Protein AF-A0A060YLZ2-F1 (afdb_monomer_lite)

Sequence (438 aa):
MSKIILFLYFRLLGALCRCICDPQLNSSSQDIRPAESLGQLLLFHLNSKSALQRIVVALVLCEWAAVQKVVSAMVQPRLLAILSEQLYYDEIAIPFTRMQNECKQLIALLADAQIDVRDRLNCSVFTIDQANELVTTIFAESTVGLDTKSKQFHPLDSKRQQAQSTVGETSVEWQQLHLRVHMFTACAVVNLQALPDKLNPVVRPLMEAAKREENTLVQGYAASFIAKLLQQCATRQPCPNSKIVKNLCSSICMDPLLTPSSACPVPPTQTAKAGMSEKECMHHMVNKTKGIITLYRHQRAAFVITSKRGPTPKTSKTPTTELPPGSTITTDTDENKKPFLVQRRGAEFSLTTVARHFGQELTGSLPYLWEFVVGPLRAVVENNQGIDAKLQLERGDAAAQELVNSLQVLEVTAGAMAPELKPLVRQHAGVKFDLILI

Organism: Oncorhynchus mykiss (NCBI:txid8022)

InterPro domains:
  IPR016024 Armadillo-type fold [SSF48371] (12-377)
  IPR022707 Mot1, central domain [PF12054] (11-371)
  IPR044972 TATA-binding protein-associated factor Mot1 [PTHR36498] (34-428)

Secondary structure (DSSP, 8-state):
-HHHHHHHHHHHHHHHHHHHT-TTTT-TT-SS-HHHHHHHHHHHHHTSS-HHHHHHHHHHHHHHHHH-S---TTTHHHHHHHTT-----GGGHHHHHHHHHHHHHHHHHHHHTT---GGG---SS--HHHHHHIIIIIHHHHHTTS-TTSTTHHHHHHHHHHHHHHHHHHHHHHHHHHHHHHHHHHHHHHHTT---SS-HHHHHHHHHHHHH---HHHHHHHHHHHHHHHHHHTT-SS--HHHHHHHHHHHHTT-TTTS--SS-SSPPPTT--TTS-TTSS------SSSS-HHHHHHHHHHHHHHHT--S-PPP---------S-----TTSSTTTHHHHHHHHHHHHHHHHHHHHHGGGHHHH-HHHHHHHHHHHHHH--TTS---HHHHHHTHHHHHHHHHHHHHHHHHHHTTS-TTHHHHHHHHH-GGGHHHH-

Radius of gyration: 27.97 Å; chains: 1; bounding box: 80×62×71 Å

Foldseek 3Di:
DVVVVLLVVLLVLLVVLVVLVPCVQQDPPDPDRSLVVVVVVLQVQLPALALVSLLSSLSNLLSNLLVPLDHPPSCLVSLVVLLPDDGDHPVLPVLQVVLQVLLVVLCVLCVVVVQHCVVVPPDPGDDLVRSQCSLPVSLCVSCVPPDCPDPSNVVNNVSSVVSNVSSVVSVVVSVLSSLSSQQSSLSSCLSSLNQDPDNCSNLVSLLVLLQAPPDLVSLLSSLLSLLSVLQSQLPDVVRCQLVSLVSLLVLLCPDCVQQPALQANDDDDPPPDPDDDPPPQDPADDDNPDGDSVVRVVSVVVCVVVVVDDPDDDDDDDDDDDDDPDDDDDPPVPPVCVSSVSSNSSSLSNLLSNQQSCAPVCCVSPVSLVCLQQVLLQVQCPPLPGGDPVVCVVVPRVSVSSNSSSLSSLLSHLVRHHPVCLVVSCVRNHPVCVVSND

Structure (mmCIF, N/CA/C/O backbone):
data_AF-A0A060YLZ2-F1
#
_entry.id   AF-A0A060YLZ2-F1
#
loop_
_atom_site.group_PDB
_atom_site.id
_atom_site.type_symbol
_atom_site.label_atom_id
_atom_site.label_alt_id
_atom_site.label_comp_id
_atom_site.label_asym_id
_atom_site.label_entity_id
_atom_site.label_seq_id
_atom_site.pdbx_PDB_ins_code
_atom_site.Cartn_x
_atom_site.Cartn_y
_atom_site.Cartn_z
_atom_site.occupancy
_atom_site.B_iso_or_equiv
_atom_site.auth_seq_id
_atom_site.auth_comp_id
_atom_site.auth_asym_id
_atom_site.auth_atom_id
_atom_site.pdbx_PDB_model_num
ATOM 1 N N . MET A 1 1 ? -6.564 21.541 -5.065 1.00 37.25 1 MET A N 1
ATOM 2 C CA . MET A 1 1 ? -7.870 21.775 -5.724 1.00 37.25 1 MET A CA 1
ATOM 3 C C . MET A 1 1 ? -8.180 20.740 -6.807 1.00 37.25 1 MET A C 1
ATOM 5 O O . MET A 1 1 ? -9.138 20.004 -6.630 1.00 37.25 1 MET A O 1
ATOM 9 N N . SER A 1 2 ? -7.344 20.580 -7.845 1.00 48.59 2 SER A N 1
ATOM 10 C CA . SER A 1 2 ? -7.609 19.663 -8.981 1.00 48.59 2 SER A CA 1
ATOM 11 C C . SER A 1 2 ? -7.896 18.191 -8.594 1.00 48.59 2 SER A C 1
ATOM 13 O O . SER A 1 2 ? -8.837 17.583 -9.091 1.00 48.59 2 SER A O 1
ATOM 15 N N . LYS A 1 3 ? -7.182 17.632 -7.604 1.00 46.75 3 LYS A N 1
ATOM 16 C CA . LYS A 1 3 ? -7.358 16.224 -7.183 1.00 46.75 3 LYS A CA 1
ATOM 17 C C . LYS A 1 3 ? -8.667 15.931 -6.424 1.00 46.75 3 LYS A C 1
ATOM 19 O O . LYS A 1 3 ? -9.177 14.827 -6.533 1.00 46.75 3 LYS A O 1
ATOM 24 N N . ILE A 1 4 ? -9.217 16.893 -5.674 1.00 50.88 4 ILE A N 1
ATOM 25 C CA . ILE A 1 4 ? -10.491 16.731 -4.935 1.00 50.88 4 ILE A CA 1
ATOM 26 C C . ILE A 1 4 ? -11.680 16.842 -5.896 1.00 50.88 4 ILE A C 1
ATOM 28 O O . ILE A 1 4 ? -12.638 16.080 -5.787 1.00 50.88 4 ILE A O 1
ATOM 32 N N . ILE A 1 5 ? -11.580 17.746 -6.875 1.00 54.03 5 ILE A N 1
ATOM 33 C CA . ILE A 1 5 ? -12.587 17.931 -7.928 1.00 54.03 5 ILE A CA 1
ATOM 34 C C . ILE A 1 5 ? -12.772 16.635 -8.724 1.00 54.03 5 ILE A C 1
ATOM 36 O O . ILE A 1 5 ? -13.901 16.262 -9.022 1.00 54.03 5 ILE A O 1
ATOM 40 N N . LEU A 1 6 ? -11.688 15.898 -8.982 1.00 59.59 6 LEU A N 1
ATOM 41 C CA . LEU A 1 6 ? -11.749 14.615 -9.679 1.00 59.59 6 LEU A CA 1
ATOM 42 C C . LEU A 1 6 ? -12.570 13.554 -8.913 1.00 59.59 6 LEU A C 1
ATOM 44 O O . LEU A 1 6 ? -13.422 12.895 -9.501 1.00 59.59 6 LEU A O 1
ATOM 48 N N . PHE A 1 7 ? -12.381 13.416 -7.595 1.00 61.56 7 PHE A N 1
ATOM 49 C CA . PHE A 1 7 ? -13.183 12.482 -6.784 1.00 61.56 7 PHE A CA 1
ATOM 50 C C . PHE A 1 7 ? -14.653 12.912 -6.669 1.00 61.56 7 PHE A C 1
ATOM 52 O O . PHE A 1 7 ? -15.546 12.067 -6.691 1.00 61.56 7 PHE A O 1
ATOM 59 N N . LEU A 1 8 ? -14.919 14.218 -6.574 1.00 59.25 8 LEU A N 1
ATOM 60 C CA . LEU A 1 8 ? -16.285 14.753 -6.578 1.00 59.25 8 LEU A CA 1
ATOM 61 C C . LEU A 1 8 ? -16.987 14.514 -7.922 1.00 59.25 8 LEU A C 1
ATOM 63 O O . LEU A 1 8 ? -18.166 14.166 -7.938 1.00 59.25 8 LEU A O 1
ATOM 67 N N . TYR A 1 9 ? -16.258 14.632 -9.033 1.00 70.44 9 TYR A N 1
ATOM 68 C CA . TYR A 1 9 ? -16.772 14.342 -10.368 1.00 70.44 9 TYR A CA 1
ATOM 69 C C . TYR A 1 9 ? -17.202 12.877 -10.508 1.00 70.44 9 TYR A C 1
ATOM 71 O O . TYR A 1 9 ? -18.295 12.612 -10.999 1.00 70.44 9 TYR A O 1
ATOM 79 N N . PHE A 1 10 ? -16.410 11.919 -10.012 1.00 72.75 10 PHE A N 1
ATOM 80 C CA . PHE A 1 10 ? -16.798 10.503 -10.069 1.00 72.75 10 PHE A CA 1
ATOM 81 C C . PHE A 1 10 ? -17.967 10.154 -9.154 1.00 72.75 10 PHE A C 1
ATOM 83 O O . PHE A 1 10 ? -18.807 9.345 -9.543 1.00 72.75 10 PHE A O 1
ATOM 90 N N . ARG A 1 11 ? -18.079 10.799 -7.988 1.00 69.12 11 ARG A N 1
ATOM 91 C CA . ARG A 1 11 ? -19.275 10.679 -7.139 1.00 69.12 11 ARG A CA 1
ATOM 92 C C . ARG A 1 11 ? -20.528 11.157 -7.861 1.00 69.12 11 ARG A C 1
ATOM 94 O O . ARG A 1 11 ? -21.551 10.479 -7.819 1.00 69.12 11 ARG A O 1
ATOM 101 N N . LEU A 1 12 ? -20.438 12.298 -8.543 1.00 69.12 12 LEU A N 1
ATOM 102 C CA . LEU A 1 12 ? -21.539 12.821 -9.346 1.00 69.12 12 LEU A CA 1
ATOM 103 C C . LEU A 1 12 ? -21.873 11.875 -10.504 1.00 69.12 12 LEU A C 1
ATOM 105 O O . LEU A 1 12 ? -23.037 11.541 -10.694 1.00 69.12 12 LEU A O 1
ATOM 109 N N . LEU A 1 13 ? -20.867 11.400 -11.242 1.00 75.25 13 LEU A N 1
ATOM 110 C CA . LEU A 1 13 ? -21.073 10.502 -12.376 1.00 75.25 13 LEU A CA 1
ATOM 111 C C . LEU A 1 13 ? -21.690 9.165 -11.939 1.00 75.25 13 LEU A C 1
ATOM 113 O O . LEU A 1 13 ? -22.654 8.721 -12.552 1.00 75.25 13 LEU A O 1
ATOM 117 N N . GLY A 1 14 ? -21.221 8.573 -10.836 1.00 69.88 14 GLY A N 1
ATOM 118 C CA . GLY A 1 14 ? -21.820 7.368 -10.255 1.00 69.88 14 GLY A CA 1
ATOM 119 C C . GLY A 1 14 ? -23.270 7.581 -9.806 1.00 69.88 14 GLY A C 1
ATOM 120 O O . GLY A 1 14 ? -24.119 6.719 -10.034 1.00 69.88 14 GLY A O 1
ATOM 121 N N . ALA A 1 15 ? -23.591 8.750 -9.240 1.00 72.62 15 ALA A N 1
ATOM 122 C CA . ALA A 1 15 ? -24.969 9.111 -8.907 1.00 72.62 15 ALA A CA 1
ATOM 123 C C . ALA A 1 15 ? -25.848 9.278 -10.161 1.00 72.62 15 ALA A C 1
ATOM 125 O O . ALA A 1 15 ? -26.999 8.847 -10.154 1.00 72.62 15 ALA A O 1
ATOM 126 N N . LEU A 1 16 ? -25.308 9.838 -11.249 1.00 75.44 16 LEU A N 1
ATOM 127 C CA . LEU A 1 16 ? -26.007 9.958 -12.533 1.00 75.44 16 LEU A CA 1
ATOM 128 C C . LEU A 1 16 ? -26.246 8.592 -13.195 1.00 75.44 16 LEU A C 1
ATOM 130 O O . LEU A 1 16 ? -27.304 8.387 -13.790 1.00 75.44 16 LEU A O 1
ATOM 134 N N . CYS A 1 17 ? -25.329 7.630 -13.042 1.00 75.12 17 CYS A N 1
ATOM 135 C CA . CYS A 1 17 ? -25.521 6.263 -13.542 1.00 75.12 17 CYS A CA 1
ATOM 136 C C . CYS A 1 17 ? -26.761 5.579 -12.941 1.00 75.12 17 CYS A C 1
ATOM 138 O O . CYS A 1 17 ? -27.394 4.769 -13.615 1.00 75.12 17 CYS A O 1
ATOM 140 N N . ARG A 1 18 ? -27.175 5.949 -11.719 1.00 75.62 18 ARG A N 1
ATOM 141 C CA . ARG A 1 18 ? -28.441 5.480 -11.129 1.00 75.62 18 ARG A CA 1
ATOM 142 C C . ARG A 1 18 ? -29.650 5.865 -11.984 1.00 75.62 18 ARG A C 1
ATOM 144 O O . ARG A 1 18 ? -30.541 5.044 -12.161 1.00 75.62 18 ARG A O 1
ATOM 151 N N . CYS A 1 19 ? -29.683 7.087 -12.517 1.00 74.94 19 CYS A N 1
ATOM 152 C CA . CYS A 1 19 ? -30.799 7.565 -13.340 1.00 74.94 19 CYS A CA 1
ATOM 153 C C . CYS A 1 19 ? -30.915 6.773 -14.651 1.00 74.94 19 CYS A C 1
ATOM 155 O O . CYS A 1 19 ? -32.010 6.529 -15.139 1.00 74.94 19 CYS A O 1
ATOM 157 N N . ILE A 1 20 ? -29.780 6.321 -15.191 1.00 75.25 20 ILE A N 1
ATOM 158 C CA . ILE A 1 20 ? -29.708 5.506 -16.414 1.00 75.25 20 ILE A CA 1
ATOM 159 C C . ILE A 1 20 ? -30.229 4.078 -16.165 1.00 75.25 20 ILE A C 1
ATOM 161 O O . ILE A 1 20 ? -30.660 3.404 -17.096 1.00 75.25 20 ILE A O 1
ATOM 165 N N . CYS A 1 21 ? -30.235 3.632 -14.906 1.00 73.38 21 CYS A N 1
ATOM 166 C CA . CYS A 1 21 ? -30.722 2.328 -14.458 1.00 73.38 21 CYS A CA 1
ATOM 167 C C . CYS A 1 21 ? -32.224 2.281 -14.135 1.00 73.38 21 CYS A C 1
ATOM 169 O O . CYS A 1 21 ? -32.682 1.285 -13.572 1.00 73.38 21 CYS A O 1
ATOM 171 N N . ASP A 1 22 ? -32.991 3.329 -14.446 1.00 78.81 22 ASP A N 1
ATOM 172 C CA . ASP A 1 22 ? -34.437 3.328 -14.216 1.00 78.81 22 ASP A CA 1
ATOM 173 C C . ASP A 1 22 ? -35.092 2.130 -14.943 1.00 78.81 22 ASP A C 1
ATOM 175 O O . ASP A 1 22 ? -34.890 1.974 -16.157 1.00 78.81 22 ASP A O 1
ATOM 179 N N . PRO A 1 23 ? -35.861 1.268 -14.243 1.00 76.56 23 PRO A N 1
ATOM 180 C CA . PRO A 1 23 ? -36.560 0.142 -14.858 1.00 76.56 23 PRO A CA 1
ATOM 181 C C . PRO A 1 23 ? -37.468 0.539 -16.027 1.00 76.56 23 PRO A C 1
ATOM 183 O O . PRO A 1 23 ? -37.637 -0.252 -16.953 1.00 76.56 23 PRO A O 1
ATOM 186 N N . GLN A 1 24 ? -38.021 1.757 -16.021 1.00 78.69 24 GLN A N 1
ATOM 187 C CA . GLN A 1 24 ? -38.852 2.267 -17.114 1.00 78.69 24 GLN A CA 1
ATOM 188 C C . GLN A 1 24 ? -38.039 2.512 -18.392 1.00 78.69 24 GLN A C 1
ATOM 190 O O . GLN A 1 24 ? -38.529 2.264 -19.491 1.00 78.69 24 GLN A O 1
ATOM 195 N N . LEU A 1 25 ? -36.786 2.953 -18.249 1.00 74.69 25 LEU A N 1
ATOM 196 C CA . LEU A 1 25 ? -35.865 3.194 -19.366 1.00 74.69 25 LEU A CA 1
ATOM 197 C C . LEU A 1 25 ? -35.197 1.908 -19.874 1.00 74.69 25 LEU A C 1
ATOM 199 O O . LEU A 1 25 ? -34.645 1.898 -20.969 1.00 74.69 25 LEU A O 1
ATOM 203 N N . ASN A 1 26 ? -35.231 0.829 -19.086 1.00 79.38 26 ASN A N 1
ATOM 204 C CA . ASN A 1 26 ? -34.580 -0.448 -19.392 1.00 79.38 26 ASN A CA 1
ATOM 205 C C . ASN A 1 26 ? -35.586 -1.605 -19.518 1.00 79.38 26 ASN A C 1
ATOM 207 O O . ASN A 1 26 ? -35.244 -2.758 -19.243 1.00 79.38 26 ASN A O 1
ATOM 211 N N . SER A 1 27 ? -36.829 -1.315 -19.916 1.00 77.38 27 SER A N 1
ATOM 212 C CA . SER A 1 27 ? -37.836 -2.353 -20.139 1.00 77.38 27 SER A CA 1
ATOM 213 C C . SER A 1 27 ? -37.430 -3.282 -21.291 1.00 77.38 27 SER A C 1
ATOM 215 O O . SER A 1 27 ? -36.747 -2.884 -22.234 1.00 77.38 27 SER A O 1
ATOM 217 N N . SER A 1 28 ? -37.885 -4.536 -21.245 1.00 73.12 28 SER A N 1
ATOM 218 C CA . SER A 1 28 ? -37.606 -5.547 -22.280 1.00 73.12 28 SER A CA 1
ATOM 219 C C . SER A 1 28 ? -38.179 -5.207 -23.661 1.00 73.12 28 SER A C 1
ATOM 221 O O . SER A 1 28 ? -37.834 -5.861 -24.638 1.00 73.12 28 SER A O 1
ATOM 223 N N . SER A 1 29 ? -39.048 -4.197 -23.738 1.00 76.56 29 SER A N 1
ATOM 224 C CA . SER A 1 29 ? -39.643 -3.678 -24.969 1.00 76.56 29 SER A CA 1
ATOM 225 C C . SER A 1 29 ? -38.781 -2.628 -25.680 1.00 76.56 29 SER A C 1
ATOM 227 O O . SER A 1 29 ? -39.151 -2.203 -26.768 1.00 76.56 29 SER A O 1
ATOM 229 N N . GLN A 1 30 ? -37.697 -2.150 -25.058 1.00 75.00 30 GLN A N 1
ATOM 230 C CA . GLN A 1 30 ? -36.782 -1.178 -25.661 1.00 75.00 30 GLN A CA 1
ATOM 231 C C . GLN A 1 30 ? -35.720 -1.893 -26.503 1.00 75.00 30 GLN A C 1
ATOM 233 O O . GLN A 1 30 ? -35.069 -2.823 -26.020 1.00 75.00 30 GLN A O 1
ATOM 238 N N . ASP A 1 31 ? -35.489 -1.405 -27.726 1.00 74.25 31 ASP A N 1
ATOM 239 C CA . ASP A 1 31 ? -34.427 -1.909 -28.612 1.00 74.25 31 ASP A CA 1
ATOM 240 C C . ASP A 1 31 ? -33.025 -1.651 -28.040 1.00 74.25 31 ASP A C 1
ATOM 242 O O . ASP A 1 31 ? -32.111 -2.457 -28.213 1.00 74.25 31 ASP A O 1
ATOM 246 N N . ILE A 1 32 ? -32.850 -0.534 -27.325 1.00 78.00 32 ILE A N 1
ATOM 247 C CA . ILE A 1 32 ? -31.597 -0.161 -26.665 1.00 78.00 32 ILE A CA 1
ATOM 248 C C . ILE A 1 32 ? -31.878 0.062 -25.187 1.00 78.00 32 ILE A C 1
ATOM 250 O O . ILE A 1 32 ? -32.657 0.939 -24.820 1.00 78.00 32 ILE A O 1
ATOM 254 N N . ARG A 1 33 ? -31.197 -0.704 -24.335 1.00 83.06 33 ARG A N 1
ATOM 255 C CA . ARG A 1 33 ? -31.252 -0.551 -22.879 1.00 83.06 33 ARG A CA 1
ATOM 256 C C . ARG A 1 33 ? -30.058 0.293 -22.421 1.00 83.06 33 ARG A C 1
ATOM 258 O O . ARG A 1 33 ? -28.925 -0.194 -22.481 1.00 83.06 33 ARG A O 1
ATOM 265 N N . PRO A 1 34 ? -30.264 1.544 -21.965 1.00 82.75 34 PRO A N 1
ATOM 266 C CA . PRO A 1 34 ? -29.171 2.460 -21.634 1.00 82.75 34 PRO A CA 1
ATOM 267 C C . PRO A 1 34 ? -28.168 1.906 -20.614 1.00 82.75 34 PRO A C 1
ATOM 269 O O . PRO A 1 34 ? -26.967 2.156 -20.736 1.00 82.75 34 PRO A O 1
ATOM 272 N N . ALA A 1 35 ? -28.625 1.113 -19.639 1.00 80.31 35 ALA A N 1
ATOM 273 C CA . ALA A 1 35 ? -27.748 0.482 -18.653 1.00 80.31 35 ALA A CA 1
ATOM 274 C C . ALA A 1 35 ? -26.837 -0.597 -19.272 1.00 80.31 35 ALA A C 1
ATOM 276 O O . ALA A 1 35 ? -25.689 -0.758 -18.847 1.00 80.31 35 ALA A O 1
ATOM 277 N N . GLU A 1 36 ? -27.314 -1.312 -20.296 1.00 81.50 36 GLU A N 1
ATOM 278 C CA . GLU A 1 36 ? -26.517 -2.298 -21.033 1.00 81.50 36 GLU A CA 1
ATOM 279 C C . GLU A 1 36 ? -25.481 -1.607 -21.920 1.00 81.50 36 GLU A C 1
ATOM 281 O O . GLU A 1 36 ? -24.306 -1.973 -21.870 1.00 81.50 36 GLU A O 1
ATOM 286 N N . SER A 1 37 ? -25.873 -0.561 -22.655 1.00 86.38 37 SER A N 1
ATOM 287 C CA . SER A 1 37 ? -24.943 0.241 -23.465 1.00 86.38 37 SER A CA 1
ATOM 288 C C . SER A 1 37 ? -23.860 0.901 -22.610 1.00 86.38 37 SER A C 1
ATOM 290 O O . SER A 1 37 ? -22.682 0.877 -22.970 1.00 86.38 37 SER A O 1
ATOM 292 N N . LEU A 1 38 ? -24.229 1.436 -21.441 1.00 85.81 38 LEU A N 1
ATOM 293 C CA . LEU A 1 38 ? -23.262 1.964 -20.481 1.00 85.81 38 LEU A CA 1
ATOM 294 C C . LEU A 1 38 ? -22.330 0.856 -19.974 1.00 85.81 38 LEU A C 1
ATOM 296 O O . LEU A 1 38 ? -21.117 1.049 -19.936 1.00 85.81 38 LEU A O 1
ATOM 300 N N . GLY A 1 39 ? -22.865 -0.320 -19.636 1.00 87.38 39 GLY A N 1
ATOM 301 C CA . GLY A 1 39 ? -22.057 -1.477 -19.250 1.00 87.38 39 GLY A CA 1
ATOM 302 C C . GLY A 1 39 ? -21.037 -1.879 -20.323 1.00 87.38 39 GLY A C 1
ATOM 303 O O . GLY A 1 39 ? -19.873 -2.112 -19.994 1.00 87.38 39 GLY A O 1
ATOM 304 N N . GLN A 1 40 ? -21.437 -1.890 -21.598 1.00 89.62 40 GLN A N 1
ATOM 305 C CA . GLN A 1 40 ? -20.554 -2.188 -22.732 1.00 89.62 40 GLN A CA 1
ATOM 306 C C . GLN A 1 40 ? -19.453 -1.135 -22.898 1.00 89.62 40 GLN A C 1
ATOM 308 O O . GLN A 1 40 ? -18.291 -1.493 -23.097 1.00 89.62 40 GLN A O 1
ATOM 313 N N . LEU A 1 41 ? -19.788 0.152 -22.758 1.00 91.19 41 LEU A N 1
ATOM 314 C CA . LEU A 1 41 ? -18.811 1.243 -22.808 1.00 91.19 41 LEU A CA 1
ATOM 315 C C . LEU A 1 41 ? -17.777 1.128 -21.677 1.00 91.19 41 LEU A C 1
ATOM 317 O O . LEU A 1 41 ? -16.572 1.243 -21.909 1.00 91.19 41 LEU A O 1
ATOM 321 N N . LEU A 1 42 ? -18.230 0.865 -20.450 1.00 92.06 42 LEU A N 1
ATOM 322 C CA . LEU A 1 42 ? -17.332 0.668 -19.311 1.00 92.06 42 LEU A CA 1
ATOM 323 C C . LEU A 1 42 ? -16.453 -0.574 -19.514 1.00 92.06 42 LEU A C 1
ATOM 325 O O . LEU A 1 42 ? -15.249 -0.520 -19.270 1.00 92.06 42 LEU A O 1
ATOM 329 N N . LEU A 1 43 ? -17.020 -1.671 -20.023 1.00 94.31 43 LEU A N 1
ATOM 330 C CA . LEU A 1 43 ? -16.271 -2.885 -20.342 1.00 94.31 43 LEU A CA 1
ATOM 331 C C . LEU A 1 43 ? -15.205 -2.641 -21.420 1.00 94.31 43 LEU A C 1
ATOM 333 O O . LEU A 1 43 ? -14.084 -3.132 -21.286 1.00 94.31 43 LEU A O 1
ATOM 337 N N . PHE A 1 44 ? -15.518 -1.864 -22.459 1.00 94.94 44 PHE A N 1
ATOM 338 C CA . PHE A 1 44 ? -14.552 -1.472 -23.487 1.00 94.94 44 PHE A CA 1
ATOM 339 C C . PHE A 1 44 ? -13.329 -0.783 -22.865 1.00 94.94 44 PHE A C 1
ATOM 341 O O . PHE A 1 44 ? -12.191 -1.192 -23.100 1.00 94.94 44 PHE A O 1
ATOM 348 N N . HIS A 1 45 ? -13.554 0.194 -21.987 1.00 94.94 45 HIS A N 1
ATOM 349 C CA . HIS A 1 45 ? -12.474 0.916 -21.316 1.00 94.94 45 HIS A CA 1
ATOM 350 C C . HIS A 1 45 ? -11.736 0.084 -20.252 1.00 94.94 45 HIS A C 1
ATOM 352 O O . HIS A 1 45 ? -10.536 0.272 -20.068 1.00 94.94 45 HIS A O 1
ATOM 358 N N . LEU A 1 46 ? -12.386 -0.887 -19.598 1.00 95.31 46 LEU A N 1
ATOM 359 C CA . LEU A 1 46 ? -11.695 -1.859 -18.732 1.00 95.31 46 LEU A CA 1
ATOM 360 C C . LEU A 1 46 ? -10.736 -2.780 -19.510 1.00 95.31 46 LEU A C 1
ATOM 362 O O . LEU A 1 46 ? -9.792 -3.327 -18.936 1.00 95.31 46 LEU A O 1
ATOM 366 N N . ASN A 1 47 ? -10.969 -2.973 -20.809 1.00 96.06 47 ASN A N 1
ATOM 367 C CA . ASN A 1 47 ? -10.103 -3.765 -21.684 1.00 96.06 47 ASN A CA 1
ATOM 368 C C . ASN A 1 47 ? -8.977 -2.951 -22.336 1.00 96.06 47 ASN A C 1
ATOM 370 O O . ASN A 1 47 ? -8.069 -3.547 -22.914 1.00 96.06 47 ASN A O 1
ATOM 374 N N . SER A 1 48 ? -8.983 -1.620 -22.229 1.00 96.38 48 SER A N 1
ATOM 375 C CA . SER A 1 48 ? -7.946 -0.786 -22.844 1.00 96.38 48 SER A CA 1
ATOM 376 C C . SER A 1 48 ? -6.577 -0.970 -22.178 1.00 96.38 48 SER A C 1
ATOM 378 O O . SER A 1 48 ? -6.470 -1.545 -21.092 1.00 96.38 48 SER A O 1
ATOM 380 N N . LYS A 1 49 ? -5.510 -0.489 -22.827 1.00 96.69 49 LYS A N 1
ATOM 381 C CA . LYS A 1 49 ? -4.148 -0.474 -22.269 1.00 96.69 49 LYS A CA 1
ATOM 382 C C . LYS A 1 49 ? -3.820 0.797 -21.480 1.00 96.69 49 LYS A C 1
ATOM 384 O O . LYS A 1 49 ? -2.742 0.885 -20.900 1.00 96.69 49 LYS A O 1
ATOM 389 N N . SER A 1 50 ? -4.758 1.738 -21.377 1.00 97.00 50 SER A N 1
ATOM 390 C CA . SER A 1 50 ? -4.584 2.942 -20.566 1.00 97.00 50 SER A CA 1
ATOM 391 C C . SER A 1 50 ? -4.894 2.653 -19.098 1.00 97.00 50 SER A C 1
ATOM 393 O O . SER A 1 50 ? -6.027 2.312 -18.734 1.00 97.00 50 SER A O 1
ATOM 395 N N . ALA A 1 51 ? -3.895 2.843 -18.235 1.00 96.38 51 ALA A N 1
ATOM 396 C CA . ALA A 1 51 ? -4.077 2.792 -16.788 1.00 96.38 51 ALA A CA 1
ATOM 397 C C . ALA A 1 51 ? -5.115 3.821 -16.328 1.00 96.38 51 ALA A C 1
ATOM 399 O O . ALA A 1 51 ? -5.963 3.512 -15.487 1.00 96.38 51 ALA A O 1
ATOM 400 N N . LEU A 1 52 ? -5.084 5.029 -16.901 1.00 94.38 52 LEU A N 1
ATOM 401 C CA . LEU A 1 52 ? -6.014 6.101 -16.554 1.00 94.38 52 LEU A CA 1
ATOM 402 C C . LEU A 1 52 ? -7.459 5.712 -16.866 1.00 94.38 52 LEU A C 1
ATOM 404 O O . LEU A 1 52 ? -8.317 5.850 -15.996 1.00 94.38 52 LEU A O 1
ATOM 408 N N . GLN A 1 53 ? -7.731 5.169 -18.055 1.00 95.19 53 GLN A N 1
ATOM 409 C CA . GLN A 1 53 ? -9.080 4.723 -18.415 1.00 95.19 53 GLN A CA 1
ATOM 410 C C . GLN A 1 53 ? -9.587 3.626 -17.470 1.00 95.19 53 GLN A C 1
ATOM 412 O O . GLN A 1 53 ? -10.707 3.726 -16.966 1.00 95.19 53 GLN A O 1
ATOM 417 N N . ARG A 1 54 ? -8.751 2.626 -17.158 1.00 97.00 54 ARG A N 1
ATOM 418 C CA . ARG A 1 54 ? -9.114 1.562 -16.206 1.00 97.00 54 ARG A CA 1
ATOM 419 C C . ARG A 1 54 ? -9.413 2.113 -14.810 1.00 97.00 54 ARG A C 1
ATOM 421 O O . ARG A 1 54 ? -10.411 1.722 -14.209 1.00 97.00 54 ARG A O 1
ATOM 428 N N . ILE A 1 55 ? -8.591 3.038 -14.306 1.00 96.19 55 ILE A N 1
ATOM 429 C CA . ILE A 1 55 ? -8.790 3.688 -12.998 1.00 96.19 55 ILE A CA 1
ATOM 430 C C . ILE A 1 55 ? -10.103 4.475 -12.973 1.00 96.19 55 ILE A C 1
ATOM 432 O O . ILE A 1 55 ? -10.875 4.344 -12.024 1.00 96.19 55 ILE A O 1
ATOM 436 N N . VAL A 1 56 ? -10.362 5.274 -14.010 1.00 93.19 56 VAL A N 1
ATOM 437 C CA . VAL A 1 56 ? -11.585 6.077 -14.138 1.00 93.19 56 VAL A CA 1
ATOM 438 C C . VAL A 1 56 ? -12.819 5.183 -14.102 1.00 93.19 56 VAL A C 1
ATOM 440 O O . VAL A 1 56 ? -13.733 5.431 -13.318 1.00 93.19 56 VAL A O 1
ATOM 443 N N . VAL A 1 57 ? -12.833 4.113 -14.896 1.00 93.31 57 VAL A N 1
ATOM 444 C CA . VAL A 1 57 ? -13.971 3.188 -14.920 1.00 93.31 57 VAL A CA 1
ATOM 445 C C . VAL A 1 57 ? -14.137 2.468 -13.587 1.00 93.31 57 VAL A C 1
ATOM 447 O O . VAL A 1 57 ? -15.258 2.375 -13.092 1.00 93.31 57 VAL A O 1
ATOM 450 N N . ALA A 1 58 ? -13.048 2.003 -12.971 1.00 95.31 58 ALA A N 1
ATOM 451 C CA . ALA A 1 58 ? -13.111 1.374 -11.656 1.00 95.31 58 ALA A CA 1
ATOM 452 C C . ALA A 1 58 ? -13.699 2.327 -10.601 1.00 95.31 58 ALA A C 1
ATOM 454 O O . ALA A 1 58 ? -14.549 1.915 -9.816 1.00 95.31 58 ALA A O 1
ATOM 455 N N . LEU A 1 59 ? -13.319 3.608 -10.619 1.00 92.75 59 LEU A N 1
ATOM 456 C CA . LEU A 1 59 ? -13.891 4.634 -9.743 1.00 92.75 59 LEU A CA 1
ATOM 457 C C . LEU A 1 59 ? -15.383 4.864 -10.001 1.00 92.75 59 LEU A C 1
ATOM 459 O O . LEU A 1 59 ? -16.158 4.889 -9.049 1.00 92.75 59 LEU A O 1
ATOM 463 N N . VAL A 1 60 ? -15.802 4.981 -11.264 1.00 90.44 60 VAL A N 1
ATOM 464 C CA . VAL A 1 60 ? -17.225 5.130 -11.619 1.00 90.44 60 VAL A CA 1
ATOM 465 C C . VAL A 1 60 ? -18.034 3.934 -11.130 1.00 90.44 60 VAL A C 1
ATOM 467 O O . VAL A 1 60 ? -19.056 4.120 -10.476 1.00 90.44 60 VAL A O 1
ATOM 470 N N . LEU A 1 61 ? -17.559 2.712 -11.381 1.00 90.69 61 LEU A N 1
ATOM 471 C CA . LEU A 1 61 ? -18.207 1.483 -10.915 1.00 90.69 61 LEU A CA 1
ATOM 472 C C . LEU A 1 61 ? -18.268 1.417 -9.388 1.00 90.69 61 LEU A C 1
ATOM 474 O O . LEU A 1 61 ? -19.276 0.999 -8.825 1.00 90.69 61 LEU A O 1
ATOM 478 N N . CYS A 1 62 ? -17.208 1.862 -8.719 1.00 91.62 62 CYS A N 1
ATOM 479 C CA . CYS A 1 62 ? -17.127 1.912 -7.270 1.00 91.62 62 CYS A CA 1
ATOM 480 C C . CYS A 1 62 ? -18.168 2.868 -6.667 1.00 91.62 62 CYS A C 1
ATOM 482 O O . CYS A 1 62 ? -18.895 2.482 -5.749 1.00 91.62 62 CYS A O 1
ATOM 484 N N . GLU A 1 63 ? -18.270 4.095 -7.179 1.00 88.56 63 GLU A N 1
ATOM 485 C CA . GLU A 1 63 ? -19.241 5.086 -6.695 1.00 88.56 63 GLU A CA 1
ATOM 486 C C . GLU A 1 63 ? -20.676 4.725 -7.106 1.00 88.56 63 GLU A C 1
ATOM 488 O O . GLU A 1 63 ? -21.605 4.899 -6.320 1.00 88.56 63 GLU A O 1
ATOM 493 N N . TRP A 1 64 ? -20.871 4.135 -8.288 1.00 86.31 64 TRP A N 1
ATOM 494 C CA . TRP A 1 64 ? -22.172 3.615 -8.712 1.00 86.31 64 TRP A CA 1
ATOM 495 C C . TRP A 1 64 ? -22.659 2.502 -7.776 1.00 86.31 64 TRP A C 1
ATOM 497 O O . TRP A 1 64 ? -23.777 2.574 -7.261 1.00 86.31 64 TRP A O 1
ATOM 507 N N . ALA A 1 65 ? -21.793 1.536 -7.460 1.00 88.19 65 ALA A N 1
ATOM 508 C CA . ALA A 1 65 ? -22.090 0.453 -6.526 1.00 88.19 65 ALA A CA 1
ATOM 509 C C . ALA A 1 65 ? -22.431 0.948 -5.108 1.00 88.19 65 ALA A C 1
ATOM 511 O O . ALA A 1 65 ? -23.201 0.306 -4.393 1.00 88.19 65 ALA A O 1
ATOM 512 N N . ALA A 1 66 ? -21.891 2.103 -4.699 1.00 85.94 66 ALA A N 1
ATOM 513 C CA . ALA A 1 66 ? -22.211 2.716 -3.411 1.00 85.94 66 ALA A CA 1
ATOM 514 C C . ALA A 1 66 ? -23.661 3.226 -3.336 1.00 85.94 66 ALA A C 1
ATOM 516 O O . ALA A 1 66 ? -24.232 3.275 -2.247 1.00 85.94 66 ALA A O 1
ATOM 517 N N . VAL A 1 67 ? -24.252 3.600 -4.475 1.00 82.38 67 VAL A N 1
ATOM 518 C CA . VAL A 1 67 ? -25.628 4.114 -4.561 1.00 82.38 67 VAL A CA 1
ATOM 519 C C . VAL A 1 67 ? -26.620 3.007 -4.935 1.00 82.38 67 VAL A C 1
ATOM 521 O O . VAL A 1 67 ? -27.760 3.016 -4.468 1.00 82.38 67 VAL A O 1
ATOM 524 N N . GLN A 1 68 ? -26.203 2.042 -5.757 1.00 77.12 68 GLN A N 1
ATOM 525 C CA . GLN A 1 68 ? -27.032 0.931 -6.218 1.00 77.12 68 GLN A CA 1
ATOM 526 C C . GLN A 1 68 ? -26.201 -0.351 -6.308 1.00 77.12 68 GLN A C 1
ATOM 528 O O . GLN A 1 68 ? -25.269 -0.442 -7.097 1.00 77.12 68 GLN A O 1
ATOM 533 N N . LYS A 1 69 ? -26.580 -1.379 -5.538 1.00 66.19 69 LYS A N 1
ATOM 534 C CA . LYS A 1 69 ? -25.832 -2.649 -5.486 1.00 66.19 69 LYS A CA 1
ATOM 535 C C . LYS A 1 69 ? -25.854 -3.436 -6.799 1.00 66.19 69 LYS A C 1
ATOM 537 O O . LYS A 1 69 ? -24.919 -4.173 -7.087 1.00 66.19 69 LYS A O 1
ATOM 542 N N . VAL A 1 70 ? -26.925 -3.299 -7.579 1.00 67.06 70 VAL A N 1
ATOM 543 C CA . VAL A 1 70 ? -27.056 -3.956 -8.882 1.00 67.06 70 VAL A CA 1
ATOM 544 C C . VAL A 1 70 ? -26.403 -3.065 -9.932 1.00 67.06 70 VAL A C 1
ATOM 546 O O . VAL A 1 70 ? -27.034 -2.161 -10.475 1.00 67.06 70 VAL A O 1
ATOM 549 N N . VAL A 1 71 ? -25.121 -3.312 -10.177 1.00 69.88 71 VAL A N 1
ATOM 550 C CA . VAL A 1 71 ? -24.395 -2.778 -11.333 1.00 69.88 71 VAL A CA 1
ATOM 551 C C . VAL A 1 71 ? -24.408 -3.837 -12.436 1.00 69.88 71 VAL A C 1
ATOM 553 O O . VAL A 1 71 ? -24.612 -5.021 -12.172 1.00 69.88 71 VAL A O 1
ATOM 556 N N . SER A 1 72 ? -24.221 -3.414 -13.685 1.00 70.19 72 SER A N 1
ATOM 557 C CA . SER A 1 72 ? -24.239 -4.297 -14.851 1.00 70.19 72 SER A CA 1
ATOM 558 C C . SER A 1 72 ? -23.345 -5.535 -14.663 1.00 70.19 72 SER A C 1
ATOM 560 O O . SER A 1 72 ? -22.126 -5.417 -14.547 1.00 70.19 72 SER A O 1
ATOM 562 N N . ALA A 1 73 ? -23.936 -6.736 -14.660 1.00 76.62 73 ALA A N 1
ATOM 563 C CA . ALA A 1 73 ? -23.235 -7.994 -14.367 1.00 76.62 73 ALA A CA 1
ATOM 564 C C . ALA A 1 73 ? -22.071 -8.297 -15.334 1.00 76.62 73 ALA A C 1
ATOM 566 O O . ALA A 1 73 ? -21.158 -9.051 -15.001 1.00 76.62 73 ALA A O 1
ATOM 567 N N . MET A 1 74 ? -22.063 -7.674 -16.517 1.00 82.19 74 MET A N 1
ATOM 568 C CA . MET A 1 74 ? -21.043 -7.875 -17.551 1.00 82.19 74 MET A CA 1
ATOM 569 C C . MET A 1 74 ? -19.645 -7.362 -17.169 1.00 82.19 74 MET A C 1
ATOM 571 O O . MET A 1 74 ? -18.653 -7.853 -17.703 1.00 82.19 74 MET A O 1
ATOM 575 N N . VAL A 1 75 ? -19.529 -6.395 -16.249 1.00 89.12 75 VAL A N 1
ATOM 576 C CA . VAL A 1 75 ? -18.219 -5.809 -15.888 1.00 89.12 75 VAL A CA 1
ATOM 577 C C . VAL A 1 75 ? -17.515 -6.577 -14.768 1.00 89.12 75 VAL A C 1
ATOM 579 O O . VAL A 1 75 ? -16.288 -6.540 -14.672 1.00 89.12 75 VAL A O 1
ATOM 582 N N . GLN A 1 76 ? -18.266 -7.302 -13.934 1.00 90.75 76 GLN A N 1
ATOM 583 C CA . GLN A 1 76 ? -17.736 -7.969 -12.742 1.00 90.75 76 GLN A CA 1
ATOM 584 C C . GLN A 1 76 ? -16.662 -9.027 -13.061 1.00 90.75 76 GLN A C 1
ATOM 586 O O . GLN A 1 76 ? -15.599 -8.971 -12.435 1.00 90.75 76 GLN A O 1
ATOM 591 N N . PRO A 1 77 ? -16.841 -9.938 -14.044 1.00 93.31 77 PRO A N 1
ATOM 592 C CA . PRO A 1 77 ? -15.793 -10.894 -14.405 1.00 93.31 77 PRO A CA 1
ATOM 593 C C . PRO A 1 77 ? -14.503 -10.198 -14.840 1.00 93.31 77 PRO A C 1
ATOM 595 O O . PRO A 1 77 ? -13.403 -10.639 -14.502 1.00 93.31 77 PRO A O 1
ATOM 598 N N . ARG A 1 78 ? -14.627 -9.067 -15.548 1.00 95.31 78 ARG A N 1
ATOM 599 C CA . ARG A 1 78 ? -13.468 -8.319 -16.024 1.00 95.31 78 ARG A CA 1
ATOM 600 C C . ARG A 1 78 ? -12.722 -7.617 -14.891 1.00 95.31 78 ARG A C 1
ATOM 602 O O . ARG A 1 78 ? -11.495 -7.669 -14.880 1.00 95.31 78 ARG A O 1
ATOM 609 N N . LEU A 1 79 ? -13.429 -7.023 -13.925 1.00 95.12 79 LEU A N 1
ATOM 610 C CA . LEU A 1 79 ? -12.805 -6.441 -12.728 1.00 95.12 79 LEU A CA 1
ATOM 611 C C . LEU A 1 79 ? -11.972 -7.484 -11.971 1.00 95.12 79 LEU A C 1
ATOM 613 O O . LEU A 1 79 ? -10.827 -7.221 -11.615 1.00 95.12 79 LEU A O 1
ATOM 617 N N . LEU A 1 80 ? -12.517 -8.688 -11.773 1.00 95.12 80 LEU A N 1
ATOM 618 C CA . LEU A 1 80 ? -11.796 -9.772 -11.100 1.00 95.12 80 LEU A CA 1
ATOM 619 C C . LEU A 1 80 ? -10.556 -10.222 -11.887 1.00 95.12 80 LEU A C 1
ATOM 621 O O . LEU A 1 80 ? -9.515 -10.481 -11.283 1.00 95.12 80 LEU A O 1
ATOM 625 N N . ALA A 1 81 ? -10.641 -10.265 -13.220 1.00 96.25 81 ALA A N 1
ATOM 626 C CA . ALA A 1 81 ? -9.503 -10.595 -14.075 1.00 96.25 81 ALA A CA 1
ATOM 627 C C . ALA A 1 81 ? -8.375 -9.551 -13.976 1.00 96.25 81 ALA A C 1
ATOM 629 O O . ALA A 1 81 ? -7.211 -9.933 -13.864 1.00 96.25 81 ALA A O 1
ATOM 630 N N . ILE A 1 82 ? -8.709 -8.253 -13.942 1.00 97.44 82 ILE A N 1
ATOM 631 C CA . ILE A 1 82 ? -7.719 -7.167 -13.813 1.00 97.44 82 ILE A CA 1
ATOM 632 C C . ILE A 1 82 ? -6.871 -7.338 -12.549 1.00 97.44 82 ILE A C 1
ATOM 634 O O . ILE A 1 82 ? -5.666 -7.143 -12.611 1.00 97.44 82 ILE A O 1
ATOM 638 N N . LEU A 1 83 ? -7.454 -7.770 -11.424 1.00 96.31 83 LEU A N 1
ATOM 639 C CA . LEU A 1 83 ? -6.722 -7.932 -10.156 1.00 96.31 83 LEU A CA 1
ATOM 640 C C . LEU A 1 83 ? -5.550 -8.928 -10.217 1.00 96.31 83 LEU A C 1
ATOM 642 O O . LEU A 1 83 ? -4.694 -8.908 -9.330 1.00 96.31 83 LEU A O 1
ATOM 646 N N . SER A 1 84 ? -5.521 -9.804 -11.225 1.00 93.56 84 SER A N 1
ATOM 647 C CA . SER A 1 84 ? -4.466 -10.810 -11.421 1.00 93.56 84 SER A CA 1
ATOM 648 C C . SER A 1 84 ? -3.632 -10.579 -12.685 1.00 93.56 84 SER A C 1
ATOM 650 O O . SER A 1 84 ? -2.716 -11.351 -12.959 1.00 93.56 84 SER A O 1
ATOM 652 N N . GLU A 1 85 ? -3.946 -9.550 -13.468 1.00 94.31 85 GLU A N 1
ATOM 653 C CA . GLU A 1 85 ? -3.279 -9.257 -14.735 1.00 94.31 85 GLU A CA 1
ATOM 654 C C . GLU A 1 85 ? -1.914 -8.603 -14.500 1.00 94.31 85 GLU A C 1
ATOM 656 O O . GLU A 1 85 ? -1.710 -7.912 -13.507 1.00 94.31 85 GLU A O 1
ATOM 661 N N . GLN A 1 86 ? -0.980 -8.788 -15.431 1.00 92.81 86 GLN A N 1
ATOM 662 C CA . GLN A 1 86 ? 0.251 -8.004 -15.506 1.00 92.81 86 GLN A CA 1
ATOM 663 C C . GLN A 1 86 ? 0.321 -7.359 -16.884 1.00 92.81 86 GLN A C 1
ATOM 665 O O . GLN A 1 86 ? 0.469 -8.046 -17.893 1.00 92.81 86 GLN A O 1
ATOM 670 N N . LEU A 1 87 ? 0.168 -6.037 -16.924 1.00 93.19 87 LEU A N 1
ATOM 671 C CA . LEU A 1 87 ? 0.064 -5.276 -18.162 1.00 93.19 87 LEU A CA 1
ATOM 672 C C . LEU A 1 87 ? 1.043 -4.102 -18.165 1.00 93.19 87 LEU A C 1
ATOM 674 O O . LEU A 1 87 ? 1.173 -3.395 -17.166 1.00 93.19 87 LEU A O 1
ATOM 678 N N . TYR A 1 88 ? 1.684 -3.876 -19.311 1.00 95.06 88 TYR A N 1
ATOM 679 C CA . TYR A 1 88 ? 2.383 -2.631 -19.625 1.00 95.06 88 TYR A CA 1
ATOM 680 C C . TYR A 1 88 ? 1.380 -1.617 -20.173 1.00 95.06 88 TYR A C 1
ATOM 682 O O . TYR A 1 88 ? 0.669 -1.908 -21.136 1.00 95.06 88 TYR A O 1
ATOM 690 N N . TYR A 1 89 ? 1.314 -0.452 -19.537 1.00 97.38 89 TYR A N 1
ATOM 691 C CA . TYR A 1 89 ? 0.324 0.574 -19.841 1.00 97.38 89 TYR A CA 1
ATOM 692 C C . TYR A 1 89 ? 0.810 1.548 -20.916 1.00 97.38 89 TYR A C 1
ATOM 694 O O . TYR A 1 89 ? 2.011 1.785 -21.044 1.00 97.38 89 TYR A O 1
ATOM 702 N N . ASP A 1 90 ? -0.116 2.152 -21.658 1.00 97.56 90 ASP A N 1
ATOM 703 C CA . ASP A 1 90 ? 0.228 3.129 -22.702 1.00 97.56 90 ASP A CA 1
ATOM 704 C C . ASP A 1 90 ? 0.960 4.353 -22.119 1.00 97.56 90 ASP A C 1
ATOM 706 O O . ASP A 1 90 ? 1.841 4.923 -22.763 1.00 97.56 90 ASP A O 1
ATOM 710 N N . GLU A 1 91 ? 0.660 4.721 -20.868 1.00 96.88 91 GLU A N 1
ATOM 711 C CA . GLU A 1 91 ? 1.273 5.855 -20.170 1.00 96.88 91 GLU A CA 1
ATOM 712 C C . GLU A 1 91 ? 2.795 5.709 -19.983 1.00 96.88 91 GLU A C 1
ATOM 714 O O . GLU A 1 91 ? 3.494 6.717 -19.943 1.00 96.88 91 GLU A O 1
ATOM 719 N N . ILE A 1 92 ? 3.330 4.481 -19.949 1.00 96.75 92 ILE A N 1
ATOM 720 C CA . ILE A 1 92 ? 4.778 4.246 -19.817 1.00 96.75 92 ILE A CA 1
ATOM 721 C C . ILE A 1 92 ? 5.489 4.053 -21.161 1.00 96.75 92 ILE A C 1
ATOM 723 O O . ILE A 1 92 ? 6.677 3.740 -21.176 1.00 96.75 92 ILE A O 1
ATOM 727 N N . ALA A 1 93 ? 4.819 4.229 -22.303 1.00 97.06 93 ALA A N 1
ATOM 728 C CA . ALA A 1 93 ? 5.419 3.950 -23.610 1.00 97.06 93 ALA A CA 1
ATOM 729 C C . ALA A 1 93 ? 6.699 4.770 -23.875 1.00 97.06 93 ALA A C 1
ATOM 731 O O . ALA A 1 93 ? 7.687 4.237 -24.389 1.00 97.06 93 ALA A O 1
ATOM 732 N N . ILE A 1 94 ? 6.705 6.051 -23.491 1.00 97.38 94 ILE A N 1
ATOM 733 C CA . ILE A 1 94 ? 7.859 6.952 -23.646 1.00 97.38 94 ILE A CA 1
ATOM 734 C C . ILE A 1 94 ? 9.037 6.521 -22.753 1.00 97.38 94 ILE A C 1
ATOM 736 O O . ILE A 1 94 ? 10.105 6.236 -23.307 1.00 97.38 94 ILE A O 1
ATOM 740 N N . PRO A 1 95 ? 8.896 6.434 -21.412 1.00 97.19 95 PRO A N 1
ATOM 741 C CA . PRO A 1 95 ? 9.998 6.003 -20.548 1.00 97.19 95 PRO A CA 1
ATOM 742 C C . PRO A 1 95 ? 10.460 4.578 -20.878 1.00 97.19 95 PRO A C 1
ATOM 744 O O . PRO A 1 95 ? 11.662 4.327 -20.941 1.00 97.19 95 PRO A O 1
ATOM 747 N N . PHE A 1 96 ? 9.540 3.676 -21.232 1.00 97.44 96 PHE A N 1
ATOM 748 C CA . PHE A 1 96 ? 9.884 2.327 -21.671 1.00 97.44 96 PHE A CA 1
ATOM 749 C C . PHE A 1 96 ? 10.724 2.329 -22.954 1.00 97.44 96 PHE A C 1
ATOM 751 O O . PHE A 1 96 ? 11.742 1.646 -23.016 1.00 97.44 96 PHE A O 1
ATOM 758 N N . THR A 1 97 ? 10.371 3.134 -23.962 1.00 97.62 97 THR A N 1
ATOM 759 C CA . THR A 1 97 ? 11.175 3.266 -25.193 1.00 97.62 97 THR A CA 1
ATOM 760 C C . THR A 1 97 ? 12.558 3.847 -24.903 1.00 97.62 97 THR A C 1
ATOM 762 O O . THR A 1 97 ? 13.560 3.371 -25.441 1.00 97.62 97 THR A O 1
ATOM 765 N N . ARG A 1 98 ? 12.642 4.841 -24.011 1.00 97.88 98 ARG A N 1
ATOM 766 C CA . ARG A 1 98 ? 13.925 5.389 -23.552 1.00 97.88 98 ARG A CA 1
ATOM 767 C C . ARG A 1 98 ? 14.775 4.303 -22.890 1.00 97.88 98 ARG A C 1
ATOM 769 O O . ARG A 1 98 ? 15.933 4.146 -23.264 1.00 97.88 98 ARG A O 1
ATOM 776 N N . MET A 1 99 ? 14.190 3.509 -21.995 1.00 98.06 99 MET A N 1
ATOM 777 C CA . MET A 1 99 ? 14.849 2.367 -21.356 1.00 98.06 99 MET A CA 1
ATOM 778 C C . MET A 1 99 ? 15.392 1.374 -22.394 1.00 98.06 99 MET A C 1
ATOM 780 O O . MET A 1 99 ? 16.561 1.001 -22.318 1.00 98.06 99 MET A O 1
ATOM 784 N N . GLN A 1 100 ? 14.594 1.004 -23.407 1.00 97.38 100 GLN A N 1
ATOM 785 C CA . GLN A 1 100 ? 15.054 0.123 -24.492 1.00 97.38 100 GLN A CA 1
ATOM 786 C C . GLN A 1 100 ? 16.304 0.676 -25.187 1.00 97.38 100 GLN A C 1
ATOM 788 O O . GLN A 1 100 ? 17.247 -0.068 -25.456 1.00 97.38 100 GLN A O 1
ATOM 793 N N . ASN A 1 101 ? 16.310 1.975 -25.491 1.00 97.00 101 ASN A N 1
ATOM 794 C CA . ASN A 1 101 ? 17.415 2.619 -26.197 1.00 97.00 101 ASN A CA 1
ATOM 795 C C . ASN A 1 101 ? 18.681 2.676 -25.336 1.00 97.00 101 ASN A C 1
ATOM 797 O O . ASN A 1 101 ? 19.763 2.367 -25.832 1.00 97.00 101 ASN A O 1
ATOM 801 N N . GLU A 1 102 ? 18.549 3.011 -24.052 1.00 97.19 102 GLU A N 1
ATOM 802 C CA . GLU A 1 102 ? 19.665 3.028 -23.101 1.00 97.19 102 GLU A CA 1
ATOM 803 C C . GLU A 1 102 ? 20.308 1.638 -22.960 1.00 97.19 102 GLU A C 1
ATOM 805 O O . GLU A 1 102 ? 21.531 1.513 -23.058 1.00 97.19 102 GLU A O 1
ATOM 810 N N . CYS A 1 103 ? 19.497 0.580 -22.830 1.00 96.25 103 CYS A N 1
ATOM 811 C CA . CYS A 1 103 ? 19.981 -0.802 -22.772 1.00 96.25 103 CYS A CA 1
ATOM 812 C C . CYS A 1 103 ? 20.689 -1.226 -24.067 1.00 96.25 103 CYS A C 1
ATOM 814 O O . CYS A 1 103 ? 21.774 -1.803 -24.016 1.00 96.25 103 CYS A O 1
ATOM 816 N N . LYS A 1 104 ? 20.123 -0.905 -25.238 1.00 94.94 104 LYS A N 1
ATOM 817 C CA . LYS A 1 104 ? 20.745 -1.219 -26.539 1.00 94.94 104 LYS A CA 1
ATOM 818 C C . LYS A 1 104 ? 22.082 -0.503 -26.729 1.00 94.94 104 LYS A C 1
ATOM 820 O O . LYS A 1 104 ? 23.028 -1.110 -27.220 1.00 94.94 104 LYS A O 1
ATOM 825 N N . GLN A 1 105 ? 22.178 0.758 -26.309 1.00 95.69 105 GLN A N 1
ATOM 826 C CA . GLN A 1 105 ? 23.433 1.513 -26.351 1.00 95.69 105 GLN A CA 1
ATOM 827 C C . GLN A 1 105 ? 24.483 0.930 -25.395 1.00 95.69 105 GLN A C 1
ATOM 829 O O . GLN A 1 105 ? 25.652 0.860 -25.759 1.00 95.69 105 GLN A O 1
ATOM 834 N N . LEU A 1 106 ? 24.081 0.467 -24.206 1.00 95.69 106 LEU A N 1
ATOM 835 C CA . LEU A 1 106 ? 24.987 -0.231 -23.290 1.00 95.69 106 LEU A CA 1
ATOM 836 C C . LEU A 1 106 ? 25.529 -1.531 -23.907 1.00 95.69 106 LEU A C 1
ATOM 838 O O . LEU A 1 106 ? 26.730 -1.773 -23.850 1.00 95.69 106 LEU A O 1
ATOM 842 N N . ILE A 1 107 ? 24.666 -2.336 -24.534 1.00 94.12 107 ILE A N 1
ATOM 843 C CA . ILE A 1 107 ? 25.073 -3.577 -25.217 1.00 94.12 107 ILE A CA 1
ATOM 844 C C . ILE A 1 107 ? 26.042 -3.279 -26.366 1.00 94.12 107 ILE A C 1
ATOM 846 O O . ILE A 1 107 ? 27.026 -3.995 -26.529 1.00 94.12 107 ILE A O 1
ATOM 850 N N . ALA A 1 108 ? 25.794 -2.219 -27.141 1.00 93.56 108 ALA A N 1
ATOM 851 C CA . ALA A 1 108 ? 26.700 -1.801 -28.208 1.00 93.56 108 ALA A CA 1
ATOM 852 C C . ALA A 1 108 ? 28.090 -1.432 -27.661 1.00 93.56 108 ALA A C 1
ATOM 854 O O . ALA A 1 108 ? 29.089 -1.926 -28.169 1.00 93.56 108 ALA A O 1
ATOM 855 N N . LEU A 1 109 ? 28.156 -0.660 -26.571 1.00 94.19 109 LEU A N 1
ATOM 856 C CA . LEU A 1 109 ? 29.433 -0.307 -25.942 1.00 94.19 109 LEU A CA 1
ATOM 857 C C . LEU A 1 109 ? 30.168 -1.520 -25.353 1.00 94.19 109 LEU A C 1
ATOM 859 O O . LEU A 1 109 ? 31.393 -1.589 -25.433 1.00 94.19 109 LEU A O 1
ATOM 863 N N . LEU A 1 110 ? 29.443 -2.484 -24.775 1.00 93.19 110 LEU A N 1
ATOM 864 C CA . LEU A 1 110 ? 30.031 -3.746 -24.314 1.00 93.19 110 LEU A CA 1
ATOM 865 C C . LEU A 1 110 ? 30.625 -4.535 -25.489 1.00 93.19 110 LEU A C 1
ATOM 867 O O . LEU A 1 110 ? 31.760 -5.002 -25.401 1.00 93.19 110 LEU A O 1
ATOM 871 N N . ALA A 1 111 ? 29.907 -4.608 -26.612 1.00 91.88 111 ALA A N 1
ATOM 872 C CA . ALA A 1 111 ? 30.395 -5.261 -27.820 1.00 91.88 111 ALA A CA 1
ATOM 873 C C . ALA A 1 111 ? 31.648 -4.574 -28.394 1.00 91.88 111 ALA A C 1
ATOM 875 O O . ALA A 1 111 ? 32.599 -5.265 -28.761 1.00 91.88 111 ALA A O 1
ATOM 876 N N . ASP A 1 112 ? 31.694 -3.237 -28.415 1.00 91.62 112 ASP A N 1
ATOM 877 C CA . ASP A 1 112 ? 32.877 -2.472 -28.842 1.00 91.62 112 ASP A CA 1
ATOM 878 C C . ASP A 1 112 ? 34.093 -2.762 -27.944 1.00 91.62 112 ASP A C 1
ATOM 880 O O . ASP A 1 112 ? 35.230 -2.838 -28.415 1.00 91.62 112 ASP A O 1
ATOM 884 N N . ALA A 1 113 ? 33.849 -3.005 -26.653 1.00 90.12 113 ALA A N 1
ATOM 885 C CA . ALA A 1 113 ? 34.849 -3.434 -25.681 1.00 90.12 113 ALA A CA 1
ATOM 886 C C . ALA A 1 113 ? 35.223 -4.931 -25.771 1.00 90.12 113 ALA A C 1
ATOM 888 O O . ALA A 1 113 ? 35.981 -5.401 -24.923 1.00 90.12 113 ALA A O 1
ATOM 889 N N . GLN A 1 114 ? 34.737 -5.661 -26.784 1.00 88.69 114 GLN A N 1
ATOM 890 C CA . GLN A 1 114 ? 34.922 -7.110 -26.970 1.00 88.69 114 GLN A CA 1
ATOM 891 C C . GLN A 1 114 ? 34.308 -7.968 -25.847 1.00 88.69 114 GLN A C 1
ATOM 893 O O . GLN A 1 114 ? 34.745 -9.091 -25.601 1.00 88.69 114 GLN A O 1
ATOM 898 N N . ILE A 1 115 ? 33.278 -7.451 -25.171 1.00 89.06 115 ILE A N 1
ATOM 899 C CA . ILE A 1 115 ? 32.499 -8.174 -24.163 1.00 89.06 115 ILE A CA 1
ATOM 900 C C . ILE A 1 115 ? 31.184 -8.593 -24.805 1.00 89.06 115 ILE A C 1
ATOM 902 O O . ILE A 1 115 ? 30.275 -7.777 -24.977 1.00 89.06 115 ILE A O 1
ATOM 906 N N . ASP A 1 116 ? 31.075 -9.870 -25.167 1.00 84.44 116 ASP A N 1
ATOM 907 C CA . ASP A 1 116 ? 29.839 -10.378 -25.747 1.00 84.44 116 ASP A CA 1
ATOM 908 C C . ASP A 1 116 ? 28.849 -10.817 -24.666 1.00 84.44 116 ASP A C 1
ATOM 910 O O . ASP A 1 116 ? 29.106 -11.717 -23.866 1.00 84.44 116 ASP A O 1
ATOM 914 N N . VAL A 1 117 ? 27.694 -10.158 -24.657 1.00 86.62 117 VAL A N 1
ATOM 915 C CA . VAL A 1 117 ? 26.559 -10.469 -23.778 1.00 86.62 117 VAL A CA 1
ATOM 916 C C . VAL A 1 117 ? 25.353 -10.981 -24.564 1.00 86.62 117 VAL A C 1
ATOM 918 O O . VAL A 1 117 ? 24.321 -11.279 -23.963 1.00 86.62 117 VAL A O 1
ATOM 921 N N . ARG A 1 118 ? 25.448 -11.090 -25.898 1.00 78.69 118 ARG A N 1
ATOM 922 C CA . ARG A 1 118 ? 24.306 -11.424 -26.766 1.00 78.69 118 ARG A CA 1
ATOM 923 C C . ARG A 1 118 ? 23.762 -12.823 -26.518 1.00 78.69 118 ARG A C 1
ATOM 925 O O . ARG A 1 118 ? 22.548 -12.974 -26.462 1.00 78.69 118 ARG A O 1
ATOM 932 N N . ASP A 1 119 ? 24.628 -13.796 -26.249 1.00 76.62 119 ASP A N 1
ATOM 933 C CA . ASP A 1 119 ? 24.220 -15.173 -25.929 1.00 76.62 119 ASP A CA 1
ATOM 934 C C . ASP A 1 119 ? 23.376 -15.267 -24.645 1.00 76.62 119 ASP A C 1
ATOM 936 O O . ASP A 1 119 ? 22.628 -16.224 -24.443 1.00 76.62 119 ASP A O 1
ATOM 940 N N . ARG A 1 120 ? 23.467 -14.251 -23.775 1.00 78.88 120 ARG A N 1
ATOM 941 C CA . ARG A 1 120 ? 22.680 -14.134 -22.539 1.00 78.88 120 ARG A CA 1
ATOM 942 C C . ARG A 1 120 ? 21.380 -13.344 -22.736 1.00 78.88 120 ARG A C 1
ATOM 944 O O . ARG A 1 120 ? 20.543 -13.319 -21.839 1.00 78.88 120 ARG A O 1
ATOM 951 N N . LEU A 1 121 ? 21.198 -12.693 -23.889 1.00 80.62 121 LEU A N 1
ATOM 952 C CA . LEU A 1 121 ? 20.116 -11.747 -24.170 1.00 80.62 121 LEU A CA 1
ATOM 953 C C . LEU A 1 121 ? 19.343 -12.165 -25.431 1.00 80.62 121 LEU A C 1
ATOM 955 O O . LEU A 1 121 ? 19.498 -11.589 -26.505 1.00 80.62 121 LEU A O 1
ATOM 959 N N . ASN A 1 122 ? 18.437 -13.133 -25.295 1.00 68.56 122 ASN A N 1
ATOM 960 C CA . ASN A 1 122 ? 17.630 -13.649 -26.411 1.00 68.56 122 ASN A CA 1
ATOM 961 C C . ASN A 1 122 ? 16.336 -12.845 -26.662 1.00 68.56 122 ASN A C 1
ATOM 963 O O . ASN A 1 122 ? 15.267 -13.429 -26.852 1.00 68.56 122 ASN A O 1
ATOM 967 N N . CYS A 1 123 ? 16.377 -11.507 -26.618 1.00 74.00 123 CYS A N 1
ATOM 968 C CA . CYS A 1 123 ? 15.173 -10.670 -26.744 1.00 74.00 123 CYS A CA 1
ATOM 969 C C . CYS A 1 123 ? 15.409 -9.399 -27.576 1.00 74.00 123 CYS A C 1
ATOM 971 O O . CYS A 1 123 ? 16.366 -8.664 -27.352 1.00 74.00 123 CYS A O 1
ATOM 973 N N . SER A 1 124 ? 14.492 -9.096 -28.504 1.00 81.69 124 SER A N 1
ATOM 974 C CA . SER A 1 124 ? 14.505 -7.855 -29.305 1.00 81.69 124 SER A CA 1
ATOM 975 C C . SER A 1 124 ? 13.942 -6.636 -28.556 1.00 81.69 124 SER A C 1
ATOM 977 O O . SER A 1 124 ? 14.279 -5.487 -28.872 1.00 81.69 124 SER A O 1
ATOM 979 N N . VAL A 1 125 ? 13.092 -6.895 -27.558 1.00 90.69 125 VAL A N 1
ATOM 980 C CA . VAL A 1 125 ? 12.481 -5.921 -26.649 1.00 90.69 125 VAL A CA 1
ATOM 981 C C . VAL A 1 125 ? 12.623 -6.455 -25.227 1.00 90.69 125 VAL A C 1
ATOM 983 O O . VAL A 1 125 ? 12.203 -7.576 -24.947 1.00 90.69 125 VAL A O 1
ATOM 986 N N . PHE A 1 126 ? 13.209 -5.660 -24.337 1.00 91.94 126 PHE A N 1
ATOM 987 C CA . PHE A 1 126 ? 13.430 -6.028 -22.940 1.00 91.94 126 PHE A CA 1
ATOM 988 C C . PHE A 1 126 ? 12.184 -5.773 -22.094 1.00 91.94 126 PHE A C 1
ATOM 990 O O . PHE A 1 126 ? 11.579 -4.707 -22.180 1.00 91.94 126 PHE A O 1
ATOM 997 N N . THR A 1 127 ? 11.831 -6.699 -21.211 1.00 94.81 127 THR A N 1
ATOM 998 C CA . THR A 1 127 ? 10.984 -6.373 -20.052 1.00 94.81 127 THR A CA 1
ATOM 999 C C . THR A 1 127 ? 11.756 -5.493 -19.062 1.00 94.81 127 THR A C 1
ATOM 1001 O O . THR A 1 127 ? 12.985 -5.423 -19.119 1.00 94.81 127 THR A O 1
ATOM 1004 N N . ILE A 1 128 ? 11.057 -4.826 -18.137 1.00 96.38 128 ILE A N 1
ATOM 1005 C CA . ILE A 1 128 ? 11.717 -4.048 -17.070 1.00 96.38 128 ILE A CA 1
ATOM 1006 C C . ILE A 1 128 ? 12.639 -4.949 -16.232 1.00 96.38 128 ILE A C 1
ATOM 1008 O O . ILE A 1 128 ? 13.747 -4.537 -15.900 1.00 96.38 128 ILE A O 1
ATOM 1012 N N . ASP A 1 129 ? 12.224 -6.187 -15.948 1.00 95.19 129 ASP A N 1
ATOM 1013 C CA . ASP A 1 129 ? 13.021 -7.140 -15.165 1.00 95.19 129 ASP A CA 1
ATOM 1014 C C . ASP A 1 129 ? 14.310 -7.539 -15.893 1.00 95.19 129 ASP A C 1
ATOM 1016 O O . ASP A 1 129 ? 15.388 -7.482 -15.307 1.00 95.19 129 ASP A O 1
ATOM 1020 N N . GLN A 1 130 ? 14.225 -7.845 -17.191 1.00 95.12 130 GLN A N 1
ATOM 1021 C CA . GLN A 1 130 ? 15.403 -8.147 -18.015 1.00 95.12 130 GLN A CA 1
ATOM 1022 C C . GLN A 1 130 ? 16.335 -6.939 -18.153 1.00 95.12 130 GLN A C 1
ATOM 1024 O O . GLN A 1 130 ? 17.555 -7.081 -18.110 1.00 95.12 130 GLN A O 1
ATOM 1029 N N . ALA A 1 131 ? 15.780 -5.733 -18.306 1.00 96.31 131 ALA A N 1
ATOM 1030 C CA . ALA A 1 131 ? 16.575 -4.511 -18.349 1.00 96.31 131 ALA A CA 1
ATOM 1031 C C . ALA A 1 131 ? 17.293 -4.263 -17.009 1.00 96.31 131 ALA A C 1
ATOM 1033 O O . ALA A 1 131 ? 18.450 -3.843 -16.997 1.00 96.31 131 ALA A O 1
ATOM 1034 N N . ASN A 1 132 ? 16.638 -4.571 -15.886 1.00 96.88 132 ASN A N 1
ATOM 1035 C CA . ASN A 1 132 ? 17.238 -4.486 -14.558 1.00 96.88 132 ASN A CA 1
ATOM 1036 C C . ASN A 1 132 ? 18.341 -5.535 -14.359 1.00 96.88 132 ASN A C 1
ATOM 1038 O O . ASN A 1 132 ? 19.415 -5.209 -13.855 1.00 96.88 132 ASN A O 1
ATOM 1042 N N . GLU A 1 133 ? 18.120 -6.772 -14.799 1.00 95.75 133 GLU A N 1
ATOM 1043 C CA . GLU A 1 133 ? 19.126 -7.838 -14.779 1.00 95.75 133 GLU A CA 1
ATOM 1044 C C . GLU A 1 133 ? 20.360 -7.472 -15.623 1.00 95.75 133 GLU A C 1
ATOM 1046 O O . GLU A 1 133 ? 21.494 -7.660 -15.174 1.00 95.75 133 GLU A O 1
ATOM 1051 N N . LEU A 1 134 ? 20.151 -6.854 -16.794 1.00 95.62 134 LEU A N 1
ATOM 1052 C CA . LEU A 1 134 ? 21.223 -6.361 -17.661 1.00 95.62 134 LEU A CA 1
ATOM 1053 C C . LEU A 1 134 ? 22.141 -5.369 -16.936 1.00 95.62 134 LEU A C 1
ATOM 1055 O O . LEU A 1 134 ? 23.358 -5.538 -16.936 1.00 95.62 134 LEU A O 1
ATOM 1059 N N . VAL A 1 135 ? 21.568 -4.334 -16.316 1.00 96.56 135 VAL A N 1
ATOM 1060 C CA . VAL A 1 135 ? 22.330 -3.240 -15.674 1.00 96.56 135 VAL A CA 1
ATOM 1061 C C . VAL A 1 135 ? 22.868 -3.595 -14.281 1.00 96.56 135 VAL A C 1
ATOM 1063 O O . VAL A 1 135 ? 23.569 -2.777 -13.671 1.00 96.56 135 VAL A O 1
ATOM 1066 N N . THR A 1 136 ? 22.537 -4.788 -13.776 1.00 95.88 136 THR A N 1
ATOM 1067 C CA . THR A 1 136 ? 22.986 -5.312 -12.480 1.00 95.88 136 THR A CA 1
ATOM 1068 C C . THR A 1 136 ? 23.833 -6.571 -12.664 1.00 95.88 136 THR A C 1
ATOM 1070 O O . THR A 1 136 ? 25.046 -6.463 -12.840 1.00 95.88 136 THR A O 1
ATOM 1073 N N . THR A 1 137 ? 23.215 -7.750 -12.640 1.00 95.31 137 THR A N 1
ATOM 1074 C CA . THR A 1 137 ? 23.878 -9.057 -12.630 1.00 95.31 137 THR A CA 1
ATOM 1075 C C . THR A 1 137 ? 24.715 -9.287 -13.880 1.00 95.31 137 THR A C 1
ATOM 1077 O O . THR A 1 137 ? 25.907 -9.567 -13.771 1.00 95.31 137 THR A O 1
ATOM 1080 N N . ILE A 1 138 ? 24.135 -9.109 -15.072 1.00 94.25 138 ILE A N 1
ATOM 1081 C CA . ILE A 1 138 ? 24.837 -9.406 -16.330 1.00 94.25 138 ILE A CA 1
ATOM 1082 C C . ILE A 1 138 ? 26.018 -8.457 -16.508 1.00 94.25 138 ILE A C 1
ATOM 1084 O O . ILE A 1 138 ? 27.107 -8.910 -16.860 1.00 94.25 138 ILE A O 1
ATOM 1088 N N . PHE A 1 139 ? 25.842 -7.162 -16.231 1.00 94.50 139 PHE A N 1
ATOM 1089 C CA . PHE A 1 139 ? 26.950 -6.212 -16.288 1.00 94.50 139 PHE A CA 1
ATOM 1090 C C . PHE A 1 139 ? 28.060 -6.586 -15.300 1.00 94.50 139 PHE A C 1
ATOM 1092 O O . PHE A 1 139 ? 29.227 -6.615 -15.689 1.00 94.50 139 PHE A O 1
ATOM 1099 N N . ALA A 1 140 ? 27.713 -6.891 -14.044 1.00 93.38 140 ALA A N 1
ATOM 1100 C CA . ALA A 1 140 ? 28.694 -7.233 -13.018 1.00 93.38 140 ALA A CA 1
ATOM 1101 C C . ALA A 1 140 ? 29.511 -8.465 -13.419 1.00 93.38 140 ALA A C 1
ATOM 1103 O O . ALA A 1 140 ? 30.735 -8.407 -13.404 1.00 93.38 140 ALA A O 1
ATOM 1104 N N . GLU A 1 141 ? 28.847 -9.538 -13.854 1.00 93.25 141 GLU A N 1
ATOM 1105 C CA . GLU A 1 141 ? 29.497 -10.782 -14.280 1.00 93.25 141 GLU A CA 1
ATOM 1106 C C . GLU A 1 141 ? 30.359 -10.604 -15.532 1.00 93.25 141 GLU A C 1
ATOM 1108 O O . GLU A 1 141 ? 31.454 -11.158 -15.622 1.00 93.25 141 GLU A O 1
ATOM 1113 N N . SER A 1 142 ? 29.890 -9.807 -16.491 1.00 90.50 142 SER A N 1
ATOM 1114 C CA . SER A 1 142 ? 30.591 -9.601 -17.764 1.00 90.50 142 SER A CA 1
ATOM 1115 C C . SER A 1 142 ? 31.790 -8.658 -17.636 1.00 90.50 142 SER A C 1
ATOM 1117 O O . SER A 1 142 ? 32.621 -8.599 -18.538 1.00 90.50 142 SER A O 1
ATOM 1119 N N . THR A 1 143 ? 31.901 -7.926 -16.522 1.00 90.56 143 THR A N 1
ATOM 1120 C CA . THR A 1 143 ? 32.977 -6.949 -16.285 1.00 90.56 143 THR A CA 1
ATOM 1121 C C . THR A 1 143 ? 33.928 -7.329 -15.146 1.00 90.56 143 THR A C 1
ATOM 1123 O O . THR A 1 143 ? 34.868 -6.581 -14.889 1.00 90.56 143 THR A O 1
ATOM 1126 N N . VAL A 1 144 ? 33.772 -8.505 -14.516 1.00 88.19 144 VAL A N 1
ATOM 1127 C CA . VAL A 1 144 ? 34.618 -8.974 -13.389 1.00 88.19 144 VAL A CA 1
ATOM 1128 C C . VAL A 1 144 ? 36.121 -8.924 -13.697 1.00 88.19 144 VAL A C 1
ATOM 1130 O O . VAL A 1 144 ? 36.921 -8.642 -12.809 1.00 88.19 144 VAL A O 1
ATOM 1133 N N . GLY A 1 145 ? 36.519 -9.199 -14.943 1.00 81.00 145 GLY A N 1
ATOM 1134 C CA . GLY A 1 145 ? 37.925 -9.217 -15.365 1.00 81.00 145 GLY A CA 1
ATOM 1135 C C . GLY A 1 145 ? 38.516 -7.853 -15.736 1.00 81.00 145 GLY A C 1
ATOM 1136 O O . GLY A 1 145 ? 39.703 -7.785 -16.052 1.00 81.00 145 GLY A O 1
ATOM 1137 N N . LEU A 1 146 ? 37.722 -6.777 -15.732 1.00 85.75 146 LEU A N 1
ATOM 1138 C CA . LEU A 1 146 ? 38.196 -5.436 -16.068 1.00 85.75 146 LEU A CA 1
ATOM 1139 C C . LEU A 1 146 ? 38.717 -4.697 -14.832 1.00 85.75 146 LEU A C 1
ATOM 1141 O O . LEU A 1 146 ? 38.090 -4.691 -13.775 1.00 85.75 146 LEU A O 1
ATOM 1145 N N . ASP A 1 147 ? 39.838 -3.990 -14.989 1.00 83.50 147 ASP A N 1
ATOM 1146 C CA . ASP A 1 147 ? 40.295 -3.051 -13.966 1.00 83.50 147 ASP A CA 1
ATOM 1147 C C . ASP A 1 147 ? 39.318 -1.868 -13.883 1.00 83.50 147 ASP A C 1
ATOM 1149 O O . ASP A 1 147 ? 39.103 -1.139 -14.857 1.00 83.50 147 ASP A O 1
ATOM 1153 N N . THR A 1 148 ? 38.752 -1.660 -12.693 1.00 80.81 148 THR A N 1
ATOM 1154 C CA . THR A 1 148 ? 37.802 -0.578 -12.389 1.00 80.81 148 THR A CA 1
ATOM 1155 C C . THR A 1 148 ? 38.399 0.818 -12.568 1.00 80.81 148 THR A C 1
ATOM 1157 O O . THR A 1 148 ? 37.655 1.783 -12.736 1.00 80.81 148 THR A O 1
ATOM 1160 N N . LYS A 1 149 ? 39.734 0.940 -12.575 1.00 78.75 149 LYS A N 1
ATOM 1161 C CA . LYS A 1 149 ? 40.461 2.190 -12.853 1.00 78.75 149 LYS A CA 1
ATOM 1162 C C . LYS A 1 149 ? 40.844 2.349 -14.327 1.00 78.75 149 LYS A C 1
ATOM 1164 O O . LYS A 1 149 ? 41.460 3.350 -14.700 1.00 78.75 149 LYS A O 1
ATOM 1169 N N . SER A 1 150 ? 40.523 1.371 -15.174 1.00 84.69 150 SER A N 1
ATOM 1170 C CA . SER A 1 150 ? 40.889 1.411 -16.587 1.00 84.69 150 SER A CA 1
ATOM 1171 C C . SER A 1 150 ? 40.091 2.467 -17.354 1.00 84.69 150 SER A C 1
ATOM 1173 O O . SER A 1 150 ? 38.908 2.715 -17.111 1.00 84.69 150 SER A O 1
ATOM 1175 N N . LYS A 1 151 ? 40.735 3.055 -18.369 1.00 83.19 151 LYS A N 1
ATOM 1176 C CA . LYS A 1 151 ? 40.083 3.991 -19.300 1.00 83.19 151 LYS A CA 1
ATOM 1177 C C . LYS A 1 151 ? 38.946 3.340 -20.102 1.00 83.19 151 LYS A C 1
ATOM 1179 O O . LYS A 1 151 ? 38.080 4.055 -20.588 1.00 83.19 151 LYS A O 1
ATOM 1184 N N . GLN A 1 152 ? 38.951 2.010 -20.227 1.00 83.56 152 GLN A N 1
ATOM 1185 C CA . GLN A 1 152 ? 37.921 1.232 -20.920 1.00 83.56 152 GLN A CA 1
ATOM 1186 C C . GLN A 1 152 ? 36.680 0.995 -20.042 1.00 83.56 152 GLN A C 1
ATOM 1188 O O . GLN A 1 152 ? 35.565 1.012 -20.554 1.00 83.56 152 GLN A O 1
ATOM 1193 N N . PHE A 1 153 ? 36.848 0.823 -18.725 1.00 89.38 153 PHE A N 1
ATOM 1194 C CA . PHE A 1 153 ? 35.739 0.557 -17.802 1.00 89.38 153 PHE A CA 1
ATOM 1195 C C . PHE A 1 153 ? 34.889 1.802 -17.507 1.00 89.38 153 PHE A C 1
ATOM 1197 O O . PHE A 1 153 ? 33.667 1.708 -17.425 1.00 89.38 153 PHE A O 1
ATOM 1204 N N . HIS A 1 154 ? 35.506 2.983 -17.395 1.00 90.88 154 HIS A N 1
ATOM 1205 C CA . HIS A 1 154 ? 34.791 4.217 -17.037 1.00 90.88 154 HIS A CA 1
ATOM 1206 C C . HIS A 1 154 ? 33.597 4.563 -17.955 1.00 90.88 154 HIS A C 1
ATOM 1208 O O . HIS A 1 154 ? 32.520 4.843 -17.423 1.00 90.88 154 HIS A O 1
ATOM 1214 N N . PRO A 1 155 ? 33.720 4.533 -19.299 1.00 92.44 155 PRO A N 1
ATOM 1215 C CA . PRO A 1 155 ? 32.583 4.766 -20.192 1.00 92.44 155 PRO A CA 1
ATOM 1216 C C . PRO A 1 155 ? 31.473 3.715 -20.047 1.00 92.44 155 PRO A C 1
ATOM 1218 O O . PRO A 1 155 ? 30.293 4.064 -20.102 1.00 92.44 155 PRO A O 1
ATOM 1221 N N . LEU A 1 156 ? 31.840 2.446 -19.822 1.00 94.00 156 LEU A N 1
ATOM 1222 C CA . LEU A 1 156 ? 30.891 1.345 -19.630 1.00 94.00 156 LEU A CA 1
ATOM 1223 C C . LEU A 1 156 ? 30.085 1.528 -18.345 1.00 94.00 156 LEU A C 1
ATOM 1225 O O . LEU A 1 156 ? 28.856 1.473 -18.382 1.00 94.00 156 LEU A O 1
ATOM 1229 N N . ASP A 1 157 ? 30.757 1.792 -17.223 1.00 94.75 157 ASP A N 1
ATOM 1230 C CA . ASP A 1 157 ? 30.074 2.003 -15.946 1.00 94.75 157 ASP A CA 1
ATOM 1231 C C . ASP A 1 157 ? 29.244 3.293 -15.954 1.00 94.75 157 ASP A C 1
ATOM 1233 O O . ASP A 1 157 ? 28.110 3.295 -15.480 1.00 94.75 157 ASP A O 1
ATOM 1237 N N . SER A 1 158 ? 29.737 4.369 -16.577 1.00 95.94 158 SER A N 1
ATOM 1238 C CA . SER A 1 158 ? 28.954 5.599 -16.742 1.00 95.94 158 SER A CA 1
ATOM 1239 C C . SER A 1 158 ? 27.668 5.349 -17.538 1.00 95.94 158 SER A C 1
ATOM 1241 O O . SER A 1 158 ? 26.586 5.763 -17.106 1.00 95.94 158 SER A O 1
ATOM 1243 N N . LYS A 1 159 ? 27.744 4.602 -18.651 1.00 96.88 159 LYS A N 1
ATOM 1244 C CA . LYS A 1 159 ? 26.545 4.240 -19.415 1.00 96.88 159 LYS A CA 1
ATOM 1245 C C . LYS A 1 159 ? 25.619 3.316 -18.629 1.00 96.88 159 LYS A C 1
ATOM 1247 O O . LYS A 1 159 ? 24.404 3.502 -18.656 1.00 96.88 159 LYS A O 1
ATOM 1252 N N . ARG A 1 160 ? 26.171 2.342 -17.904 1.00 97.50 160 ARG A N 1
ATOM 1253 C CA . ARG A 1 160 ? 25.404 1.443 -17.036 1.00 97.50 160 ARG A CA 1
ATOM 1254 C C . ARG A 1 160 ? 24.660 2.215 -15.948 1.00 97.50 160 ARG A C 1
ATOM 1256 O O . ARG A 1 160 ? 23.487 1.935 -15.734 1.00 97.50 160 ARG A O 1
ATOM 1263 N N . GLN A 1 161 ? 25.286 3.201 -15.304 1.00 97.56 161 GLN A N 1
ATOM 1264 C CA . GLN A 1 161 ? 24.632 4.076 -14.322 1.00 97.56 161 GLN A CA 1
ATOM 1265 C C . GLN A 1 161 ? 23.461 4.851 -14.945 1.00 97.56 161 GLN A C 1
ATOM 1267 O O . GLN A 1 161 ? 22.373 4.893 -14.369 1.00 97.56 161 GLN A O 1
ATOM 1272 N N . GLN A 1 162 ? 23.648 5.407 -16.147 1.00 97.69 162 GLN A N 1
ATOM 1273 C CA . GLN A 1 162 ? 22.586 6.101 -16.884 1.00 97.69 162 GLN A CA 1
ATOM 1274 C C . GLN A 1 162 ? 21.412 5.167 -17.227 1.00 97.69 162 GLN A C 1
ATOM 1276 O O . GLN A 1 162 ? 20.243 5.508 -16.998 1.00 97.69 162 GLN A O 1
ATOM 1281 N N . ALA A 1 163 ? 21.718 3.971 -17.737 1.00 97.81 163 ALA A N 1
ATOM 1282 C CA . ALA A 1 163 ? 20.720 2.953 -18.032 1.00 97.81 163 ALA A CA 1
ATOM 1283 C C . ALA A 1 163 ? 20.000 2.501 -16.751 1.00 97.81 163 ALA A C 1
ATOM 1285 O O . ALA A 1 163 ? 18.775 2.433 -16.738 1.00 97.81 163 ALA A O 1
ATOM 1286 N N . GLN A 1 164 ? 20.730 2.285 -15.653 1.00 98.12 164 GLN A N 1
ATOM 1287 C CA . GLN A 1 164 ? 20.171 1.896 -14.359 1.00 98.12 164 GLN A CA 1
ATOM 1288 C C . GLN A 1 164 ? 19.197 2.943 -13.805 1.00 98.12 164 GLN A C 1
ATOM 1290 O O . GLN A 1 164 ? 18.123 2.563 -13.340 1.00 98.12 164 GLN A O 1
ATOM 1295 N N . SER A 1 165 ? 19.521 4.239 -13.897 1.00 97.94 165 SER A N 1
ATOM 1296 C CA . SER A 1 165 ? 18.586 5.314 -13.519 1.00 97.94 165 SER A CA 1
ATOM 1297 C C . SER A 1 165 ? 17.298 5.232 -14.337 1.00 97.94 165 SER A C 1
ATOM 1299 O O . SER A 1 165 ? 16.205 5.207 -13.779 1.00 97.94 165 SER A O 1
ATOM 1301 N N . THR A 1 166 ? 17.422 5.089 -15.660 1.00 98.06 166 THR A N 1
ATOM 1302 C CA . THR A 1 166 ? 16.272 5.034 -16.578 1.00 98.06 166 THR A CA 1
ATOM 1303 C C . THR A 1 166 ? 15.401 3.791 -16.348 1.00 98.06 166 THR A C 1
ATOM 1305 O O . THR A 1 166 ? 14.171 3.883 -16.369 1.00 98.06 166 THR A O 1
ATOM 1308 N N . VAL A 1 167 ? 16.016 2.628 -16.100 1.00 98.38 167 VAL A N 1
ATOM 1309 C CA . VAL A 1 167 ? 15.311 1.387 -15.730 1.00 98.38 167 VAL A CA 1
ATOM 1310 C C . VAL A 1 167 ? 14.572 1.572 -14.404 1.00 98.38 167 VAL A C 1
ATOM 1312 O O . VAL A 1 167 ? 13.398 1.215 -14.303 1.00 98.38 167 VAL A O 1
ATOM 1315 N N . GLY A 1 168 ? 15.232 2.166 -13.404 1.00 97.81 168 GLY A N 1
ATOM 1316 C CA . GLY A 1 168 ? 14.640 2.458 -12.100 1.00 97.81 168 GLY A CA 1
ATOM 1317 C C . GLY A 1 168 ? 13.430 3.390 -12.198 1.00 97.81 168 GLY A C 1
ATOM 1318 O O . GLY A 1 168 ? 12.363 3.055 -11.687 1.00 97.81 168 GLY A O 1
ATOM 1319 N N . GLU A 1 169 ? 13.569 4.511 -12.909 1.00 96.69 169 GLU A N 1
ATOM 1320 C CA . GLU A 1 169 ? 12.491 5.479 -13.164 1.00 96.69 169 GLU A CA 1
ATOM 1321 C C . GLU A 1 169 ? 11.286 4.813 -13.848 1.00 96.69 169 GLU A C 1
ATOM 1323 O O . GLU A 1 169 ? 10.160 4.902 -13.354 1.00 96.69 169 GLU A O 1
ATOM 1328 N N . THR A 1 170 ? 11.532 4.067 -14.932 1.00 98.00 170 THR A N 1
ATOM 1329 C CA . THR A 1 170 ? 10.482 3.351 -15.681 1.00 98.00 170 THR A CA 1
ATOM 1330 C C . THR A 1 170 ? 9.775 2.311 -14.805 1.00 98.00 170 THR A C 1
ATOM 1332 O O . THR A 1 170 ? 8.550 2.180 -14.850 1.00 98.00 170 THR A O 1
ATOM 1335 N N . SER A 1 171 ? 10.535 1.581 -13.982 1.00 97.88 171 SER A N 1
ATOM 1336 C CA . SER A 1 171 ? 10.003 0.577 -13.054 1.00 97.88 171 SER A CA 1
ATOM 1337 C C . SER A 1 171 ? 9.098 1.200 -11.996 1.00 97.88 171 SER A C 1
ATOM 1339 O O . SER A 1 171 ? 7.983 0.721 -11.781 1.00 97.88 171 SER A O 1
ATOM 1341 N N . VAL A 1 172 ? 9.529 2.300 -11.371 1.00 95.81 172 VAL A N 1
ATOM 1342 C CA . VAL A 1 172 ? 8.740 3.011 -10.354 1.00 95.81 172 VAL A CA 1
ATOM 1343 C C . VAL A 1 172 ? 7.434 3.547 -10.942 1.00 95.81 172 VAL A C 1
ATOM 1345 O O . VAL A 1 172 ? 6.375 3.381 -10.328 1.00 95.81 172 VAL A O 1
ATOM 1348 N N . GLU A 1 173 ? 7.479 4.140 -12.137 1.00 95.75 173 GLU A N 1
ATOM 1349 C CA . GLU A 1 173 ? 6.285 4.663 -12.807 1.00 95.75 173 GLU A CA 1
ATOM 1350 C C . GLU A 1 173 ? 5.289 3.545 -13.152 1.00 95.75 173 GLU A C 1
ATOM 1352 O O . GLU A 1 173 ? 4.099 3.639 -12.824 1.00 95.75 173 GLU A O 1
ATOM 1357 N N . TRP A 1 174 ? 5.779 2.437 -13.720 1.00 97.31 174 TRP A N 1
ATOM 1358 C CA . TRP A 1 174 ? 4.951 1.262 -13.994 1.00 97.31 174 TRP A CA 1
ATOM 1359 C C . TRP A 1 174 ? 4.322 0.697 -12.716 1.00 97.31 174 TRP A C 1
ATOM 1361 O O . TRP A 1 174 ? 3.109 0.471 -12.674 1.00 97.31 174 TRP A O 1
ATOM 1371 N N . GLN A 1 175 ? 5.113 0.517 -11.652 1.00 96.94 175 GLN A N 1
ATOM 1372 C CA . GLN A 1 175 ? 4.635 -0.002 -10.368 1.00 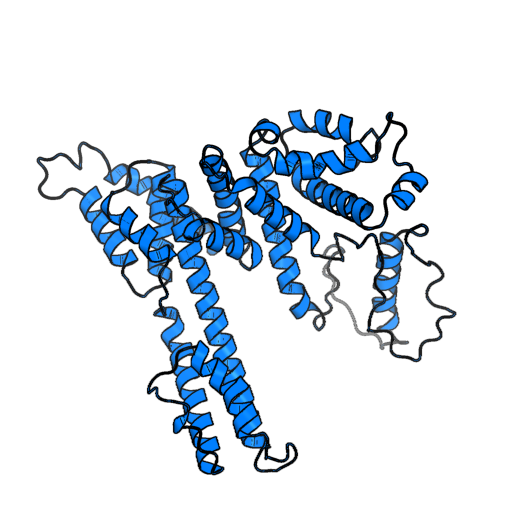96.94 175 GLN A CA 1
ATOM 1373 C C . GLN A 1 175 ? 3.551 0.893 -9.759 1.00 96.94 175 GLN A C 1
ATOM 1375 O O . GLN A 1 175 ? 2.566 0.376 -9.225 1.00 96.94 175 GLN A O 1
ATOM 1380 N N . GLN A 1 176 ? 3.690 2.220 -9.855 1.00 95.81 176 GLN A N 1
ATOM 1381 C CA . GLN A 1 176 ? 2.691 3.157 -9.340 1.00 95.81 176 GLN A CA 1
ATOM 1382 C C . GLN A 1 176 ? 1.364 3.050 -10.101 1.00 95.81 176 GLN A C 1
ATOM 1384 O O . GLN A 1 176 ? 0.300 2.974 -9.477 1.00 95.81 176 GLN A O 1
ATOM 1389 N N . LEU A 1 177 ? 1.408 3.033 -11.435 1.00 96.38 177 LEU A N 1
ATOM 1390 C CA . LEU A 1 177 ? 0.208 2.874 -12.261 1.00 96.38 177 LEU A CA 1
ATOM 1391 C C . LEU A 1 177 ? -0.460 1.525 -12.000 1.00 96.38 177 LEU A C 1
ATOM 1393 O O . LEU A 1 177 ? -1.669 1.463 -11.768 1.00 96.38 177 LEU A O 1
ATOM 1397 N N . HIS A 1 178 ? 0.338 0.461 -11.957 1.00 97.50 178 HIS A N 1
ATOM 1398 C CA . HIS A 1 178 ? -0.135 -0.890 -11.707 1.00 97.50 178 HIS A CA 1
ATOM 1399 C C . HIS A 1 178 ? -0.822 -1.018 -10.342 1.00 97.50 178 HIS A C 1
ATOM 1401 O O . HIS A 1 178 ? -1.957 -1.497 -10.259 1.00 97.50 178 HIS A O 1
ATOM 1407 N N . LEU A 1 179 ? -0.187 -0.498 -9.287 1.00 97.25 179 LEU A N 1
ATOM 1408 C CA . LEU A 1 179 ? -0.758 -0.456 -7.943 1.00 97.25 179 LEU A CA 1
ATOM 1409 C C . LEU A 1 179 ? -2.100 0.283 -7.925 1.00 97.25 179 LEU A C 1
ATOM 1411 O O . LEU A 1 179 ? -3.059 -0.217 -7.338 1.00 97.25 179 LEU A O 1
ATOM 1415 N N . ARG A 1 180 ? -2.196 1.447 -8.578 1.00 97.69 180 ARG A N 1
ATOM 1416 C CA . ARG A 1 180 ? -3.436 2.237 -8.605 1.00 97.69 180 ARG A CA 1
ATOM 1417 C C . ARG A 1 180 ? -4.555 1.538 -9.365 1.00 97.69 180 ARG A C 1
ATOM 1419 O O . ARG A 1 180 ? -5.668 1.489 -8.847 1.00 97.69 180 ARG A O 1
ATOM 1426 N N . VAL A 1 181 ? -4.276 0.969 -10.540 1.00 98.19 181 VAL A N 1
ATOM 1427 C CA . VAL A 1 181 ? -5.269 0.194 -11.306 1.00 98.19 181 VAL A CA 1
ATOM 1428 C C . VAL A 1 181 ? -5.823 -0.940 -10.445 1.00 98.19 181 VAL A C 1
ATOM 1430 O O . VAL A 1 181 ? -7.041 -1.060 -10.303 1.00 98.19 181 VAL A O 1
ATOM 1433 N N . HIS A 1 182 ? -4.954 -1.727 -9.806 1.00 98.38 182 HIS A N 1
ATOM 1434 C CA . HIS A 1 182 ? -5.389 -2.857 -8.982 1.00 98.38 182 HIS A CA 1
ATOM 1435 C C . HIS A 1 182 ? -6.114 -2.396 -7.716 1.00 98.38 182 HIS A C 1
ATOM 1437 O O . HIS A 1 182 ? -7.116 -2.996 -7.336 1.00 98.38 182 HIS A O 1
ATOM 1443 N N . MET A 1 183 ? -5.660 -1.315 -7.080 1.00 98.25 183 MET A N 1
ATOM 1444 C CA . MET A 1 183 ? -6.292 -0.780 -5.875 1.00 98.25 183 MET A CA 1
ATOM 1445 C C . MET A 1 183 ? -7.699 -0.256 -6.159 1.00 98.25 183 MET A C 1
ATOM 1447 O O . MET A 1 183 ? -8.637 -0.671 -5.484 1.00 98.25 183 MET A O 1
ATOM 1451 N N . PHE A 1 184 ? -7.887 0.584 -7.180 1.00 98.12 184 PHE A N 1
ATOM 1452 C CA . PHE A 1 184 ? -9.220 1.099 -7.509 1.00 98.12 184 PHE A CA 1
ATOM 1453 C C . PHE A 1 184 ? -10.159 -0.001 -8.012 1.00 98.12 184 PHE A C 1
ATOM 1455 O O . PHE A 1 184 ? -11.343 0.005 -7.674 1.00 98.12 184 PHE A O 1
ATOM 1462 N N . THR A 1 185 ? -9.631 -0.989 -8.738 1.00 98.00 185 THR A N 1
ATOM 1463 C CA . THR A 1 185 ? -10.391 -2.192 -9.113 1.00 98.00 185 THR A CA 1
ATOM 1464 C C . THR A 1 185 ? -10.821 -2.979 -7.871 1.00 98.00 185 THR A C 1
ATOM 1466 O O . THR A 1 185 ? -11.981 -3.375 -7.766 1.00 98.00 185 THR A O 1
ATOM 1469 N N . ALA A 1 186 ? -9.931 -3.153 -6.888 1.00 98.25 186 ALA A N 1
ATOM 1470 C CA . ALA A 1 186 ? -10.248 -3.812 -5.623 1.00 98.25 186 ALA A CA 1
ATOM 1471 C C . ALA A 1 186 ? -11.316 -3.036 -4.835 1.00 98.25 186 ALA A C 1
ATOM 1473 O O . ALA A 1 186 ? -12.244 -3.650 -4.310 1.00 98.25 186 ALA A O 1
ATOM 1474 N N . CYS A 1 187 ? -11.248 -1.701 -4.811 1.00 97.81 187 CYS A N 1
ATOM 1475 C CA . CYS A 1 187 ? -12.290 -0.856 -4.223 1.00 97.81 187 CYS A CA 1
ATOM 1476 C C . CYS A 1 187 ? -13.653 -1.086 -4.890 1.00 97.81 187 CYS A C 1
ATOM 1478 O O . CYS A 1 187 ? -14.646 -1.297 -4.192 1.00 97.81 187 CYS A O 1
ATOM 1480 N N . ALA A 1 188 ? -13.702 -1.116 -6.226 1.00 95.38 188 ALA A N 1
ATOM 1481 C CA . ALA A 1 188 ? -14.934 -1.395 -6.960 1.00 95.38 188 ALA A CA 1
ATOM 1482 C C . ALA A 1 188 ? -15.514 -2.768 -6.588 1.00 95.38 188 ALA A C 1
ATOM 1484 O O . ALA A 1 188 ? -16.690 -2.867 -6.249 1.00 95.38 188 ALA A O 1
ATOM 1485 N N . VAL A 1 189 ? -14.676 -3.811 -6.558 1.00 95.75 189 VAL A N 1
ATOM 1486 C CA . VAL A 1 189 ? -15.070 -5.175 -6.162 1.00 95.75 189 VAL A CA 1
ATOM 1487 C C . VAL A 1 189 ? -15.616 -5.225 -4.729 1.00 95.75 189 VAL A C 1
ATOM 1489 O O . VAL A 1 189 ? -16.630 -5.880 -4.483 1.00 95.75 189 VAL A O 1
ATOM 1492 N N . VAL A 1 190 ? -14.992 -4.503 -3.790 1.00 96.1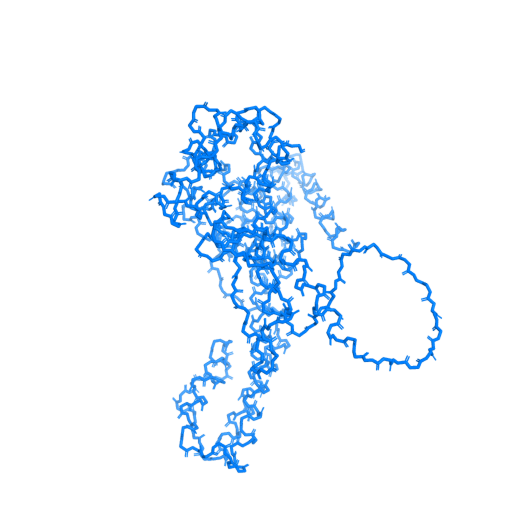9 190 VAL A N 1
ATOM 1493 C CA . VAL A 1 190 ? -15.479 -4.384 -2.405 1.00 96.19 190 VAL A CA 1
ATOM 1494 C C . VAL A 1 190 ? -16.844 -3.695 -2.367 1.00 96.19 190 VAL A C 1
ATOM 1496 O O . VAL A 1 190 ? -17.766 -4.215 -1.743 1.00 96.19 190 VAL A O 1
ATOM 1499 N N . ASN A 1 191 ? -17.029 -2.554 -3.034 1.00 94.06 191 ASN A N 1
ATOM 1500 C CA . ASN A 1 191 ? -18.323 -1.858 -3.019 1.00 94.06 191 ASN A CA 1
ATOM 1501 C C . ASN A 1 191 ? -19.438 -2.664 -3.708 1.00 94.06 191 ASN A C 1
ATOM 1503 O O . ASN A 1 191 ? -20.575 -2.636 -3.242 1.00 94.06 191 ASN A O 1
ATOM 1507 N N . LEU A 1 192 ? -19.109 -3.425 -4.754 1.00 92.06 192 LEU A N 1
ATOM 1508 C CA . LEU A 1 192 ? -20.027 -4.354 -5.422 1.00 92.06 192 LEU A CA 1
ATOM 1509 C C . LEU A 1 192 ? -20.393 -5.576 -4.566 1.00 92.06 192 LEU A C 1
ATOM 1511 O O . LEU A 1 192 ? -21.251 -6.357 -4.964 1.00 92.06 192 LEU A O 1
ATOM 1515 N N . GLN A 1 193 ? -19.749 -5.766 -3.408 1.00 92.44 193 GLN A N 1
ATOM 1516 C CA . GLN A 1 193 ? -19.884 -6.969 -2.575 1.00 92.44 193 GLN A CA 1
ATOM 1517 C C . GLN A 1 193 ? -19.525 -8.256 -3.345 1.00 92.44 193 GLN A C 1
ATOM 1519 O O . GLN A 1 193 ? -20.039 -9.335 -3.064 1.00 92.44 193 GLN A O 1
ATOM 1524 N N . ALA A 1 194 ? -18.611 -8.140 -4.313 1.00 91.44 194 ALA A N 1
ATOM 1525 C CA . ALA A 1 194 ? -18.249 -9.181 -5.272 1.00 91.44 194 ALA A CA 1
ATOM 1526 C C . ALA A 1 194 ? -16.906 -9.853 -4.927 1.00 91.44 194 ALA A C 1
ATOM 1528 O O . ALA A 1 194 ? -16.095 -10.138 -5.809 1.00 91.44 194 ALA A O 1
ATOM 1529 N N . LEU A 1 195 ? -16.629 -10.055 -3.634 1.00 93.94 195 LEU A N 1
ATOM 1530 C CA . LEU A 1 195 ? -15.336 -10.566 -3.176 1.00 93.94 195 LEU A CA 1
ATOM 1531 C C . LEU A 1 195 ? -15.061 -11.986 -3.712 1.00 93.94 195 LEU A C 1
ATOM 1533 O O . LEU A 1 195 ? -15.890 -12.873 -3.502 1.00 93.94 195 LEU A O 1
ATOM 1537 N N . PRO A 1 196 ? -13.885 -12.245 -4.317 1.00 93.50 196 PRO A N 1
ATOM 1538 C CA . PRO A 1 196 ? -13.506 -13.585 -4.758 1.00 93.50 196 PRO A CA 1
ATOM 1539 C C . PRO A 1 196 ? -13.295 -14.544 -3.575 1.00 93.50 196 PRO A C 1
ATOM 1541 O O . PRO A 1 196 ? -13.099 -14.125 -2.431 1.00 93.50 196 PRO A O 1
ATOM 1544 N N . ASP A 1 197 ? -13.256 -15.851 -3.848 1.00 91.38 197 ASP A N 1
ATOM 1545 C CA . ASP A 1 197 ? -12.948 -16.873 -2.834 1.00 91.38 197 ASP A CA 1
ATOM 1546 C C . ASP A 1 197 ? -11.558 -16.662 -2.222 1.00 91.38 197 ASP A C 1
ATOM 1548 O O . ASP A 1 197 ? -11.388 -16.626 -1.000 1.00 91.38 197 ASP A O 1
ATOM 1552 N N . LYS A 1 198 ? -10.564 -16.446 -3.092 1.00 92.56 198 LYS A N 1
ATOM 1553 C CA . LYS A 1 198 ? -9.196 -16.085 -2.714 1.00 92.56 198 LYS A CA 1
ATOM 1554 C C . LYS A 1 198 ? -9.096 -14.570 -2.580 1.00 92.56 198 LYS A C 1
ATOM 1556 O O . LYS A 1 198 ? -9.132 -13.866 -3.579 1.00 92.56 198 LYS A O 1
ATOM 1561 N N . LEU A 1 199 ? -8.894 -14.072 -1.363 1.00 95.00 199 LEU A N 1
ATOM 1562 C CA . LEU A 1 199 ? -8.915 -12.629 -1.080 1.00 95.00 199 LEU A CA 1
ATOM 1563 C C . LEU A 1 199 ? -7.607 -11.883 -1.373 1.00 95.00 199 LEU A C 1
ATOM 1565 O O . LEU A 1 199 ? -7.616 -10.657 -1.444 1.00 95.00 199 LEU A O 1
ATOM 1569 N N . ASN A 1 200 ? -6.484 -12.580 -1.561 1.00 95.50 200 ASN A N 1
ATOM 1570 C CA . ASN A 1 200 ? -5.181 -11.939 -1.791 1.00 95.50 200 ASN A CA 1
ATOM 1571 C C . ASN A 1 200 ? -5.170 -10.913 -2.946 1.00 95.50 200 ASN A C 1
ATOM 1573 O O . ASN A 1 200 ? -4.583 -9.850 -2.743 1.00 95.50 200 ASN A O 1
ATOM 1577 N N . PRO A 1 201 ? -5.825 -11.152 -4.102 1.00 96.56 201 PRO A N 1
ATOM 1578 C CA . PRO A 1 201 ? -5.905 -10.172 -5.187 1.00 96.56 201 PRO A CA 1
ATOM 1579 C C . PRO A 1 201 ? -6.633 -8.870 -4.813 1.00 96.56 201 PRO A C 1
ATOM 1581 O O . PRO A 1 201 ? -6.397 -7.853 -5.450 1.00 96.56 201 PRO A O 1
ATOM 1584 N N . VAL A 1 202 ? -7.478 -8.870 -3.773 1.00 97.94 202 VAL A N 1
ATOM 1585 C CA . VAL A 1 202 ? -8.174 -7.671 -3.262 1.00 97.94 202 VAL A CA 1
ATOM 1586 C C . VAL A 1 202 ? -7.405 -7.046 -2.094 1.00 97.94 202 VAL A C 1
ATOM 1588 O O . VAL A 1 202 ? -7.171 -5.840 -2.069 1.00 97.94 202 VAL A O 1
ATOM 1591 N N . VAL A 1 203 ? -6.965 -7.865 -1.133 1.00 97.88 203 VAL A N 1
ATOM 1592 C CA . VAL A 1 203 ? -6.273 -7.401 0.082 1.00 97.88 203 VAL A CA 1
ATOM 1593 C C . VAL A 1 203 ? -4.922 -6.772 -0.254 1.00 97.88 203 VAL A C 1
ATOM 1595 O O . VAL A 1 203 ? -4.596 -5.703 0.258 1.00 97.88 203 VAL A O 1
ATOM 1598 N N . ARG A 1 204 ? -4.124 -7.420 -1.113 1.00 97.50 204 ARG A N 1
ATOM 1599 C CA . ARG A 1 204 ? -2.759 -6.979 -1.427 1.00 97.50 204 ARG A CA 1
ATOM 1600 C C . ARG A 1 204 ? -2.707 -5.559 -2.005 1.00 97.50 204 ARG A C 1
ATOM 1602 O O . ARG A 1 204 ? -1.962 -4.763 -1.441 1.00 97.50 204 ARG A O 1
ATOM 1609 N N . PRO A 1 205 ? -3.451 -5.196 -3.067 1.00 98.12 205 PRO A N 1
ATOM 1610 C CA . PRO A 1 205 ? -3.359 -3.845 -3.617 1.00 98.12 205 PRO A CA 1
ATOM 1611 C C . PRO A 1 205 ? -3.867 -2.764 -2.653 1.00 98.12 205 PRO A C 1
ATOM 1613 O O . PRO A 1 205 ? -3.282 -1.685 -2.609 1.00 98.12 205 PRO A O 1
ATOM 1616 N N . LEU A 1 206 ? -4.884 -3.047 -1.828 1.00 98.50 206 LEU A N 1
ATOM 1617 C CA . LEU A 1 206 ? -5.341 -2.116 -0.786 1.00 98.50 206 LEU A CA 1
ATOM 1618 C C . LEU A 1 206 ? -4.257 -1.875 0.276 1.00 98.50 206 LEU A C 1
ATOM 1620 O O . LEU A 1 206 ? -3.963 -0.728 0.614 1.00 98.50 206 LEU A O 1
ATOM 1624 N N . MET A 1 207 ? -3.625 -2.945 0.764 1.00 98.06 207 MET A N 1
ATOM 1625 C CA . MET A 1 207 ? -2.559 -2.858 1.767 1.00 98.06 207 MET A CA 1
ATOM 1626 C C . MET A 1 207 ? -1.282 -2.211 1.216 1.00 98.06 207 MET A C 1
ATOM 1628 O O . MET A 1 207 ? -0.671 -1.386 1.892 1.00 98.06 207 MET A O 1
ATOM 1632 N N . GLU A 1 208 ? -0.881 -2.531 -0.017 1.00 97.75 208 GLU A N 1
ATOM 1633 C CA . GLU A 1 208 ? 0.275 -1.892 -0.659 1.00 97.75 208 GLU A CA 1
ATOM 1634 C C . GLU A 1 208 ? 0.020 -0.404 -0.932 1.00 97.75 208 GLU A C 1
ATOM 1636 O O . GLU A 1 208 ? 0.928 0.404 -0.742 1.00 97.75 208 GLU A O 1
ATOM 1641 N N . ALA A 1 209 ? -1.209 -0.007 -1.284 1.00 97.88 209 ALA A N 1
ATOM 1642 C CA . ALA A 1 209 ? -1.570 1.404 -1.405 1.00 97.88 209 ALA A CA 1
ATOM 1643 C C . ALA A 1 209 ? -1.516 2.114 -0.048 1.00 97.88 209 ALA A C 1
ATOM 1645 O O . ALA A 1 209 ? -0.919 3.185 0.052 1.00 97.88 209 ALA A O 1
ATOM 1646 N N . ALA A 1 210 ? -2.033 1.497 1.020 1.00 97.00 210 ALA A N 1
ATOM 1647 C CA . ALA A 1 210 ? -1.855 2.025 2.371 1.00 97.00 210 ALA A CA 1
ATOM 1648 C C . ALA A 1 210 ? -0.364 2.165 2.733 1.00 97.00 210 ALA A C 1
ATOM 1650 O O . ALA A 1 210 ? 0.016 3.135 3.374 1.00 97.00 210 ALA A O 1
ATOM 1651 N N . LYS A 1 211 ? 0.512 1.266 2.277 1.00 95.75 211 LYS A N 1
ATOM 1652 C CA . LYS A 1 211 ? 1.943 1.314 2.605 1.00 95.75 211 LYS A CA 1
ATOM 1653 C C . LYS A 1 211 ? 2.760 2.306 1.768 1.00 95.75 211 LYS A C 1
ATOM 1655 O O . LYS A 1 211 ? 3.689 2.905 2.299 1.00 95.75 211 LYS A O 1
ATOM 1660 N N . ARG A 1 212 ? 2.483 2.437 0.469 1.00 94.88 212 ARG A N 1
ATOM 1661 C CA . ARG A 1 212 ? 3.403 3.084 -0.489 1.00 94.88 212 ARG A CA 1
ATOM 1662 C C . ARG A 1 212 ? 2.826 4.286 -1.228 1.00 94.88 212 ARG A C 1
ATOM 1664 O O . ARG A 1 212 ? 3.581 4.995 -1.883 1.00 94.88 212 ARG A O 1
ATOM 1671 N N . GLU A 1 213 ? 1.516 4.521 -1.175 1.00 95.56 213 GLU A N 1
ATOM 1672 C CA . GLU A 1 213 ? 0.909 5.597 -1.960 1.00 95.56 213 GLU A CA 1
ATOM 1673 C C . GLU A 1 213 ? 1.254 6.978 -1.388 1.00 95.56 213 GLU A C 1
ATOM 1675 O O . GLU A 1 213 ? 0.843 7.358 -0.289 1.00 95.56 213 GLU A O 1
ATOM 1680 N N . GLU A 1 214 ? 1.977 7.768 -2.179 1.00 93.25 214 GLU A N 1
ATOM 1681 C CA . GLU A 1 214 ? 2.400 9.111 -1.791 1.00 93.25 214 GLU A CA 1
ATOM 1682 C C . GLU A 1 214 ? 1.236 10.107 -1.770 1.00 93.25 214 GLU A C 1
ATOM 1684 O O . GLU A 1 214 ? 1.222 11.027 -0.945 1.00 93.25 214 GLU A O 1
ATOM 1689 N N . ASN A 1 215 ? 0.238 9.926 -2.641 1.00 93.88 215 ASN A N 1
ATOM 1690 C CA . ASN A 1 215 ? -0.923 10.803 -2.702 1.00 93.88 215 ASN A CA 1
ATOM 1691 C C . ASN A 1 215 ? -1.879 10.532 -1.532 1.00 93.88 215 ASN A C 1
ATOM 1693 O O . ASN A 1 215 ? -2.594 9.532 -1.515 1.00 93.88 215 ASN A O 1
ATOM 1697 N N . THR A 1 216 ? -1.950 11.478 -0.596 1.00 95.69 216 THR A N 1
ATOM 1698 C CA . THR A 1 216 ? -2.767 11.384 0.625 1.00 95.69 216 THR A CA 1
ATOM 1699 C C . THR A 1 216 ? -4.239 11.072 0.361 1.00 95.69 216 THR A C 1
ATOM 1701 O O . THR A 1 216 ? -4.835 10.308 1.114 1.00 95.69 216 THR A O 1
ATOM 1704 N N . LEU A 1 217 ? -4.827 11.606 -0.714 1.00 94.06 217 LEU A N 1
ATOM 1705 C CA . LEU A 1 217 ? -6.230 11.354 -1.057 1.00 94.06 217 LEU A CA 1
ATOM 1706 C C . LEU A 1 217 ? -6.444 9.909 -1.512 1.00 94.06 217 LEU A C 1
ATOM 1708 O O . LEU A 1 217 ? -7.402 9.266 -1.099 1.00 94.06 217 LEU A O 1
ATOM 1712 N N . VAL A 1 218 ? -5.533 9.389 -2.336 1.00 94.88 218 VAL A N 1
ATOM 1713 C CA . VAL A 1 218 ? -5.589 8.008 -2.839 1.00 94.88 218 VAL A CA 1
ATOM 1714 C C . VAL A 1 218 ? -5.325 7.023 -1.697 1.00 94.88 218 VAL A C 1
ATOM 1716 O O . VAL A 1 218 ? -6.043 6.037 -1.551 1.00 94.88 218 VAL A O 1
ATOM 1719 N N . GLN A 1 219 ? -4.358 7.332 -0.831 1.00 97.25 219 GLN A N 1
ATOM 1720 C CA . GLN A 1 219 ? -4.048 6.531 0.351 1.00 97.25 219 GLN A CA 1
ATOM 1721 C C . GLN A 1 219 ? -5.211 6.515 1.362 1.00 97.25 219 GLN A C 1
ATOM 1723 O O . GLN A 1 219 ? -5.557 5.459 1.888 1.00 97.25 219 GLN A O 1
ATOM 1728 N N . GLY A 1 220 ? -5.864 7.660 1.595 1.00 97.38 220 GLY A N 1
ATOM 1729 C CA . GLY A 1 220 ? -7.068 7.753 2.429 1.00 97.38 220 GLY A CA 1
ATOM 1730 C C . GLY A 1 220 ? -8.282 7.034 1.824 1.00 97.38 220 GLY A C 1
ATOM 1731 O O . GLY A 1 220 ? -9.085 6.439 2.549 1.00 97.38 220 GLY A O 1
ATOM 1732 N N . TYR A 1 221 ? -8.393 7.016 0.492 1.00 96.25 221 TYR A N 1
ATOM 1733 C CA . TYR A 1 221 ? -9.397 6.211 -0.205 1.00 96.25 221 TYR A CA 1
ATOM 1734 C C . TYR A 1 221 ? -9.165 4.717 0.062 1.00 96.25 221 TYR A C 1
ATOM 1736 O O . TYR A 1 221 ? -10.081 4.037 0.518 1.00 96.25 221 TYR A O 1
ATOM 1744 N N . ALA A 1 222 ? -7.931 4.224 -0.095 1.00 98.19 222 ALA A N 1
ATOM 1745 C CA . ALA A 1 222 ? -7.582 2.838 0.232 1.00 98.19 222 ALA A CA 1
ATOM 1746 C C . ALA A 1 222 ? -7.901 2.487 1.700 1.00 98.19 222 ALA A C 1
ATOM 1748 O O . ALA A 1 222 ? -8.536 1.464 1.955 1.00 98.19 222 ALA A O 1
ATOM 1749 N N . ALA A 1 223 ? -7.562 3.364 2.654 1.00 98.50 223 ALA A N 1
ATOM 1750 C CA . ALA A 1 223 ? -7.895 3.199 4.074 1.00 98.50 223 ALA A CA 1
ATOM 1751 C C . ALA A 1 223 ? -9.406 3.009 4.323 1.00 98.50 223 ALA A C 1
ATOM 1753 O O . ALA A 1 223 ? -9.812 2.131 5.088 1.00 98.50 223 ALA A O 1
ATOM 1754 N N . SER A 1 224 ? -10.246 3.778 3.625 1.00 98.31 224 SER A N 1
ATOM 1755 C CA . SER A 1 224 ? -11.709 3.652 3.706 1.00 98.31 224 SER A CA 1
ATOM 1756 C C . SER A 1 224 ? -12.206 2.297 3.197 1.00 98.31 224 SER A C 1
ATOM 1758 O O . SER A 1 224 ? -13.130 1.710 3.761 1.00 98.31 224 SER A O 1
ATOM 1760 N N . PHE A 1 225 ? -11.576 1.766 2.149 1.00 98.44 225 PHE A N 1
ATOM 1761 C CA . PHE A 1 225 ? -11.928 0.462 1.589 1.00 98.44 225 PHE A CA 1
ATOM 1762 C C . PHE A 1 225 ? -11.369 -0.718 2.379 1.00 98.44 225 PHE A C 1
ATOM 1764 O O . PHE A 1 225 ? -12.007 -1.768 2.401 1.00 98.44 225 PHE A O 1
ATOM 1771 N N . ILE A 1 226 ? -10.257 -0.545 3.096 1.00 98.75 226 ILE A N 1
ATOM 1772 C CA . ILE A 1 226 ? -9.780 -1.535 4.068 1.00 98.75 226 ILE A CA 1
ATOM 1773 C C . ILE A 1 226 ? -10.830 -1.740 5.170 1.00 98.75 226 ILE A C 1
ATOM 1775 O O . ILE A 1 226 ? -11.153 -2.884 5.483 1.00 98.75 226 ILE A O 1
ATOM 1779 N N . ALA A 1 227 ? -11.426 -0.669 5.706 1.00 98.50 227 ALA A N 1
ATOM 1780 C CA . ALA A 1 227 ? -12.479 -0.785 6.719 1.00 98.50 227 ALA A CA 1
ATOM 1781 C C . ALA A 1 227 ? -13.718 -1.542 6.199 1.00 98.50 227 ALA A C 1
ATOM 1783 O O . ALA A 1 227 ? -14.186 -2.487 6.839 1.00 98.50 227 ALA A O 1
ATOM 1784 N N . LYS A 1 228 ? -14.189 -1.204 4.991 1.00 98.25 228 LYS A N 1
ATOM 1785 C CA . LYS A 1 228 ? -15.294 -1.919 4.326 1.00 98.25 228 LYS A CA 1
ATOM 1786 C C . LYS A 1 228 ? -14.967 -3.390 4.057 1.00 98.25 228 LYS A C 1
ATOM 1788 O O . LYS A 1 228 ? -15.819 -4.254 4.253 1.00 98.25 228 LYS A O 1
ATOM 1793 N N . LEU A 1 229 ? -13.740 -3.685 3.622 1.00 98.38 229 LEU A N 1
ATOM 1794 C CA . LEU A 1 229 ? -13.286 -5.051 3.372 1.00 98.38 229 LEU A CA 1
ATOM 1795 C C . LEU A 1 229 ? -13.284 -5.880 4.658 1.00 98.38 229 LEU A C 1
ATOM 1797 O O . LEU A 1 229 ? -13.787 -7.001 4.648 1.00 98.38 229 LEU A O 1
ATOM 1801 N N . LEU A 1 230 ? -12.758 -5.327 5.757 1.00 98.38 230 LEU A N 1
ATOM 1802 C CA . LEU A 1 230 ? -12.767 -5.983 7.068 1.00 98.38 230 LEU A CA 1
ATOM 1803 C C . LEU A 1 230 ? -14.199 -6.321 7.503 1.00 98.38 230 LEU A C 1
ATOM 1805 O O . LEU A 1 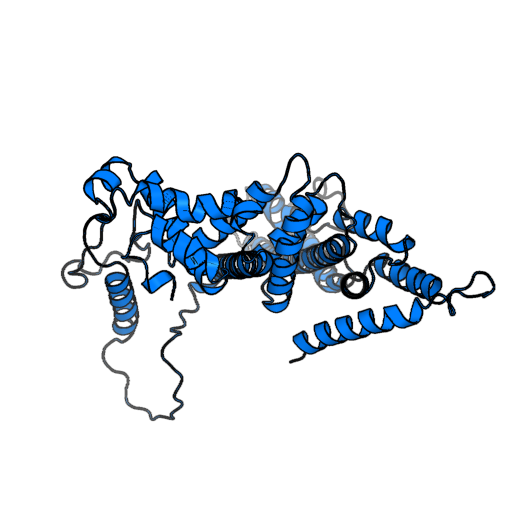230 ? -14.450 -7.434 7.964 1.00 98.38 230 LEU A O 1
ATOM 1809 N N . GLN A 1 231 ? -15.146 -5.400 7.302 1.00 97.56 231 GLN A N 1
ATOM 1810 C CA . GLN A 1 231 ? -16.553 -5.635 7.630 1.00 97.56 231 GLN A CA 1
ATOM 1811 C C . GLN A 1 231 ? -17.137 -6.795 6.810 1.00 97.56 231 GLN A C 1
ATOM 1813 O O . GLN A 1 231 ? -17.747 -7.701 7.369 1.00 97.56 231 GLN A O 1
ATOM 1818 N N . GLN A 1 232 ? -16.906 -6.816 5.495 1.00 96.31 232 GLN A N 1
ATOM 1819 C CA . GLN A 1 232 ? -17.398 -7.893 4.624 1.00 96.31 232 GLN A CA 1
ATOM 1820 C C . GLN A 1 232 ? -16.729 -9.245 4.893 1.00 96.31 232 GLN A C 1
ATOM 1822 O O . GLN A 1 232 ? -17.302 -10.295 4.609 1.00 96.31 232 GLN A O 1
ATOM 1827 N N . CYS A 1 233 ? -15.513 -9.235 5.433 1.00 96.62 233 CYS A N 1
ATOM 1828 C CA . CYS A 1 233 ? -14.772 -10.446 5.751 1.00 96.62 233 CYS A CA 1
ATOM 1829 C C . CYS A 1 233 ? -15.111 -11.031 7.130 1.00 96.62 233 CYS A C 1
ATOM 1831 O O . CYS A 1 233 ? -14.674 -12.146 7.412 1.00 96.62 233 CYS A O 1
ATOM 1833 N N . ALA A 1 234 ? -15.895 -10.336 7.965 1.00 94.38 234 ALA A N 1
ATOM 1834 C CA . ALA A 1 234 ? -16.199 -10.751 9.337 1.00 94.38 234 ALA A CA 1
ATOM 1835 C C . ALA A 1 234 ? -16.850 -12.144 9.430 1.00 94.38 234 ALA A C 1
ATOM 1837 O O . ALA A 1 234 ? -16.573 -12.890 10.364 1.00 94.38 234 ALA A O 1
ATOM 1838 N N . THR A 1 235 ? -17.665 -12.518 8.441 1.00 92.19 235 THR A N 1
ATOM 1839 C CA . THR A 1 235 ? -18.383 -13.804 8.400 1.00 92.19 235 THR A CA 1
ATOM 1840 C C . THR A 1 235 ? -17.647 -14.901 7.626 1.00 92.19 235 THR A C 1
ATOM 1842 O O . THR A 1 235 ? -18.128 -16.032 7.556 1.00 92.19 235 THR A O 1
ATOM 1845 N N . ARG A 1 236 ? -16.486 -14.603 7.024 1.00 92.75 236 ARG A N 1
ATOM 1846 C CA . ARG A 1 236 ? -15.745 -15.575 6.206 1.00 92.75 236 ARG A CA 1
ATOM 1847 C C . ARG A 1 236 ? -14.971 -16.559 7.073 1.00 92.75 236 ARG A C 1
ATOM 1849 O O . ARG A 1 236 ? -14.463 -16.203 8.132 1.00 92.75 236 ARG A O 1
ATOM 1856 N N . GLN A 1 237 ? -14.806 -17.777 6.562 1.00 89.25 237 GLN A N 1
ATOM 1857 C CA . GLN A 1 237 ? -13.989 -18.814 7.185 1.00 89.25 237 GLN A CA 1
ATOM 1858 C C . GLN A 1 237 ? -12.979 -19.386 6.175 1.00 89.25 237 GLN A C 1
ATOM 1860 O O . GLN A 1 237 ? -13.403 -19.917 5.150 1.00 89.25 237 GLN A O 1
ATOM 1865 N N . PRO A 1 238 ? -11.657 -19.284 6.426 1.00 89.81 238 PRO A N 1
ATOM 1866 C CA . PRO A 1 238 ? -11.020 -18.550 7.526 1.00 89.81 238 PRO A CA 1
ATOM 1867 C C . PRO A 1 238 ? -11.136 -17.023 7.359 1.00 89.81 238 PRO A C 1
ATOM 1869 O O . PRO A 1 238 ? -11.022 -16.491 6.252 1.00 89.81 238 PRO A O 1
ATOM 1872 N N . CYS A 1 239 ? -11.321 -16.305 8.469 1.00 92.88 239 CYS A N 1
ATOM 1873 C CA . CYS A 1 239 ? -11.405 -14.843 8.470 1.00 92.88 239 CYS A CA 1
ATOM 1874 C C . CYS A 1 239 ? -10.005 -14.196 8.336 1.00 92.88 239 CYS A C 1
ATOM 1876 O O . CYS A 1 239 ? -9.124 -14.462 9.158 1.00 92.88 239 CYS A O 1
ATOM 1878 N N . PRO A 1 240 ? -9.765 -13.315 7.343 1.00 95.31 240 PRO A N 1
ATOM 1879 C CA . PRO A 1 240 ? -8.467 -12.664 7.129 1.00 95.31 240 PRO A CA 1
ATOM 1880 C C . PRO A 1 240 ? -8.208 -11.462 8.056 1.00 95.31 240 PRO A C 1
ATOM 1882 O O . PRO A 1 240 ? -7.093 -10.930 8.055 1.00 95.31 240 PRO A O 1
ATOM 1885 N N . ASN A 1 241 ? -9.213 -11.001 8.811 1.00 97.12 241 ASN A N 1
ATOM 1886 C CA . ASN A 1 241 ? -9.187 -9.703 9.494 1.00 97.12 241 ASN A CA 1
ATOM 1887 C C . ASN A 1 241 ? -8.013 -9.564 10.464 1.00 97.12 241 ASN A C 1
ATOM 1889 O O . ASN A 1 241 ? -7.328 -8.545 10.447 1.00 97.12 241 ASN A O 1
ATOM 1893 N N . SER A 1 242 ? -7.725 -10.599 11.258 1.00 96.44 242 SER A N 1
ATOM 1894 C CA . SER A 1 242 ? -6.613 -10.581 12.220 1.00 96.44 242 SER A CA 1
ATOM 1895 C C . SER A 1 242 ? -5.264 -10.338 11.538 1.00 96.44 242 SER A C 1
ATOM 1897 O O . SER A 1 242 ? -4.449 -9.562 12.032 1.00 96.44 242 SER A O 1
ATOM 1899 N N . LYS A 1 243 ? -5.040 -10.934 10.360 1.00 97.19 243 LYS A N 1
ATOM 1900 C CA . LYS A 1 243 ? -3.799 -10.770 9.593 1.00 97.19 243 LYS A CA 1
ATOM 1901 C C . LYS A 1 243 ? -3.667 -9.363 9.010 1.00 97.19 243 LYS A C 1
ATOM 1903 O O . LYS A 1 243 ? -2.576 -8.796 9.047 1.00 97.19 243 LYS A O 1
ATOM 1908 N N . ILE A 1 244 ? -4.763 -8.806 8.495 1.00 98.19 244 ILE A N 1
ATOM 1909 C CA . ILE A 1 244 ? -4.804 -7.442 7.947 1.00 98.19 244 ILE A CA 1
ATOM 1910 C C . ILE A 1 244 ? -4.538 -6.428 9.064 1.00 98.19 244 ILE A C 1
ATOM 1912 O O . ILE A 1 244 ? -3.619 -5.618 8.955 1.00 98.19 244 ILE A O 1
ATOM 1916 N N . VAL A 1 245 ? -5.278 -6.527 10.171 1.00 98.06 245 VAL A N 1
ATOM 1917 C CA . VAL A 1 245 ? -5.128 -5.645 11.336 1.00 98.06 245 VAL A CA 1
ATOM 1918 C C . VAL A 1 245 ? -3.716 -5.733 11.913 1.00 98.06 245 VAL A C 1
ATOM 1920 O O . VAL A 1 245 ? -3.080 -4.701 12.104 1.00 98.06 245 VAL A O 1
ATOM 1923 N N . LYS A 1 246 ? -3.171 -6.943 12.108 1.00 97.50 246 LYS A N 1
ATOM 1924 C CA . LYS A 1 246 ? -1.789 -7.130 12.580 1.00 97.50 246 LYS A CA 1
ATOM 1925 C C . LYS A 1 246 ? -0.772 -6.410 11.694 1.00 97.50 246 LYS A C 1
ATOM 1927 O O . LYS A 1 246 ? 0.181 -5.828 12.206 1.00 97.50 246 LYS A O 1
ATOM 1932 N N . ASN A 1 247 ? -0.960 -6.432 10.374 1.00 97.25 247 ASN A N 1
ATOM 1933 C CA . ASN A 1 247 ? -0.062 -5.739 9.454 1.00 97.25 247 ASN A CA 1
ATOM 1934 C C . ASN A 1 247 ? -0.157 -4.206 9.576 1.00 97.25 247 ASN A C 1
ATOM 1936 O O . ASN A 1 247 ? 0.877 -3.537 9.526 1.00 97.25 247 ASN A O 1
ATOM 1940 N N . LEU A 1 248 ? -1.357 -3.658 9.792 1.00 98.00 248 LEU A N 1
ATOM 1941 C CA . LEU A 1 248 ? -1.553 -2.226 10.050 1.00 98.00 248 LEU A CA 1
ATOM 1942 C C . LEU A 1 248 ? -0.920 -1.799 11.381 1.00 98.00 248 LEU A C 1
ATOM 1944 O O . LEU A 1 248 ? -0.156 -0.836 11.406 1.00 98.00 248 LEU A O 1
ATOM 1948 N N . CYS A 1 249 ? -1.165 -2.553 12.458 1.00 97.44 249 CYS A N 1
ATOM 1949 C CA . CYS A 1 249 ? -0.553 -2.324 13.771 1.00 97.44 249 CYS A CA 1
ATOM 1950 C C . CYS A 1 249 ? 0.978 -2.417 13.705 1.00 97.44 249 CYS A C 1
ATOM 1952 O O . CYS A 1 249 ? 1.680 -1.590 14.273 1.00 97.44 249 CYS A O 1
ATOM 1954 N N . SER A 1 250 ? 1.523 -3.377 12.955 1.00 95.56 250 SER A N 1
ATOM 1955 C CA . SER A 1 250 ? 2.967 -3.438 12.724 1.00 95.56 250 SER A CA 1
ATOM 1956 C C . SER A 1 250 ? 3.463 -2.215 11.954 1.00 95.56 250 SER A C 1
ATOM 1958 O O . SER A 1 250 ? 4.496 -1.669 12.315 1.00 95.56 250 SER A O 1
ATOM 1960 N N . SER A 1 251 ? 2.735 -1.772 10.925 1.00 94.88 251 SER A N 1
ATOM 1961 C CA . SER A 1 251 ? 3.148 -0.665 10.056 1.00 94.88 251 SER A CA 1
ATOM 1962 C C . SER A 1 251 ? 3.187 0.688 10.760 1.00 94.88 251 SER A C 1
ATOM 1964 O O . SER A 1 251 ? 4.084 1.477 10.470 1.00 94.88 251 SER A O 1
ATOM 1966 N N . ILE A 1 252 ? 2.264 0.959 11.689 1.00 94.94 252 ILE A N 1
ATOM 1967 C CA . ILE A 1 252 ? 2.301 2.197 12.482 1.00 94.94 252 ILE A CA 1
ATOM 1968 C C . ILE A 1 252 ? 3.498 2.211 13.450 1.00 94.94 252 ILE A C 1
ATOM 1970 O O . ILE A 1 252 ? 4.098 3.264 13.661 1.00 94.94 252 ILE A O 1
ATOM 1974 N N . CYS A 1 253 ? 3.904 1.043 13.958 1.00 93.44 253 CYS A N 1
ATOM 1975 C CA . CYS A 1 253 ? 4.972 0.883 14.949 1.00 93.44 253 CYS A CA 1
ATOM 1976 C C . CYS A 1 253 ? 6.399 0.805 14.370 1.00 93.44 253 CYS A C 1
ATOM 1978 O O . CYS A 1 253 ? 7.341 0.540 15.112 1.00 93.44 253 CYS A O 1
ATOM 1980 N N . MET A 1 254 ? 6.585 0.989 13.057 1.00 87.81 254 MET A N 1
ATOM 1981 C CA . MET A 1 254 ? 7.899 0.820 12.415 1.00 87.81 254 MET A CA 1
ATOM 1982 C C . MET A 1 254 ? 8.845 2.013 12.582 1.00 87.81 254 MET A C 1
ATOM 1984 O O . MET A 1 254 ? 10.043 1.840 12.380 1.00 87.81 254 MET A O 1
ATOM 1988 N N . ASP A 1 255 ? 8.338 3.214 12.878 1.00 85.06 255 ASP A N 1
ATOM 1989 C CA . ASP A 1 255 ? 9.156 4.431 12.949 1.00 85.06 255 ASP A CA 1
ATOM 1990 C C . ASP A 1 255 ? 9.805 4.577 14.337 1.00 85.06 255 ASP A C 1
ATOM 1992 O O . ASP A 1 255 ? 9.100 4.921 15.287 1.00 85.06 255 ASP A O 1
ATOM 1996 N N . PRO A 1 256 ? 11.137 4.418 14.486 1.00 81.81 256 PRO A N 1
ATOM 1997 C CA . PRO A 1 256 ? 11.807 4.514 15.786 1.00 81.81 256 PRO A CA 1
ATOM 1998 C C . PRO A 1 256 ? 11.727 5.911 16.419 1.00 81.81 256 PRO A C 1
ATOM 2000 O O . PRO A 1 256 ? 11.950 6.070 17.627 1.00 81.81 256 PRO A O 1
ATOM 2003 N N . LEU A 1 257 ? 11.441 6.948 15.621 1.00 80.31 257 LEU A N 1
ATOM 2004 C CA . LEU A 1 257 ? 11.250 8.310 16.118 1.00 80.31 257 LEU A CA 1
ATOM 2005 C C . LEU A 1 257 ? 9.903 8.485 16.815 1.00 80.31 257 LEU A C 1
ATOM 2007 O O . LEU A 1 257 ? 9.789 9.370 17.655 1.00 80.31 257 LEU A O 1
ATOM 2011 N N . LEU A 1 258 ? 8.911 7.649 16.538 1.00 83.44 258 LEU A N 1
ATOM 2012 C CA . LEU A 1 258 ? 7.588 7.748 17.162 1.00 83.44 258 LEU A CA 1
ATOM 2013 C C . LEU A 1 258 ? 7.316 6.548 18.069 1.00 83.44 258 LEU A C 1
ATOM 2015 O O . LEU A 1 258 ? 6.840 6.710 19.187 1.00 83.44 258 LEU A O 1
ATOM 2019 N N . THR A 1 259 ? 7.754 5.365 17.651 1.00 88.94 259 THR A N 1
ATOM 2020 C CA . THR A 1 259 ? 7.673 4.111 18.397 1.00 88.94 259 THR A CA 1
ATOM 2021 C C . THR A 1 259 ? 9.084 3.658 18.796 1.00 88.94 259 THR A C 1
ATOM 2023 O O . THR A 1 259 ? 9.739 2.924 18.055 1.00 88.94 259 THR A O 1
ATOM 2026 N N . PRO A 1 260 ? 9.621 4.132 19.937 1.00 88.50 260 PRO A N 1
ATOM 2027 C CA . PRO A 1 260 ? 10.976 3.793 20.362 1.00 88.50 260 PRO A CA 1
ATOM 2028 C C . PRO A 1 260 ? 11.116 2.299 20.684 1.00 88.50 260 PRO A C 1
ATOM 2030 O O . PRO A 1 260 ? 10.160 1.631 21.078 1.00 88.50 260 PRO A O 1
ATOM 2033 N N . SER A 1 261 ? 12.339 1.780 20.566 1.00 89.19 261 SER A N 1
ATOM 2034 C CA . SER A 1 261 ? 12.638 0.415 20.998 1.00 89.19 261 SER A CA 1
ATOM 2035 C C . SER A 1 261 ? 12.736 0.341 22.523 1.00 89.19 261 SER A C 1
ATOM 2037 O O . SER A 1 261 ? 13.452 1.137 23.131 1.00 89.19 261 SER A O 1
ATOM 2039 N N . SER A 1 262 ? 12.088 -0.643 23.145 1.00 87.81 262 SER A N 1
ATOM 2040 C CA . SER A 1 262 ? 12.237 -0.926 24.582 1.00 87.81 262 SER A CA 1
ATOM 2041 C C . SER A 1 262 ? 13.678 -1.317 24.942 1.00 87.81 262 SER A C 1
ATOM 2043 O O . SER A 1 262 ? 14.208 -0.895 25.970 1.00 87.81 262 SER A O 1
ATOM 2045 N N . ALA A 1 263 ? 14.342 -2.070 24.060 1.00 86.25 263 ALA A N 1
ATOM 2046 C CA . ALA A 1 263 ? 15.718 -2.518 24.236 1.00 86.25 263 ALA A CA 1
ATOM 2047 C C . ALA A 1 2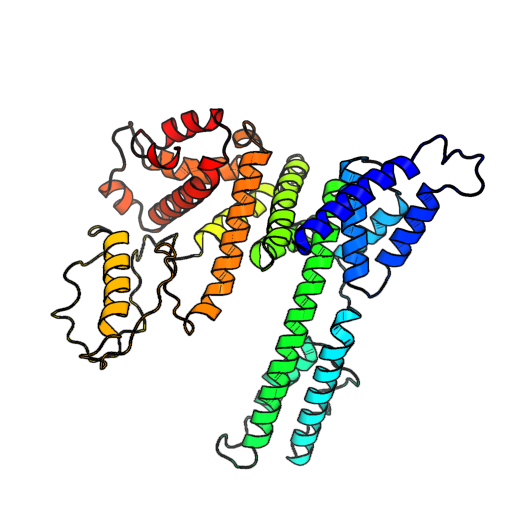63 ? 16.726 -1.357 24.144 1.00 86.25 263 ALA A C 1
ATOM 2049 O O . ALA A 1 263 ? 17.732 -1.329 24.855 1.00 86.25 263 ALA A O 1
ATOM 2050 N N . CYS A 1 264 ? 16.451 -0.383 23.276 1.00 83.81 264 CYS A N 1
ATOM 2051 C CA . CYS A 1 264 ? 17.302 0.783 23.068 1.00 83.81 264 CYS A CA 1
ATOM 2052 C C . CYS A 1 264 ? 16.439 2.024 22.772 1.00 83.81 264 CYS A C 1
ATOM 2054 O O . CYS A 1 264 ? 16.219 2.360 21.604 1.00 83.81 264 CYS A O 1
ATOM 2056 N N . PRO A 1 265 ? 15.951 2.732 23.812 1.00 79.75 265 PRO A N 1
ATOM 2057 C CA . PRO A 1 265 ? 15.037 3.870 23.634 1.00 79.75 265 PRO A CA 1
ATOM 2058 C C . PRO A 1 265 ? 15.644 5.028 22.832 1.00 79.75 265 PRO A C 1
ATOM 2060 O O . PRO A 1 265 ? 14.937 5.853 22.246 1.00 79.75 265 PRO A O 1
ATOM 2063 N N . VAL A 1 266 ? 16.975 5.082 22.809 1.00 78.00 266 VAL A N 1
ATOM 2064 C CA . VAL A 1 266 ? 17.775 6.059 22.089 1.00 78.00 266 VAL A CA 1
ATOM 2065 C C . VAL A 1 266 ? 18.899 5.323 21.351 1.00 78.00 266 VAL A C 1
ATOM 2067 O O . VAL A 1 266 ? 19.893 4.960 21.978 1.00 78.00 266 VAL A O 1
ATOM 2070 N N . PRO A 1 267 ? 18.781 5.118 20.028 1.00 68.31 267 PRO A N 1
ATOM 2071 C CA . PRO A 1 267 ? 19.840 4.496 19.247 1.00 68.31 267 PRO A CA 1
ATOM 2072 C C . PRO A 1 267 ? 21.103 5.376 19.209 1.00 68.31 267 PRO A C 1
ATOM 2074 O O . PRO A 1 267 ? 20.989 6.599 19.037 1.00 68.31 267 PRO A O 1
ATOM 2077 N N . PRO A 1 268 ? 22.313 4.795 19.299 1.00 60.41 268 PRO A N 1
ATOM 2078 C CA . PRO A 1 268 ? 23.541 5.522 19.010 1.00 60.41 268 PRO A CA 1
ATOM 2079 C C . PRO A 1 268 ? 23.532 5.949 17.536 1.00 60.41 268 PRO A C 1
ATOM 2081 O O . PRO A 1 268 ? 23.335 5.143 16.630 1.00 60.41 268 PRO A O 1
ATOM 2084 N N . THR A 1 269 ? 23.702 7.243 17.270 1.00 55.34 269 THR A N 1
ATOM 2085 C CA . THR A 1 269 ? 23.760 7.746 15.891 1.00 55.34 269 THR A CA 1
ATOM 2086 C C . THR A 1 269 ? 25.109 7.445 15.261 1.00 55.34 269 THR A C 1
ATOM 2088 O O . THR A 1 269 ? 26.136 7.821 15.819 1.00 55.34 269 THR A O 1
ATOM 2091 N N . GLN A 1 270 ? 25.096 6.904 14.042 1.00 45.59 270 GLN A N 1
ATOM 2092 C CA . GLN A 1 270 ? 26.283 6.658 13.208 1.00 45.59 270 GLN A CA 1
ATOM 2093 C C . GLN A 1 270 ? 27.035 7.940 12.775 1.00 45.59 270 GLN A C 1
ATOM 2095 O O . GLN A 1 270 ? 28.037 7.866 12.078 1.00 45.59 270 GLN A O 1
ATOM 2100 N N . THR A 1 271 ? 26.582 9.132 13.180 1.00 41.28 271 THR A N 1
ATOM 2101 C CA . THR A 1 271 ? 27.174 10.431 12.815 1.00 41.28 271 THR A CA 1
ATOM 2102 C C . THR A 1 271 ? 28.104 11.022 13.876 1.00 41.28 271 THR A C 1
ATOM 2104 O O . THR A 1 271 ? 28.430 12.207 13.805 1.00 41.28 271 THR A O 1
ATOM 2107 N N . ALA A 1 272 ? 28.559 10.240 14.857 1.00 39.78 272 ALA A N 1
ATOM 2108 C CA . ALA A 1 272 ? 29.680 10.655 15.693 1.00 39.78 272 ALA A CA 1
ATOM 2109 C C . ALA A 1 272 ? 30.980 10.482 14.889 1.00 39.78 272 ALA A C 1
ATOM 2111 O O . ALA A 1 272 ? 31.637 9.446 14.953 1.00 39.78 272 ALA A O 1
ATOM 2112 N N . LYS A 1 273 ? 31.343 11.494 14.089 1.00 35.59 273 LYS A N 1
ATOM 2113 C CA . LYS A 1 273 ? 32.723 11.620 13.610 1.00 35.59 273 LYS A CA 1
ATOM 2114 C C . LYS A 1 273 ? 33.631 11.628 14.844 1.00 35.59 273 LYS A C 1
ATOM 2116 O O . LYS A 1 273 ? 33.462 12.472 15.723 1.00 35.59 273 LYS A O 1
ATOM 2121 N N . ALA A 1 274 ? 34.555 10.672 14.899 1.00 35.41 274 ALA A N 1
ATOM 2122 C CA . ALA A 1 274 ? 35.596 10.585 15.912 1.00 35.41 274 ALA A CA 1
ATOM 2123 C C . ALA A 1 274 ? 36.350 11.925 15.982 1.00 35.41 274 ALA A C 1
ATOM 2125 O O . ALA A 1 274 ? 37.007 12.308 15.016 1.00 35.41 274 ALA A O 1
ATOM 2126 N N . GLY A 1 275 ? 36.203 12.671 17.081 1.00 41.41 275 GLY A N 1
ATOM 2127 C CA . GLY A 1 275 ? 36.938 13.927 17.272 1.00 41.41 275 GLY A CA 1
ATOM 2128 C C . GLY A 1 275 ? 36.306 14.972 18.193 1.00 41.41 275 GLY A C 1
ATOM 2129 O O . GLY A 1 275 ? 37.011 15.881 18.616 1.00 41.41 275 GLY A O 1
ATOM 2130 N N . MET A 1 276 ? 35.022 14.870 18.552 1.00 39.88 276 MET A N 1
ATOM 2131 C CA . MET A 1 276 ? 34.437 15.755 19.570 1.00 39.88 276 MET A CA 1
ATOM 2132 C C . MET A 1 276 ? 34.547 15.112 20.951 1.00 39.88 276 MET A C 1
ATOM 2134 O O . MET A 1 276 ? 34.006 14.034 21.178 1.00 39.88 276 MET A O 1
ATOM 2138 N N . SER A 1 277 ? 35.268 15.783 21.853 1.00 39.53 277 SER A N 1
ATOM 2139 C CA . SER A 1 277 ? 35.398 15.409 23.262 1.00 39.53 277 SER A CA 1
ATOM 2140 C C . SER A 1 277 ? 34.014 15.144 23.861 1.00 39.53 277 SER A C 1
ATOM 2142 O O . SER A 1 277 ? 33.183 16.046 23.959 1.00 39.53 277 SER A O 1
ATOM 2144 N N . GLU A 1 278 ? 33.767 13.900 24.275 1.00 45.31 278 GLU A N 1
ATOM 2145 C CA . GLU A 1 278 ? 32.513 13.449 24.898 1.00 45.31 278 GLU A CA 1
ATOM 2146 C C . GLU A 1 278 ? 32.198 14.183 26.217 1.00 45.31 278 GLU A C 1
ATOM 2148 O O . GLU A 1 278 ? 31.105 14.048 26.765 1.00 45.31 278 GLU A O 1
ATOM 2153 N N . LYS A 1 279 ? 33.143 14.980 26.732 1.00 41.66 279 LYS A N 1
ATOM 2154 C CA . LYS A 1 279 ? 33.118 15.528 28.089 1.00 41.66 279 LYS A CA 1
ATOM 2155 C C . LYS A 1 279 ? 32.302 16.805 28.296 1.00 41.66 279 LYS A C 1
ATOM 2157 O O . LYS A 1 279 ? 32.081 17.147 29.449 1.00 41.66 279 LYS A O 1
ATOM 2162 N N . GLU A 1 280 ? 31.818 17.477 27.249 1.00 43.59 280 GLU A N 1
ATOM 2163 C CA . GLU A 1 280 ? 31.112 18.766 27.422 1.00 43.59 280 GLU A CA 1
ATOM 2164 C C . GLU A 1 280 ? 29.711 18.863 26.801 1.00 43.59 280 GLU A C 1
ATOM 2166 O O . GLU A 1 280 ? 29.050 19.882 26.976 1.00 43.59 280 GLU A O 1
ATOM 2171 N N . CYS A 1 281 ? 29.193 17.833 26.119 1.00 47.22 281 CYS A N 1
ATOM 2172 C CA . CYS A 1 281 ? 27.957 18.024 25.347 1.00 47.22 281 CYS A CA 1
ATOM 2173 C C . CYS A 1 281 ? 26.672 17.409 25.930 1.00 47.22 281 CYS A C 1
ATOM 2175 O O . CYS A 1 281 ? 25.605 17.940 25.647 1.00 47.22 281 CYS A O 1
ATOM 2177 N N . MET A 1 282 ? 26.679 16.320 26.705 1.00 53.62 282 MET A N 1
ATOM 2178 C CA . MET A 1 282 ? 25.412 15.640 27.048 1.00 53.62 282 MET A CA 1
ATOM 2179 C C . MET A 1 282 ? 25.407 15.100 28.482 1.00 53.62 282 MET A C 1
ATOM 2181 O O . MET A 1 282 ? 25.675 13.928 28.718 1.00 53.62 282 MET A O 1
ATOM 2185 N N . HIS A 1 283 ? 25.042 15.941 29.455 1.00 50.75 283 HIS A N 1
ATOM 2186 C CA . HIS A 1 283 ? 24.847 15.509 30.850 1.00 50.75 283 HIS A CA 1
ATOM 2187 C C . HIS A 1 283 ? 23.619 14.600 31.060 1.00 50.75 283 HIS A C 1
ATOM 2189 O O . HIS A 1 283 ? 23.482 13.990 32.119 1.00 50.75 283 HIS A O 1
ATOM 2195 N N . HIS A 1 284 ? 22.727 14.478 30.072 1.00 62.78 284 HIS A N 1
ATOM 2196 C CA . HIS A 1 284 ? 21.508 13.675 30.180 1.00 62.78 284 HIS A CA 1
ATOM 2197 C C . HIS A 1 284 ? 21.676 12.317 29.491 1.00 62.78 284 HIS A C 1
ATOM 2199 O O . HIS A 1 284 ? 21.434 12.167 28.293 1.00 62.78 284 HIS A O 1
ATOM 2205 N N . MET A 1 285 ? 22.105 11.313 30.256 1.00 71.00 285 MET A N 1
ATOM 2206 C CA . MET A 1 285 ? 22.161 9.925 29.796 1.00 71.00 285 MET A CA 1
ATOM 2207 C C . MET A 1 285 ? 20.756 9.313 29.850 1.00 71.00 285 MET A C 1
ATOM 2209 O O . MET A 1 285 ? 20.166 9.198 30.924 1.00 71.00 285 MET A O 1
ATOM 2213 N N . VAL A 1 286 ? 20.227 8.905 28.693 1.00 80.25 286 VAL A N 1
ATOM 2214 C CA . VAL A 1 286 ? 18.962 8.164 28.601 1.00 80.25 286 VAL A CA 1
ATOM 2215 C C . VAL A 1 286 ? 19.255 6.687 28.386 1.00 80.25 286 VAL A C 1
ATOM 2217 O O . VAL A 1 286 ? 19.968 6.316 27.456 1.00 80.25 286 VAL A O 1
ATOM 2220 N N . ASN A 1 287 ? 18.687 5.844 29.239 1.00 82.38 287 ASN A N 1
ATOM 2221 C CA . ASN A 1 287 ? 18.698 4.393 29.102 1.00 82.38 287 ASN A CA 1
ATOM 2222 C C . ASN A 1 287 ? 17.304 3.830 29.439 1.00 82.38 287 ASN A C 1
ATOM 2224 O O . ASN A 1 287 ? 16.341 4.582 29.571 1.00 82.38 287 ASN A O 1
ATOM 2228 N N . LYS A 1 288 ? 17.183 2.505 29.567 1.00 80.19 288 LYS A N 1
ATOM 2229 C CA . LYS A 1 288 ? 15.903 1.832 29.850 1.00 80.19 288 LYS A CA 1
ATOM 2230 C C . LYS A 1 288 ? 15.240 2.263 31.163 1.00 80.19 288 LYS A C 1
ATOM 2232 O O . LYS A 1 288 ? 14.025 2.185 31.278 1.00 80.19 288 LYS A O 1
ATOM 2237 N N . THR A 1 289 ? 16.024 2.666 32.162 1.00 81.62 289 THR A N 1
ATOM 2238 C CA . THR A 1 289 ? 15.547 2.910 33.534 1.00 81.62 289 THR A CA 1
ATOM 2239 C C . THR A 1 289 ? 15.693 4.360 33.978 1.00 81.62 289 THR A C 1
ATOM 2241 O O . THR A 1 289 ? 15.197 4.727 35.043 1.00 81.62 289 THR A O 1
ATOM 2244 N N . LYS A 1 290 ? 16.384 5.197 33.196 1.00 83.81 290 LYS A N 1
ATOM 2245 C CA . LYS A 1 290 ? 16.696 6.583 33.542 1.00 83.81 290 LYS A CA 1
ATOM 2246 C C . LYS A 1 290 ? 16.621 7.492 32.324 1.00 83.81 290 LYS A C 1
ATOM 2248 O O . LYS A 1 290 ? 17.079 7.147 31.238 1.00 83.81 290 LYS A O 1
ATOM 2253 N N . GLY A 1 291 ? 16.133 8.702 32.568 1.00 84.94 291 GLY A N 1
ATOM 2254 C CA . GLY A 1 291 ? 16.120 9.789 31.602 1.00 84.94 291 GLY A CA 1
ATOM 2255 C C . GLY A 1 291 ? 14.773 9.986 30.908 1.00 84.94 291 GLY A C 1
ATOM 2256 O O . GLY A 1 291 ? 13.883 9.146 30.936 1.00 84.94 291 GLY A O 1
ATOM 2257 N N . ILE A 1 292 ? 14.634 11.157 30.294 1.00 86.69 292 ILE A N 1
ATOM 2258 C CA . ILE A 1 292 ? 13.451 11.589 29.543 1.00 86.69 292 ILE A CA 1
ATOM 2259 C C . ILE A 1 292 ? 13.817 11.588 28.055 1.00 86.69 292 ILE A C 1
ATOM 2261 O O . ILE A 1 292 ? 14.643 12.400 27.627 1.00 86.69 292 ILE A O 1
ATOM 2265 N N . ILE A 1 293 ? 13.212 10.683 27.277 1.00 86.06 293 ILE A N 1
ATOM 2266 C CA . ILE A 1 293 ? 13.515 10.475 25.846 1.00 86.06 293 ILE A CA 1
ATOM 2267 C C . ILE A 1 293 ? 13.250 11.748 25.031 1.00 86.06 293 ILE A C 1
ATOM 2269 O O . ILE A 1 293 ? 14.069 12.138 24.199 1.00 86.06 293 ILE A O 1
ATOM 2273 N N . THR A 1 294 ? 12.123 12.419 25.279 1.00 86.25 294 THR A N 1
ATOM 2274 C CA . THR A 1 294 ? 11.728 13.643 24.564 1.00 86.25 294 THR A CA 1
ATOM 2275 C C . THR A 1 294 ? 12.711 14.784 24.812 1.00 86.25 294 THR A C 1
ATOM 2277 O O . THR A 1 294 ? 13.164 15.414 23.859 1.00 86.25 294 THR A O 1
ATOM 2280 N N . LEU A 1 295 ? 13.129 14.988 26.066 1.00 86.94 295 LEU A N 1
ATOM 2281 C CA . LEU A 1 295 ? 14.143 15.980 26.429 1.00 86.94 295 LEU A CA 1
ATOM 2282 C C . LEU A 1 295 ? 15.473 15.707 25.719 1.00 86.94 295 LEU A C 1
ATOM 2284 O O . LEU A 1 295 ? 16.039 16.618 25.121 1.00 86.94 295 LEU A O 1
ATOM 2288 N N . TYR A 1 296 ? 15.939 14.455 25.727 1.00 85.75 296 TYR A N 1
ATOM 2289 C CA . TYR A 1 296 ? 17.170 14.066 25.034 1.00 85.75 296 TYR A CA 1
ATOM 2290 C C . TYR A 1 296 ? 17.099 14.362 23.532 1.00 85.75 296 TYR A C 1
ATOM 2292 O O . TYR A 1 296 ? 18.023 14.938 22.95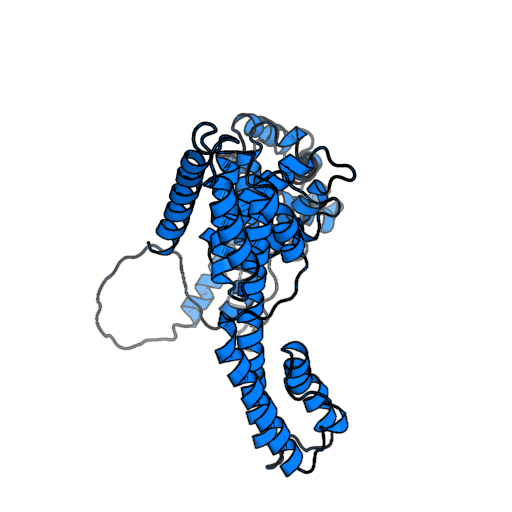5 1.00 85.75 296 TYR A O 1
ATOM 2300 N N . ARG A 1 297 ? 15.981 14.011 22.885 1.00 84.31 297 ARG A N 1
ATOM 2301 C CA . ARG A 1 297 ? 15.771 14.277 21.454 1.00 84.31 297 ARG A CA 1
ATOM 2302 C C . ARG A 1 297 ? 15.749 15.777 21.153 1.00 84.31 297 ARG A C 1
ATOM 2304 O O . ARG A 1 297 ? 16.406 16.200 20.202 1.00 84.31 297 ARG A O 1
ATOM 2311 N N . HIS A 1 298 ? 15.071 16.579 21.974 1.00 85.06 298 HIS A N 1
ATOM 2312 C CA . HIS A 1 298 ? 15.040 18.038 21.826 1.00 85.06 298 HIS A CA 1
ATOM 2313 C C . HIS A 1 298 ? 16.418 18.678 22.028 1.00 85.06 298 HIS A C 1
ATOM 2315 O O . HIS A 1 298 ? 16.831 19.494 21.205 1.00 85.06 298 HIS A O 1
ATOM 2321 N N . GLN A 1 299 ? 17.164 18.277 23.063 1.00 85.00 299 GLN A N 1
ATOM 2322 C CA . GLN A 1 299 ? 18.525 18.766 23.315 1.00 85.00 299 GLN A CA 1
ATOM 2323 C C . GLN A 1 299 ? 19.458 18.460 22.140 1.00 85.00 299 GLN A C 1
ATOM 2325 O O . GLN A 1 299 ? 20.212 19.326 21.697 1.00 85.00 299 GLN A O 1
ATOM 2330 N N . ARG A 1 300 ? 19.365 17.253 21.572 1.00 82.19 300 ARG A N 1
ATOM 2331 C CA . ARG A 1 300 ? 20.146 16.879 20.388 1.00 82.19 300 ARG A CA 1
ATOM 2332 C C . ARG A 1 300 ? 19.770 17.665 19.143 1.00 82.19 300 ARG A C 1
ATOM 2334 O O . ARG A 1 300 ? 20.664 18.112 18.429 1.00 82.19 300 ARG A O 1
ATOM 2341 N N . ALA A 1 301 ? 18.477 17.833 18.873 1.00 82.69 301 ALA A N 1
ATOM 2342 C CA . ALA A 1 301 ? 18.017 18.630 17.740 1.00 82.69 301 ALA A CA 1
ATOM 2343 C C . ALA A 1 301 ? 18.504 20.085 17.859 1.00 82.69 301 ALA A C 1
ATOM 2345 O O . ALA A 1 301 ? 19.042 20.632 16.897 1.00 82.69 301 ALA A O 1
ATOM 2346 N N . ALA A 1 302 ? 18.409 20.671 19.057 1.00 83.50 302 ALA A N 1
ATOM 2347 C CA . ALA A 1 302 ? 18.933 22.002 19.346 1.00 83.50 302 ALA A CA 1
ATOM 2348 C C . ALA A 1 302 ? 20.456 22.084 19.128 1.00 83.50 302 ALA A C 1
ATOM 2350 O O . ALA A 1 302 ? 20.924 23.010 18.468 1.00 83.50 302 ALA A O 1
ATOM 2351 N N . PHE A 1 303 ? 21.222 21.088 19.589 1.00 82.62 303 PHE A N 1
ATOM 2352 C CA . PHE A 1 303 ? 22.676 21.049 19.409 1.00 82.62 303 PHE A CA 1
ATOM 2353 C C . PHE A 1 303 ? 23.108 20.953 17.937 1.00 82.62 303 PHE A C 1
ATOM 2355 O O . PHE A 1 303 ? 24.086 21.576 17.528 1.00 82.62 303 PHE A O 1
ATOM 2362 N N . VAL A 1 304 ? 22.377 20.216 17.097 1.00 79.31 304 VAL A N 1
ATOM 2363 C CA . VAL A 1 304 ? 22.661 20.161 15.649 1.00 79.31 304 VAL A CA 1
ATOM 2364 C C . VAL A 1 304 ? 22.449 21.529 14.990 1.00 79.31 304 VAL A C 1
ATOM 2366 O O . VAL A 1 304 ? 23.183 21.892 14.072 1.00 79.31 304 VAL A O 1
ATOM 2369 N N . ILE A 1 305 ? 21.473 22.307 15.459 1.00 77.50 305 ILE A N 1
ATOM 2370 C CA . ILE A 1 305 ? 21.201 23.654 14.942 1.00 77.50 305 ILE A CA 1
ATOM 2371 C C . ILE A 1 305 ? 22.293 24.634 15.387 1.00 77.50 305 ILE A C 1
ATOM 2373 O O . ILE A 1 305 ? 22.775 25.424 14.573 1.00 77.50 305 ILE A O 1
ATOM 2377 N N . THR A 1 306 ? 22.708 24.582 16.656 1.00 75.94 306 THR A N 1
ATOM 2378 C CA . THR A 1 306 ? 23.725 25.497 17.196 1.00 75.94 306 THR A CA 1
ATOM 2379 C C . THR A 1 306 ? 25.133 25.165 16.709 1.00 75.94 306 THR A C 1
ATOM 2381 O O . THR A 1 306 ? 25.876 26.081 16.381 1.00 75.94 306 THR A O 1
ATOM 2384 N N . SER A 1 307 ? 25.488 23.886 16.556 1.00 70.06 307 SER A N 1
ATOM 2385 C CA . SER A 1 307 ? 26.818 23.470 16.070 1.00 70.06 307 SER A CA 1
ATOM 2386 C C . SER A 1 307 ? 27.069 23.793 14.590 1.00 70.06 307 SER A C 1
ATOM 2388 O O . SER A 1 307 ? 28.218 23.933 14.180 1.00 70.06 307 SER A O 1
ATOM 2390 N N . LYS A 1 308 ? 26.013 23.984 13.783 1.00 64.19 308 LYS A N 1
ATOM 2391 C CA . LYS A 1 308 ? 26.118 24.493 12.401 1.00 64.19 308 LYS A CA 1
ATOM 2392 C C . LYS A 1 308 ? 26.339 26.010 12.321 1.00 64.19 308 LYS A C 1
ATOM 2394 O O . LYS A 1 308 ? 26.723 26.505 11.264 1.00 64.19 308 LYS A O 1
ATOM 2399 N N . ARG A 1 309 ? 26.107 26.757 13.407 1.00 57.75 309 ARG A N 1
ATOM 2400 C CA . ARG A 1 309 ? 26.422 28.190 13.500 1.00 57.75 309 ARG A CA 1
ATOM 2401 C C . ARG A 1 309 ? 27.785 28.353 14.175 1.00 57.75 309 ARG A C 1
ATOM 2403 O O . ARG A 1 309 ? 27.870 28.503 15.388 1.00 57.75 309 ARG A O 1
ATOM 2410 N N . GLY A 1 310 ? 28.853 28.318 13.378 1.00 52.72 310 GLY A N 1
ATOM 2411 C CA . GLY A 1 310 ? 30.171 28.797 13.814 1.00 52.72 310 GLY A CA 1
ATOM 2412 C C . GLY A 1 310 ? 30.160 30.306 14.133 1.00 52.72 310 GLY A C 1
ATOM 2413 O O . GLY A 1 310 ? 29.160 30.981 13.860 1.00 52.72 310 GLY A O 1
ATOM 2414 N N . PRO A 1 311 ? 31.243 30.866 14.707 1.00 47.91 311 PRO A N 1
ATOM 2415 C CA . PRO A 1 311 ? 31.273 32.268 15.110 1.00 47.91 311 PRO A CA 1
ATOM 2416 C C . PRO A 1 311 ? 31.185 33.193 13.882 1.00 47.91 311 PRO A C 1
ATOM 2418 O O . PRO A 1 311 ? 32.004 33.096 12.976 1.00 47.91 311 PRO A O 1
ATOM 2421 N N . THR A 1 312 ? 30.164 34.060 13.908 1.00 45.00 312 THR A N 1
ATOM 2422 C CA . THR A 1 312 ? 29.879 35.258 13.084 1.00 45.00 312 THR A CA 1
ATOM 2423 C C . THR A 1 312 ? 29.790 35.149 11.547 1.00 45.00 312 THR A C 1
ATOM 2425 O O . THR A 1 312 ? 30.793 35.075 10.843 1.00 45.00 312 THR A O 1
ATOM 2428 N N . PRO A 1 313 ? 28.597 35.414 10.976 1.00 42.19 313 PRO A N 1
ATOM 2429 C CA . PRO A 1 313 ? 28.454 36.068 9.679 1.00 42.19 313 PRO A CA 1
ATOM 2430 C C . PRO A 1 313 ? 28.212 37.576 9.861 1.00 42.19 313 PRO A C 1
ATOM 2432 O O . PRO A 1 313 ? 27.456 38.005 10.735 1.00 42.19 313 PRO A O 1
ATOM 2435 N N . LYS A 1 314 ? 28.845 38.391 9.010 1.00 41.25 314 LYS A N 1
ATOM 2436 C CA . LYS A 1 314 ? 28.572 39.830 8.891 1.00 41.25 314 LYS A CA 1
ATOM 2437 C C . LYS A 1 314 ? 27.093 40.083 8.567 1.00 41.25 314 LYS A C 1
ATOM 2439 O O . LYS A 1 314 ? 26.452 39.322 7.847 1.00 41.25 314 LYS A O 1
ATOM 2444 N N . THR A 1 315 ? 26.594 41.193 9.096 1.00 39.75 315 THR A N 1
ATOM 2445 C CA . THR A 1 315 ? 25.246 41.743 8.937 1.00 39.75 315 THR A CA 1
ATOM 2446 C C . THR A 1 315 ? 24.802 41.862 7.476 1.00 39.75 315 THR A C 1
ATOM 2448 O O . THR A 1 315 ? 25.428 42.554 6.678 1.00 39.75 315 THR A O 1
ATOM 2451 N N . SER A 1 316 ? 23.643 41.291 7.148 1.00 31.23 316 SER A N 1
ATOM 2452 C CA . SER A 1 316 ? 22.763 41.824 6.101 1.00 31.23 316 SER A CA 1
ATOM 2453 C C . SER A 1 316 ? 21.294 41.549 6.453 1.00 31.23 316 SER A C 1
ATOM 2455 O O . SER A 1 316 ? 20.985 40.647 7.228 1.00 31.23 316 SER A O 1
ATOM 2457 N N . LYS A 1 317 ? 20.433 42.463 6.003 1.00 36.50 317 LYS A N 1
ATOM 2458 C CA . LYS A 1 317 ? 19.112 42.808 6.548 1.00 36.50 317 LYS A CA 1
ATOM 2459 C C . LYS A 1 317 ? 17.997 41.812 6.175 1.00 36.50 317 LYS A C 1
ATOM 2461 O O . LYS A 1 317 ? 18.079 41.113 5.175 1.00 36.50 317 LYS A O 1
ATOM 2466 N N . THR A 1 318 ? 16.954 41.834 7.006 1.00 34.00 318 THR A N 1
ATOM 2467 C CA . THR A 1 318 ? 15.623 41.195 6.922 1.00 34.00 318 THR A CA 1
ATOM 2468 C C . THR A 1 318 ? 14.906 41.372 5.565 1.00 34.00 318 THR A C 1
ATOM 2470 O O . THR A 1 318 ? 15.187 42.334 4.848 1.00 34.00 318 THR A O 1
ATOM 2473 N N . PRO A 1 319 ? 13.957 40.473 5.215 1.00 39.91 319 PRO A N 1
ATOM 2474 C CA . PRO A 1 319 ? 12.566 40.694 5.622 1.00 39.91 319 PRO A CA 1
ATOM 2475 C C . PRO A 1 319 ? 11.847 39.476 6.227 1.00 39.91 319 PRO A C 1
ATOM 2477 O O . PRO A 1 319 ? 12.185 38.313 6.030 1.00 39.91 319 PRO A O 1
ATOM 2480 N N . THR A 1 320 ? 10.840 39.846 7.004 1.00 37.00 320 THR A N 1
ATOM 2481 C CA . THR A 1 320 ? 9.898 39.114 7.845 1.00 37.00 320 THR A CA 1
ATOM 2482 C C . THR A 1 320 ? 8.960 38.202 7.049 1.00 37.00 320 THR A C 1
ATOM 2484 O O . THR A 1 320 ? 8.355 38.647 6.078 1.00 37.00 320 THR A O 1
ATOM 2487 N N . THR A 1 321 ? 8.735 36.969 7.509 1.00 29.78 321 THR A N 1
ATOM 2488 C CA . THR A 1 321 ? 7.440 36.270 7.384 1.00 29.78 321 THR A CA 1
ATOM 2489 C C . THR A 1 321 ? 7.347 35.248 8.518 1.00 29.78 321 THR A C 1
ATOM 2491 O O . THR A 1 321 ? 8.136 34.308 8.583 1.00 29.78 321 THR A O 1
ATOM 2494 N N . GLU A 1 322 ? 6.426 35.478 9.449 1.00 30.97 322 GLU A N 1
ATOM 2495 C CA . GLU A 1 322 ? 6.127 34.575 10.558 1.00 30.97 322 GLU A CA 1
ATOM 2496 C C . GLU A 1 322 ? 5.381 33.336 10.042 1.00 30.97 322 GLU A C 1
ATOM 2498 O O . GLU A 1 322 ? 4.313 33.445 9.443 1.00 30.97 322 GLU A O 1
ATOM 2503 N N . LEU A 1 323 ? 5.942 32.152 10.292 1.00 31.89 323 LEU A N 1
ATOM 2504 C CA . LEU A 1 323 ? 5.277 30.850 10.187 1.00 31.89 323 LEU A CA 1
ATOM 2505 C C . LEU A 1 323 ? 5.651 30.022 11.435 1.00 31.89 323 LEU A C 1
ATOM 2507 O O . LEU A 1 323 ? 6.757 30.183 11.961 1.00 31.89 323 LEU A O 1
ATOM 2511 N N . PRO A 1 324 ? 4.737 29.177 11.947 1.00 30.81 324 PRO A N 1
ATOM 2512 C CA . PRO A 1 324 ? 4.829 28.591 13.283 1.00 30.81 324 PRO A CA 1
ATOM 2513 C C . PRO A 1 324 ? 5.941 27.528 13.402 1.00 30.81 324 PRO A C 1
ATOM 2515 O O . PRO A 1 324 ? 6.361 26.941 12.401 1.00 30.81 324 PRO A O 1
ATOM 2518 N N . PRO A 1 325 ? 6.431 27.254 14.626 1.00 33.06 325 PRO A N 1
ATOM 2519 C CA . PRO A 1 325 ? 7.615 26.433 14.853 1.00 33.06 325 PRO A CA 1
ATOM 2520 C C . PRO A 1 325 ? 7.297 24.948 14.652 1.00 33.06 325 PRO A C 1
ATOM 2522 O O . PRO A 1 325 ? 6.715 24.299 15.516 1.00 33.06 325 PRO A O 1
ATOM 2525 N N . GLY A 1 326 ? 7.693 24.397 13.505 1.00 34.75 326 GLY A N 1
ATOM 2526 C CA . GLY A 1 326 ? 7.489 22.978 13.223 1.00 34.75 326 GLY A CA 1
ATOM 2527 C C . GLY A 1 326 ? 7.936 22.537 11.835 1.00 34.75 326 GLY A C 1
ATOM 2528 O O . GLY A 1 326 ? 7.152 21.937 11.118 1.00 34.75 326 GLY A O 1
ATOM 2529 N N . SER A 1 327 ? 9.160 22.860 11.409 1.00 35.78 327 SER A N 1
ATOM 2530 C CA . SER A 1 327 ? 9.855 22.117 10.338 1.00 35.78 327 SER A CA 1
ATOM 2531 C C . SER A 1 327 ? 11.283 22.633 10.155 1.00 35.78 327 SER A C 1
ATOM 2533 O O . SER A 1 327 ? 11.556 23.552 9.388 1.00 35.78 327 SER A O 1
ATOM 2535 N N . THR A 1 328 ? 12.240 22.032 10.856 1.00 37.22 328 THR A N 1
ATOM 2536 C CA . THR A 1 328 ? 13.654 22.169 10.495 1.00 37.22 328 THR A CA 1
ATOM 2537 C C . THR A 1 328 ? 13.982 21.143 9.418 1.00 37.22 328 THR A C 1
ATOM 2539 O O . THR A 1 328 ? 14.173 19.961 9.688 1.00 37.22 328 THR A O 1
ATOM 2542 N N . ILE A 1 329 ? 14.022 21.626 8.179 1.00 40.34 329 ILE A N 1
ATOM 2543 C CA . ILE A 1 329 ? 14.427 20.890 6.983 1.00 40.34 329 ILE A CA 1
ATOM 2544 C C . ILE A 1 329 ? 15.928 20.560 7.083 1.00 40.34 329 ILE A C 1
ATOM 2546 O O . ILE A 1 329 ? 16.771 21.453 7.188 1.00 40.34 329 ILE A O 1
ATOM 2550 N N . THR A 1 330 ? 16.269 19.272 7.024 1.00 38.56 330 THR A N 1
ATOM 2551 C CA . THR A 1 330 ? 17.625 18.775 6.736 1.00 38.56 330 THR A CA 1
ATOM 2552 C C . THR A 1 330 ? 17.535 17.851 5.525 1.00 38.56 330 THR A C 1
ATOM 2554 O O . THR A 1 330 ? 17.122 16.703 5.663 1.00 38.56 330 THR A O 1
ATOM 2557 N N . THR A 1 331 ? 17.884 18.365 4.347 1.00 39.16 331 THR A N 1
ATOM 2558 C CA . THR A 1 331 ? 17.552 17.783 3.034 1.00 39.16 331 THR A CA 1
ATOM 2559 C C . THR A 1 331 ? 18.323 16.519 2.639 1.00 39.16 331 THR A C 1
ATOM 2561 O O . THR A 1 331 ? 17.820 15.768 1.819 1.00 39.16 331 THR A O 1
ATOM 2564 N N . ASP A 1 332 ? 19.473 16.197 3.242 1.00 38.22 332 ASP A N 1
ATOM 2565 C CA . ASP A 1 332 ? 20.289 15.055 2.768 1.00 38.22 332 ASP A CA 1
ATOM 2566 C C . ASP A 1 332 ? 20.034 13.730 3.517 1.00 38.22 332 ASP A C 1
ATOM 2568 O O . ASP A 1 332 ? 20.587 12.691 3.172 1.00 38.22 332 ASP A O 1
ATOM 2572 N N . THR A 1 333 ? 19.197 13.732 4.564 1.00 48.44 333 THR A N 1
ATOM 2573 C CA . THR A 1 333 ? 18.848 12.528 5.362 1.00 48.44 333 THR A CA 1
ATOM 2574 C C . THR A 1 333 ? 17.403 12.056 5.120 1.00 48.44 333 THR A C 1
ATOM 2576 O O . THR A 1 333 ? 16.939 11.127 5.784 1.00 48.44 333 THR A O 1
ATOM 2579 N N . ASP A 1 334 ? 16.672 12.709 4.211 1.00 55.97 334 ASP A N 1
ATOM 2580 C CA . ASP A 1 334 ? 15.207 12.619 4.121 1.00 55.97 334 ASP A CA 1
ATOM 2581 C C . ASP A 1 334 ? 14.708 11.495 3.189 1.00 55.97 334 ASP A C 1
ATOM 2583 O O . ASP A 1 334 ? 13.738 10.806 3.509 1.00 55.97 334 ASP A O 1
ATOM 2587 N N . GLU A 1 335 ? 15.424 11.203 2.096 1.00 59.69 335 GLU A N 1
ATOM 2588 C CA . GLU A 1 335 ? 14.985 10.206 1.099 1.00 59.69 335 GLU A CA 1
ATOM 2589 C C . GLU A 1 335 ? 14.840 8.789 1.681 1.00 59.69 335 GLU A C 1
ATOM 2591 O O . GLU A 1 335 ? 13.861 8.097 1.409 1.00 59.69 335 GLU A O 1
ATOM 2596 N N . ASN A 1 336 ? 15.736 8.375 2.585 1.00 67.88 336 ASN A N 1
ATOM 2597 C CA . ASN A 1 336 ? 15.643 7.062 3.241 1.00 67.88 336 ASN A CA 1
ATOM 2598 C C . ASN A 1 336 ? 14.520 6.984 4.292 1.00 67.88 336 ASN A C 1
ATOM 2600 O O . ASN A 1 336 ? 14.116 5.886 4.679 1.00 67.88 336 ASN A O 1
ATOM 2604 N N . LYS A 1 337 ? 14.012 8.126 4.774 1.00 78.75 337 LYS A N 1
ATOM 2605 C CA . LYS A 1 337 ? 12.921 8.189 5.762 1.00 78.75 337 LYS A CA 1
ATOM 2606 C C . LYS A 1 337 ? 11.551 8.293 5.105 1.00 78.75 337 LYS A C 1
ATOM 2608 O O . LYS A 1 337 ? 10.571 7.812 5.677 1.00 78.75 337 LYS A O 1
ATOM 2613 N N . LYS A 1 338 ? 11.482 8.867 3.901 1.00 85.88 338 LYS A N 1
ATOM 2614 C CA . LYS A 1 338 ? 10.241 9.072 3.144 1.00 85.88 338 LYS A CA 1
ATOM 2615 C C . LYS A 1 338 ? 9.354 7.812 3.066 1.00 85.88 338 LYS A C 1
ATOM 2617 O O . LYS A 1 338 ? 8.164 7.937 3.364 1.00 85.88 338 LYS A O 1
ATOM 2622 N N . PRO A 1 339 ? 9.866 6.594 2.782 1.00 87.50 339 PRO A N 1
ATOM 2623 C CA . PRO A 1 339 ? 9.028 5.392 2.736 1.00 87.50 339 PRO A CA 1
ATOM 2624 C C . PRO A 1 339 ? 8.381 5.042 4.083 1.00 87.50 339 PRO A C 1
ATOM 2626 O O . PRO A 1 339 ? 7.218 4.643 4.118 1.00 87.50 339 PRO A O 1
ATOM 2629 N N . PHE A 1 340 ? 9.101 5.227 5.195 1.00 87.31 340 PHE A N 1
ATOM 2630 C CA . PHE A 1 340 ? 8.578 4.968 6.540 1.00 87.31 340 PHE A CA 1
ATOM 2631 C C . PHE A 1 340 ? 7.484 5.967 6.916 1.00 87.31 340 PHE A C 1
ATOM 2633 O O . PHE A 1 340 ? 6.461 5.569 7.472 1.00 87.31 340 PHE A O 1
ATOM 2640 N N . LEU A 1 341 ? 7.656 7.242 6.551 1.00 91.06 341 LEU A N 1
ATOM 2641 C CA . LEU A 1 341 ? 6.644 8.279 6.767 1.00 91.06 341 LEU A CA 1
ATOM 2642 C C . LEU A 1 341 ? 5.362 7.986 5.975 1.00 91.06 341 LEU A C 1
ATOM 2644 O O . LEU A 1 341 ? 4.262 8.075 6.522 1.00 91.06 341 LEU A O 1
ATOM 2648 N N . VAL A 1 342 ? 5.492 7.591 4.702 1.00 93.56 342 VAL A N 1
ATOM 2649 C CA . VAL A 1 342 ? 4.342 7.227 3.857 1.00 93.56 342 VAL A CA 1
ATOM 2650 C C . VAL A 1 342 ? 3.625 5.995 4.410 1.00 93.56 342 VAL A C 1
ATOM 2652 O O . VAL A 1 342 ? 2.400 6.027 4.550 1.00 93.56 342 VAL A O 1
ATOM 2655 N N . GLN A 1 343 ? 4.367 4.947 4.783 1.00 94.56 343 GLN A N 1
ATOM 2656 C CA . GLN A 1 343 ? 3.802 3.731 5.372 1.00 94.56 343 GLN A CA 1
ATOM 2657 C C . GLN A 1 343 ? 3.069 4.021 6.681 1.00 94.56 343 GLN A C 1
ATOM 2659 O O . GLN A 1 343 ? 1.943 3.551 6.872 1.00 94.56 343 GLN A O 1
ATOM 2664 N N . ARG A 1 344 ? 3.686 4.800 7.574 1.00 94.12 344 ARG A N 1
ATOM 2665 C CA . ARG A 1 344 ? 3.084 5.157 8.857 1.00 94.12 344 ARG A CA 1
ATOM 2666 C C . ARG A 1 344 ? 1.792 5.942 8.651 1.00 94.12 344 ARG A C 1
ATOM 2668 O O . ARG A 1 344 ? 0.769 5.563 9.213 1.00 94.12 344 ARG A O 1
ATOM 2675 N N . ARG A 1 345 ? 1.810 6.966 7.792 1.00 96.06 345 ARG A N 1
ATOM 2676 C CA . ARG A 1 345 ? 0.628 7.783 7.473 1.00 96.06 345 ARG A CA 1
ATOM 2677 C C . ARG A 1 345 ? -0.539 6.936 6.967 1.00 96.06 345 ARG A C 1
ATOM 2679 O O . ARG A 1 345 ? -1.679 7.149 7.366 1.00 96.06 345 ARG A O 1
ATOM 2686 N N . GLY A 1 346 ? -0.285 5.958 6.101 1.00 97.50 346 GLY A N 1
ATOM 2687 C CA . GLY A 1 346 ? -1.360 5.097 5.612 1.00 97.50 346 GLY A CA 1
ATOM 2688 C C . GLY A 1 346 ? -1.864 4.089 6.639 1.00 97.50 346 GLY A C 1
ATOM 2689 O O . GLY A 1 346 ? -3.063 3.799 6.657 1.00 97.50 346 GLY A O 1
ATOM 2690 N N . ALA A 1 347 ? -0.998 3.600 7.531 1.00 97.75 347 ALA A N 1
ATOM 2691 C CA . ALA A 1 347 ? -1.422 2.809 8.685 1.00 97.75 347 ALA A CA 1
ATOM 2692 C C . ALA A 1 347 ? -2.293 3.643 9.640 1.00 97.75 347 ALA A C 1
ATOM 2694 O O . ALA A 1 347 ? -3.341 3.169 10.074 1.00 97.75 347 ALA A O 1
ATOM 2695 N N . GLU A 1 348 ? -1.913 4.897 9.887 1.00 97.44 348 GLU A N 1
ATOM 2696 C CA . GLU A 1 348 ? -2.672 5.860 10.687 1.00 97.44 348 GLU A CA 1
ATOM 2697 C C . GLU A 1 348 ? -4.055 6.131 10.088 1.00 97.44 348 GLU A C 1
ATOM 2699 O O . GLU A 1 348 ? -5.065 5.962 10.775 1.00 97.44 348 GLU A O 1
ATOM 2704 N N . PHE A 1 349 ? -4.122 6.451 8.789 1.00 98.38 349 PHE A N 1
ATOM 2705 C CA . PHE A 1 349 ? -5.388 6.625 8.074 1.00 98.38 349 PHE A CA 1
ATOM 2706 C C . PHE A 1 349 ? -6.261 5.374 8.158 1.00 98.38 349 PHE A C 1
ATOM 2708 O O . PHE A 1 349 ? -7.462 5.484 8.404 1.00 98.38 349 PHE A O 1
ATOM 2715 N N . SER A 1 350 ? -5.672 4.189 7.985 1.00 98.62 350 SER A N 1
ATOM 2716 C CA . SER A 1 350 ? -6.402 2.920 8.021 1.00 98.62 350 SER A CA 1
ATOM 2717 C C . SER A 1 350 ? -6.953 2.627 9.412 1.00 98.62 350 SER A C 1
ATOM 2719 O O . SER A 1 350 ? -8.150 2.406 9.542 1.00 98.62 350 SER A O 1
ATOM 2721 N N . LEU A 1 351 ? -6.126 2.684 10.459 1.00 98.44 351 LEU A N 1
ATOM 2722 C CA . LEU A 1 351 ? -6.545 2.409 11.839 1.00 98.44 351 LEU A CA 1
ATOM 2723 C C . LEU A 1 351 ? -7.576 3.428 12.338 1.00 98.44 351 LEU A C 1
ATOM 2725 O O . LEU A 1 351 ? -8.597 3.036 12.899 1.00 98.44 351 LEU A O 1
ATOM 2729 N N . THR A 1 352 ? -7.363 4.714 12.054 1.00 98.19 352 THR A N 1
ATOM 2730 C CA . THR A 1 352 ? -8.320 5.792 12.349 1.00 98.19 352 THR A CA 1
ATOM 2731 C C . THR A 1 352 ? -9.660 5.562 11.652 1.00 98.19 352 THR A C 1
ATOM 2733 O O . THR A 1 352 ? -10.725 5.712 12.252 1.00 98.19 352 THR A O 1
ATOM 2736 N N . THR A 1 353 ? -9.629 5.189 10.370 1.00 98.50 353 THR A N 1
ATOM 2737 C CA . THR A 1 353 ? -10.852 4.954 9.593 1.00 98.50 353 THR A CA 1
ATOM 2738 C C . THR A 1 353 ? -11.567 3.689 10.046 1.00 98.50 353 THR A C 1
ATOM 2740 O O . THR A 1 353 ? -12.786 3.707 10.171 1.00 98.50 353 THR A O 1
ATOM 2743 N N . VAL A 1 354 ? -10.830 2.623 10.363 1.00 98.44 354 VAL A N 1
ATOM 2744 C CA . VAL A 1 354 ? -11.370 1.381 10.930 1.00 98.44 354 VAL A CA 1
ATOM 2745 C C . VAL A 1 354 ? -12.047 1.649 12.275 1.00 98.44 354 VAL A C 1
ATOM 2747 O O . VAL A 1 354 ? -13.203 1.271 12.443 1.00 98.44 354 VAL A O 1
ATOM 2750 N N . ALA A 1 355 ? -11.386 2.353 13.199 1.00 97.50 355 ALA A N 1
ATOM 2751 C CA . ALA A 1 355 ? -11.969 2.697 14.497 1.00 97.50 355 ALA A CA 1
ATOM 2752 C C . ALA A 1 355 ? -13.291 3.469 14.344 1.00 97.50 355 ALA A C 1
ATOM 2754 O O . ALA A 1 355 ? -14.289 3.116 14.972 1.00 97.50 355 ALA A O 1
ATOM 2755 N N . ARG A 1 356 ? -13.329 4.455 13.437 1.00 97.69 356 ARG A N 1
ATOM 2756 C CA . ARG A 1 356 ? -14.543 5.232 13.146 1.00 97.69 356 ARG A CA 1
ATOM 2757 C C . ARG A 1 356 ? -15.635 4.406 12.463 1.00 97.69 356 ARG A C 1
ATOM 2759 O O . ARG A 1 356 ? -16.808 4.602 12.752 1.00 97.69 356 ARG A O 1
ATOM 2766 N N . HIS A 1 357 ? -15.259 3.515 11.545 1.00 97.88 357 HIS A N 1
ATOM 2767 C CA . HIS A 1 357 ? -16.191 2.714 10.744 1.00 97.88 357 HIS A CA 1
ATOM 2768 C C . HIS A 1 357 ? -16.941 1.681 11.582 1.00 97.88 357 HIS A C 1
ATOM 2770 O O . HIS A 1 357 ? -18.141 1.516 11.404 1.00 97.88 357 HIS A O 1
ATOM 2776 N N . PHE A 1 358 ? -16.245 0.994 12.492 1.00 97.31 358 PHE A N 1
ATOM 2777 C CA . PHE A 1 358 ? -16.868 -0.007 13.365 1.00 97.31 358 PHE A CA 1
ATOM 2778 C C . PHE A 1 358 ? -17.518 0.605 14.611 1.00 97.31 358 PHE A C 1
ATOM 2780 O O . PHE A 1 358 ? -18.383 -0.024 15.215 1.00 97.31 358 PHE A O 1
ATOM 2787 N N . GLY A 1 359 ? -17.129 1.824 15.000 1.00 95.75 359 GLY A N 1
ATOM 2788 C CA . GLY A 1 359 ? -17.754 2.544 16.105 1.00 95.75 359 GLY A CA 1
ATOM 2789 C C . GLY A 1 359 ? -17.793 1.712 17.391 1.00 95.75 359 GLY A C 1
ATOM 2790 O O . GLY A 1 359 ? -16.766 1.214 17.847 1.00 95.75 359 GLY A O 1
ATOM 2791 N N . GLN A 1 360 ? -18.984 1.553 17.970 1.00 95.31 360 GLN A N 1
ATOM 2792 C CA . GLN A 1 360 ? -19.204 0.784 19.202 1.00 95.31 360 GLN A CA 1
ATOM 2793 C C . GLN A 1 360 ? -18.973 -0.727 19.018 1.00 95.31 360 GLN A C 1
ATOM 2795 O O . GLN A 1 360 ? -18.611 -1.418 19.968 1.00 95.31 360 GLN A O 1
ATOM 2800 N N . GLU A 1 361 ? -19.126 -1.243 17.796 1.00 95.31 361 GLU A N 1
ATOM 2801 C CA . GLU A 1 361 ? -18.982 -2.670 17.481 1.00 95.31 361 GLU A CA 1
ATOM 2802 C C . GLU A 1 361 ? -17.521 -3.096 17.283 1.00 95.31 361 GLU A C 1
ATOM 2804 O O . GLU A 1 361 ? -17.255 -4.259 16.970 1.00 95.31 361 GLU A O 1
ATOM 2809 N N . LEU A 1 362 ? -16.557 -2.180 17.451 1.00 96.06 362 LEU A N 1
ATOM 2810 C CA . LEU A 1 362 ? -15.131 -2.438 17.234 1.00 96.06 362 LEU A CA 1
ATOM 2811 C C . LEU A 1 362 ? -14.625 -3.643 18.039 1.00 96.06 362 LEU A C 1
ATOM 2813 O O . LEU A 1 362 ? -13.875 -4.462 17.508 1.00 96.06 362 LEU A O 1
ATOM 2817 N N . THR A 1 363 ? -15.055 -3.761 19.296 1.00 94.38 363 THR A N 1
ATOM 2818 C CA . THR A 1 363 ? -14.627 -4.817 20.227 1.00 94.38 363 THR A CA 1
ATOM 2819 C C . THR A 1 363 ? -15.073 -6.204 19.765 1.00 94.38 363 THR A C 1
ATOM 2821 O O . THR A 1 363 ? -14.276 -7.139 19.771 1.00 94.38 363 THR A O 1
ATOM 2824 N N . GLY A 1 364 ? -16.325 -6.330 19.318 1.00 93.31 364 GLY A N 1
ATOM 2825 C CA . GLY A 1 364 ? -16.892 -7.590 18.836 1.00 93.31 364 GLY A CA 1
ATOM 2826 C C . GLY A 1 364 ? -16.476 -7.929 17.405 1.00 93.31 364 GLY A C 1
ATOM 2827 O O . GLY A 1 364 ? -16.187 -9.084 17.101 1.00 93.31 364 GLY A O 1
ATOM 2828 N N . SER A 1 365 ? -16.404 -6.928 16.526 1.00 94.81 365 SER A N 1
ATOM 2829 C CA . SER A 1 365 ? -16.131 -7.131 15.098 1.00 94.81 365 SER A CA 1
ATOM 2830 C C . SER A 1 365 ? -14.647 -7.316 14.785 1.00 94.81 365 SER A C 1
ATOM 2832 O O . SER A 1 365 ? -14.292 -8.031 13.845 1.00 94.81 365 SER A O 1
ATOM 2834 N N . LEU A 1 366 ? -13.765 -6.670 15.554 1.00 96.62 366 LEU A N 1
ATOM 2835 C CA . LEU A 1 366 ? -12.311 -6.739 15.397 1.00 96.62 366 LEU A CA 1
ATOM 2836 C C . LEU A 1 366 ? -11.627 -7.041 16.742 1.00 96.62 366 LEU A C 1
ATOM 2838 O O . LEU A 1 366 ? -10.808 -6.244 17.212 1.00 96.62 366 LEU A O 1
ATOM 2842 N N . PRO A 1 367 ? -11.878 -8.222 17.338 1.00 95.25 367 PRO A N 1
ATOM 2843 C CA . PRO A 1 367 ? -11.371 -8.568 18.667 1.00 95.25 367 PRO A CA 1
ATOM 2844 C C . PRO A 1 367 ? -9.841 -8.551 18.735 1.00 95.25 367 PRO A C 1
ATOM 2846 O O . PRO A 1 367 ? -9.270 -8.168 19.747 1.00 95.25 367 PRO A O 1
ATOM 2849 N N . TYR A 1 368 ? -9.155 -8.883 17.634 1.00 96.44 368 TYR A N 1
ATOM 2850 C CA . TYR A 1 368 ? -7.696 -8.789 17.569 1.00 96.44 368 TYR A CA 1
ATOM 2851 C C . TYR A 1 368 ? -7.190 -7.351 17.744 1.00 96.44 368 TYR A C 1
ATOM 2853 O O . TYR A 1 368 ? -6.202 -7.146 18.439 1.00 96.44 368 TYR A O 1
ATOM 2861 N N . LEU A 1 369 ? -7.843 -6.356 17.124 1.00 96.81 369 LEU A N 1
ATOM 2862 C CA . LEU A 1 369 ? -7.440 -4.952 17.276 1.00 96.81 369 LEU A CA 1
ATOM 2863 C C . LEU A 1 369 ? -7.647 -4.495 18.718 1.00 96.81 369 LEU A C 1
ATOM 2865 O O . LEU A 1 369 ? -6.779 -3.841 19.286 1.00 96.81 369 LEU A O 1
ATOM 2869 N N . TRP A 1 370 ? -8.788 -4.864 19.300 1.00 95.88 370 TRP A N 1
ATOM 2870 C CA . TRP A 1 370 ? -9.093 -4.541 20.684 1.00 95.88 370 TRP A CA 1
ATOM 2871 C C . TRP A 1 370 ? -8.060 -5.141 21.638 1.00 95.88 370 TRP A C 1
ATOM 2873 O O . TRP A 1 370 ? -7.417 -4.400 22.376 1.00 95.88 370 TRP A O 1
ATOM 2883 N N . GLU A 1 371 ? -7.818 -6.452 21.565 1.00 95.44 371 GLU A N 1
ATOM 2884 C CA . GLU A 1 371 ? -6.842 -7.122 22.431 1.00 95.44 371 GLU A CA 1
ATOM 2885 C C . GLU A 1 371 ? -5.405 -6.644 22.178 1.00 95.44 371 GLU A C 1
ATOM 2887 O O . GLU A 1 371 ? -4.621 -6.575 23.121 1.00 95.44 371 GLU A O 1
ATOM 2892 N N . PHE A 1 372 ? -5.056 -6.229 20.954 1.00 95.38 372 PHE A N 1
ATOM 2893 C CA . PHE A 1 372 ? -3.765 -5.587 20.682 1.00 95.38 372 PHE A CA 1
ATOM 2894 C C . PHE A 1 372 ? -3.596 -4.272 21.460 1.00 95.38 372 PHE A C 1
ATOM 2896 O O . PHE A 1 372 ? -2.486 -3.953 21.874 1.00 95.38 372 PHE A O 1
ATOM 2903 N N . VAL A 1 373 ? -4.681 -3.512 21.646 1.00 92.69 373 VAL A N 1
ATOM 2904 C CA . VAL A 1 373 ? -4.681 -2.207 22.327 1.00 92.69 373 VAL A CA 1
ATOM 2905 C C . VAL A 1 373 ? -4.818 -2.334 23.844 1.00 92.69 373 VAL A C 1
ATOM 2907 O O . VAL A 1 373 ? -4.174 -1.582 24.571 1.00 92.69 373 VAL A O 1
ATOM 2910 N N . VAL A 1 374 ? -5.668 -3.235 24.346 1.00 90.75 374 VAL A N 1
ATOM 2911 C CA . VAL A 1 374 ? -5.951 -3.327 25.791 1.00 90.75 374 VAL A CA 1
ATOM 2912 C C . VAL A 1 374 ? -5.232 -4.471 26.494 1.00 90.75 374 VAL A C 1
ATOM 2914 O O . VAL A 1 374 ? -5.042 -4.396 27.705 1.00 90.75 374 VAL A O 1
ATOM 2917 N N . GLY A 1 375 ? -4.813 -5.516 25.776 1.00 90.88 375 GLY A N 1
ATOM 2918 C CA . GLY A 1 375 ? -4.185 -6.704 26.359 1.00 90.88 375 GLY A CA 1
ATOM 2919 C C . GLY A 1 375 ? -2.896 -6.375 27.120 1.00 90.88 375 GLY A C 1
ATOM 2920 O O . GLY A 1 375 ? -2.822 -6.655 28.320 1.00 90.88 375 GLY A O 1
ATOM 2921 N N . PRO A 1 376 ? -1.911 -5.708 26.484 1.00 89.44 376 PRO A N 1
ATOM 2922 C CA . PRO A 1 376 ? -0.685 -5.287 27.161 1.00 89.44 376 PRO A CA 1
ATOM 2923 C C . PRO A 1 376 ? -0.931 -4.305 28.313 1.00 89.44 376 PRO A C 1
ATOM 2925 O O . PRO A 1 376 ? -0.231 -4.358 29.319 1.00 89.44 376 PRO A O 1
ATOM 2928 N N . LEU A 1 377 ? -1.947 -3.440 28.207 1.00 85.81 377 LEU A N 1
ATOM 2929 C CA . LEU A 1 377 ? -2.325 -2.516 29.284 1.00 85.81 377 LEU A CA 1
ATOM 2930 C C . LEU A 1 377 ? -2.869 -3.274 30.501 1.00 85.81 377 LEU A C 1
ATOM 2932 O O . LEU A 1 377 ? -2.370 -3.085 31.610 1.00 85.81 377 LEU A O 1
ATOM 2936 N N . ARG A 1 378 ? -3.808 -4.203 30.283 1.00 85.56 378 ARG A N 1
ATOM 2937 C CA . ARG A 1 378 ? -4.393 -5.055 31.332 1.00 85.56 378 ARG A CA 1
ATOM 2938 C C . ARG A 1 378 ? -3.317 -5.850 32.067 1.00 85.56 378 ARG A C 1
ATOM 2940 O O . ARG A 1 378 ? -3.376 -5.974 33.283 1.00 85.56 378 ARG A O 1
ATOM 2947 N N . ALA A 1 379 ? -2.329 -6.366 31.336 1.00 82.50 379 ALA A N 1
ATOM 2948 C CA . ALA A 1 379 ? -1.247 -7.145 31.924 1.00 82.50 379 ALA A CA 1
ATOM 2949 C C . ALA A 1 379 ? -0.366 -6.321 32.877 1.00 82.50 379 ALA A C 1
ATOM 2951 O O . ALA A 1 379 ? 0.275 -6.895 33.751 1.00 82.50 379 ALA A O 1
ATOM 2952 N N . VAL A 1 380 ? -0.256 -5.006 32.685 1.00 79.44 380 VAL A N 1
ATOM 2953 C CA . VAL A 1 380 ? 0.689 -4.151 33.426 1.00 79.44 380 VAL A CA 1
ATOM 2954 C C . VAL A 1 380 ? -0.011 -3.332 34.520 1.00 79.44 380 VAL A C 1
ATOM 2956 O O . VAL A 1 380 ? 0.630 -2.903 35.477 1.00 79.44 380 VAL A O 1
ATOM 2959 N N . VAL A 1 381 ? -1.327 -3.141 34.413 1.00 75.06 381 VAL A N 1
ATOM 2960 C CA . VAL A 1 381 ? -2.155 -2.391 35.366 1.00 75.06 381 VAL A CA 1
ATOM 2961 C C . VAL A 1 381 ? -2.866 -3.375 36.300 1.00 75.06 381 VAL A C 1
ATOM 2963 O O . VAL A 1 381 ? -4.082 -3.547 36.257 1.00 75.06 381 VAL A O 1
ATOM 2966 N N . GLU A 1 382 ? -2.110 -4.055 37.160 1.00 63.03 382 GLU A N 1
ATOM 2967 C CA . GLU A 1 382 ? -2.703 -4.856 38.235 1.00 63.03 382 GLU A CA 1
ATOM 2968 C C . GLU A 1 382 ? -3.206 -3.923 39.364 1.00 63.03 382 GLU A C 1
ATOM 2970 O O . GLU A 1 382 ? -2.510 -3.009 39.811 1.00 63.03 382 GLU A O 1
ATOM 2975 N N . ASN A 1 383 ? -4.449 -4.122 39.821 1.00 56.88 383 ASN A N 1
ATOM 2976 C CA . ASN A 1 383 ? -5.050 -3.475 41.003 1.00 56.88 383 ASN A CA 1
ATOM 2977 C C . ASN A 1 383 ? -5.168 -1.933 41.006 1.00 56.88 383 ASN A C 1
ATOM 2979 O O . ASN A 1 383 ? -5.226 -1.334 42.079 1.00 56.88 383 ASN A O 1
ATOM 2983 N N . ASN A 1 384 ? -5.248 -1.260 39.849 1.00 56.41 384 ASN A N 1
ATOM 2984 C CA . ASN A 1 384 ? -5.399 0.210 39.755 1.00 56.41 384 ASN A CA 1
ATOM 2985 C C . ASN A 1 384 ? -4.246 1.038 40.379 1.00 56.41 384 ASN A C 1
ATOM 2987 O O . ASN A 1 384 ? -4.354 2.263 40.470 1.00 56.41 384 ASN A O 1
ATOM 2991 N N . GLN A 1 385 ? -3.128 0.415 40.773 1.00 59.06 385 GLN A N 1
ATOM 2992 C CA . GLN A 1 385 ? -2.008 1.098 41.447 1.00 59.06 385 GLN A CA 1
ATOM 2993 C C . GLN A 1 385 ? -0.911 1.599 40.483 1.00 59.06 385 GLN A C 1
ATOM 2995 O O . GLN A 1 385 ? 0.012 2.314 40.883 1.00 59.06 385 GLN A O 1
ATOM 3000 N N . GLY A 1 386 ? -1.071 1.346 39.181 1.00 64.56 386 GLY A N 1
ATOM 3001 C CA . GLY A 1 386 ? -0.177 1.805 38.118 1.00 64.56 386 GLY A CA 1
ATOM 3002 C C . GLY A 1 386 ? 0.837 0.747 37.682 1.00 64.56 386 GLY A C 1
ATOM 3003 O O . GLY A 1 386 ? 0.781 -0.394 38.114 1.00 64.56 386 GLY A O 1
ATOM 3004 N N . ILE A 1 387 ? 1.747 1.139 36.788 1.00 73.50 387 ILE A N 1
ATOM 3005 C CA . ILE A 1 387 ? 2.769 0.251 36.219 1.00 73.50 387 ILE A CA 1
ATOM 3006 C C . ILE A 1 387 ? 3.855 -0.046 37.262 1.00 73.50 387 ILE A C 1
ATOM 3008 O O . ILE A 1 387 ? 4.577 0.873 37.659 1.00 73.50 387 ILE A O 1
ATOM 3012 N N . ASP A 1 388 ? 4.020 -1.315 37.648 1.00 77.56 388 ASP A N 1
ATOM 3013 C CA . ASP A 1 388 ? 5.193 -1.765 38.407 1.00 77.56 388 ASP A CA 1
ATOM 3014 C C . ASP A 1 388 ? 6.406 -1.898 37.472 1.00 77.56 388 ASP A C 1
ATOM 3016 O O . ASP A 1 388 ? 6.509 -2.807 36.643 1.00 77.56 388 ASP A O 1
ATOM 3020 N N . ALA A 1 389 ? 7.349 -0.965 37.613 1.00 76.31 389 ALA A N 1
ATOM 3021 C CA . ALA A 1 389 ? 8.563 -0.928 36.811 1.00 76.31 389 ALA A CA 1
ATOM 3022 C C . ALA A 1 389 ? 9.468 -2.155 37.022 1.00 76.31 389 ALA A C 1
ATOM 3024 O O . ALA A 1 389 ? 10.157 -2.551 36.083 1.00 76.31 389 ALA A O 1
ATOM 3025 N N . LYS A 1 390 ? 9.487 -2.760 38.220 1.00 79.06 390 LYS A N 1
ATOM 3026 C CA . LYS A 1 390 ? 10.318 -3.944 38.496 1.00 79.06 390 LYS A CA 1
ATOM 3027 C C . LYS A 1 390 ? 9.747 -5.168 37.797 1.00 79.06 390 LYS A C 1
ATOM 3029 O O . LYS A 1 390 ? 10.468 -5.816 37.043 1.00 79.06 390 LYS A O 1
ATOM 3034 N N . LEU A 1 391 ? 8.446 -5.400 37.954 1.00 81.38 391 LEU A N 1
ATOM 3035 C CA . LEU A 1 391 ? 7.751 -6.500 37.288 1.00 81.38 391 LEU A CA 1
ATOM 3036 C C . LEU A 1 391 ? 7.863 -6.394 35.760 1.00 81.38 391 LEU A C 1
ATOM 3038 O O . LEU A 1 391 ? 8.067 -7.391 35.069 1.00 81.38 391 LEU A O 1
ATOM 3042 N N . GLN A 1 392 ? 7.778 -5.177 35.214 1.00 80.56 392 GLN A N 1
ATOM 3043 C CA . GLN A 1 392 ? 7.899 -4.994 33.770 1.00 80.56 392 GLN A CA 1
ATOM 3044 C C . GLN A 1 392 ? 9.330 -5.185 33.249 1.00 80.56 392 GLN A C 1
ATOM 3046 O O . GLN A 1 392 ? 9.506 -5.640 32.120 1.00 80.56 392 GLN A O 1
ATOM 3051 N N . LEU A 1 393 ? 10.349 -4.898 34.063 1.00 81.12 393 LEU A N 1
ATOM 3052 C CA . LEU A 1 393 ? 11.735 -5.251 33.743 1.00 81.12 393 LEU A CA 1
ATOM 3053 C C . LEU A 1 393 ? 11.952 -6.771 33.774 1.00 81.12 393 LEU A C 1
ATOM 3055 O O . LEU A 1 393 ? 12.642 -7.291 32.899 1.00 81.12 393 LEU A O 1
ATOM 3059 N N . GLU A 1 394 ? 11.338 -7.483 34.722 1.00 85.38 394 GLU A N 1
ATOM 3060 C CA . GLU A 1 394 ? 11.408 -8.952 34.827 1.00 85.38 394 GLU A CA 1
ATOM 3061 C C . GLU A 1 394 ? 10.754 -9.661 33.632 1.00 85.38 394 GLU A C 1
ATOM 3063 O O . GLU A 1 394 ? 11.264 -10.676 33.158 1.00 85.38 394 GLU A O 1
ATOM 3068 N N . ARG A 1 395 ? 9.672 -9.097 33.082 1.00 85.44 395 ARG A N 1
ATOM 3069 C CA . ARG A 1 395 ? 9.007 -9.599 31.862 1.00 85.44 395 ARG A CA 1
ATOM 3070 C C . ARG A 1 395 ? 9.839 -9.423 30.585 1.00 85.44 395 ARG A C 1
ATOM 3072 O O . ARG A 1 395 ? 9.556 -10.065 29.573 1.00 85.44 395 ARG A O 1
ATOM 3079 N N . GLY A 1 396 ? 10.867 -8.577 30.627 1.00 88.81 396 GLY A N 1
ATOM 3080 C CA . GLY A 1 396 ? 11.843 -8.402 29.556 1.00 88.81 396 GLY A CA 1
ATOM 3081 C C . GLY A 1 396 ? 11.411 -7.487 28.403 1.00 88.81 396 GLY A C 1
ATOM 3082 O O . GLY A 1 396 ? 10.285 -6.991 28.317 1.00 88.81 396 GLY A O 1
ATOM 3083 N N . ASP A 1 397 ? 12.351 -7.263 27.479 1.00 89.44 397 ASP A N 1
ATOM 3084 C CA . ASP A 1 397 ? 12.226 -6.264 26.407 1.00 89.44 397 ASP A CA 1
ATOM 3085 C C . ASP A 1 397 ? 11.070 -6.545 25.438 1.00 89.44 397 ASP A C 1
ATOM 3087 O O . ASP A 1 397 ? 10.475 -5.601 24.918 1.00 89.44 397 ASP A O 1
ATOM 3091 N N . ALA A 1 398 ? 10.734 -7.817 25.203 1.00 90.94 398 ALA A N 1
ATOM 3092 C CA . ALA A 1 398 ? 9.651 -8.206 24.301 1.00 90.94 398 ALA A CA 1
ATOM 3093 C C . ALA A 1 398 ? 8.285 -7.741 24.830 1.00 90.94 398 ALA A C 1
ATOM 3095 O O . 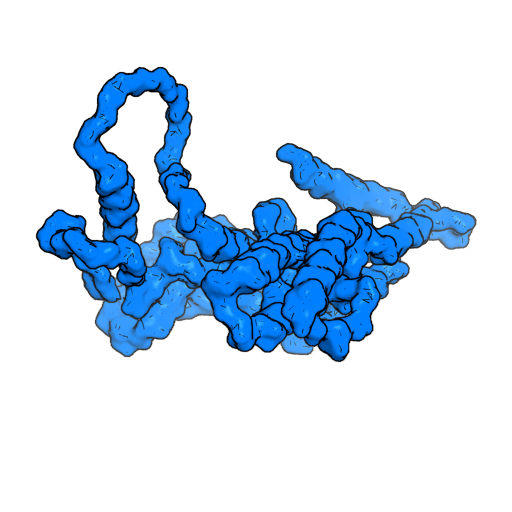ALA A 1 398 ? 7.571 -7.028 24.128 1.00 90.94 398 ALA A O 1
ATOM 3096 N N . ALA A 1 399 ? 7.970 -8.044 26.094 1.00 89.25 399 ALA A N 1
ATOM 3097 C CA . ALA A 1 399 ? 6.741 -7.591 26.745 1.00 89.25 399 ALA A CA 1
ATOM 3098 C C . ALA A 1 399 ? 6.680 -6.056 26.849 1.00 89.25 399 ALA A C 1
ATOM 3100 O O . ALA A 1 399 ? 5.625 -5.445 26.667 1.00 89.25 399 ALA A O 1
ATOM 3101 N N . ALA A 1 400 ? 7.823 -5.405 27.090 1.00 89.31 400 ALA A N 1
ATOM 3102 C CA . ALA A 1 400 ? 7.911 -3.949 27.066 1.00 89.31 400 ALA A CA 1
ATOM 3103 C C . ALA A 1 400 ? 7.659 -3.368 25.661 1.00 89.31 400 ALA A C 1
ATOM 3105 O O . ALA A 1 400 ? 6.985 -2.347 25.537 1.00 89.31 400 ALA A O 1
ATOM 3106 N N . GLN A 1 401 ? 8.151 -4.016 24.600 1.00 92.81 401 GLN A N 1
ATOM 3107 C CA . GLN A 1 401 ? 7.911 -3.572 23.226 1.00 92.81 401 GLN A CA 1
ATOM 3108 C C . GLN A 1 401 ? 6.443 -3.743 22.825 1.00 92.81 401 GLN A C 1
ATOM 3110 O O . GLN A 1 401 ? 5.894 -2.874 22.151 1.00 92.81 401 GLN A O 1
ATOM 3115 N N . GLU A 1 402 ? 5.794 -4.828 23.254 1.00 92.94 402 GLU A N 1
ATOM 3116 C CA . GLU A 1 402 ? 4.355 -5.026 23.051 1.00 92.94 402 GLU A CA 1
ATOM 3117 C C . GLU A 1 402 ? 3.540 -3.898 23.687 1.00 92.94 402 GLU A C 1
ATOM 3119 O O . GLU A 1 402 ? 2.664 -3.337 23.028 1.00 92.94 402 GLU A O 1
ATOM 3124 N N . LEU A 1 403 ? 3.886 -3.487 24.911 1.00 90.88 403 LEU A N 1
ATOM 3125 C CA . LEU A 1 403 ? 3.258 -2.341 25.571 1.00 90.88 403 LEU A CA 1
ATOM 3126 C C . LEU A 1 403 ? 3.479 -1.029 24.800 1.00 90.88 403 LEU A C 1
ATOM 3128 O O . LEU A 1 403 ? 2.530 -0.275 24.591 1.00 90.88 403 LEU A O 1
ATOM 3132 N N . VAL A 1 404 ? 4.705 -0.754 24.342 1.00 92.06 404 VAL A N 1
ATOM 3133 C CA . VAL A 1 404 ? 5.003 0.449 23.539 1.00 92.06 404 VAL A CA 1
ATOM 3134 C C . VAL A 1 404 ? 4.192 0.460 22.239 1.00 92.06 404 VAL A C 1
ATOM 3136 O O . VAL A 1 404 ? 3.598 1.478 21.884 1.00 92.06 404 VAL A O 1
ATOM 3139 N N . ASN A 1 405 ? 4.109 -0.679 21.552 1.00 95.12 405 ASN A N 1
ATOM 3140 C CA . ASN A 1 405 ? 3.334 -0.817 20.320 1.00 95.12 405 ASN A CA 1
ATOM 3141 C C . ASN A 1 405 ? 1.826 -0.636 20.572 1.00 95.12 405 ASN A C 1
ATOM 3143 O O . ASN A 1 405 ? 1.138 0.013 19.785 1.00 95.12 405 ASN A O 1
ATOM 3147 N N . SER A 1 406 ? 1.320 -1.183 21.678 1.00 94.62 406 SER A N 1
ATOM 3148 C CA . SER A 1 406 ? -0.066 -1.029 22.134 1.00 94.62 406 SER A CA 1
ATOM 3149 C C . SER A 1 406 ? -0.420 0.440 22.360 1.00 94.62 406 SER A C 1
ATOM 3151 O O . SER A 1 406 ? -1.439 0.917 21.861 1.00 94.62 406 SER A O 1
ATOM 3153 N N . LEU A 1 407 ? 0.452 1.178 23.056 1.00 92.19 407 LEU A N 1
ATOM 3154 C CA . LEU A 1 407 ? 0.288 2.612 23.301 1.00 92.19 407 LEU A CA 1
ATOM 3155 C C . LEU A 1 407 ? 0.321 3.420 22.001 1.00 92.19 407 LEU A C 1
ATOM 3157 O O . LEU A 1 407 ? -0.485 4.331 21.838 1.00 92.19 407 LEU A O 1
ATOM 3161 N N . GLN A 1 408 ? 1.186 3.053 21.053 1.00 94.31 408 GLN A N 1
ATOM 3162 C CA . GLN A 1 408 ? 1.236 3.704 19.745 1.00 94.31 408 GLN A CA 1
ATOM 3163 C C . GLN A 1 408 ? -0.064 3.523 18.948 1.00 94.31 408 GLN A C 1
ATOM 3165 O O . GLN A 1 408 ? -0.523 4.459 18.290 1.00 94.31 408 GLN A O 1
ATOM 3170 N N . VAL A 1 409 ? -0.652 2.323 18.965 1.00 95.94 409 VAL A N 1
ATOM 3171 C CA . VAL A 1 409 ? -1.937 2.077 18.292 1.00 95.94 409 VAL A CA 1
ATOM 3172 C C . VAL A 1 409 ? -3.071 2.792 19.025 1.00 95.94 409 VAL A C 1
ATOM 3174 O O . VAL A 1 409 ? -3.955 3.348 18.369 1.00 95.94 409 VAL A O 1
ATOM 3177 N N . LEU A 1 410 ? -3.039 2.823 20.362 1.00 93.88 410 LEU A N 1
ATOM 3178 C CA . LEU A 1 410 ? -4.015 3.560 21.160 1.00 93.88 410 LEU A CA 1
ATOM 3179 C C . LEU A 1 410 ? -3.987 5.058 20.838 1.00 93.88 410 LEU A C 1
ATOM 3181 O O . LEU A 1 410 ? -5.039 5.611 20.552 1.00 93.88 410 LEU A O 1
ATOM 3185 N N . GLU A 1 411 ? -2.808 5.685 20.810 1.00 92.25 411 GLU A N 1
ATOM 3186 C CA . GLU A 1 411 ? -2.626 7.104 20.455 1.00 92.25 411 GLU A CA 1
ATOM 3187 C C . GLU A 1 411 ? -3.334 7.457 19.136 1.00 92.25 411 GLU A C 1
ATOM 3189 O O . GLU A 1 411 ? -4.061 8.442 19.050 1.00 92.25 411 GLU A O 1
ATOM 3194 N N . VAL A 1 412 ? -3.173 6.611 18.117 1.00 93.50 412 VAL A N 1
ATOM 3195 C CA . VAL A 1 412 ? -3.755 6.828 16.785 1.00 93.50 412 VAL A CA 1
ATOM 3196 C C . VAL A 1 412 ? -5.263 6.583 16.755 1.00 93.50 412 VAL A C 1
ATOM 3198 O O . VAL A 1 412 ? -5.997 7.260 16.036 1.00 93.50 412 VAL A O 1
ATOM 3201 N N . THR A 1 413 ? -5.747 5.586 17.493 1.00 94.75 413 THR A N 1
ATOM 3202 C CA . THR A 1 413 ? -7.149 5.152 17.401 1.00 94.75 413 THR A CA 1
ATOM 3203 C C . THR A 1 413 ? -8.068 5.859 18.393 1.00 94.75 413 THR A C 1
ATOM 3205 O O . THR A 1 413 ? -9.248 6.028 18.087 1.00 94.75 413 THR A O 1
ATOM 3208 N N . ALA A 1 414 ? -7.557 6.329 19.534 1.00 90.94 414 ALA A N 1
ATOM 3209 C CA . ALA A 1 414 ? -8.346 6.879 20.638 1.00 90.94 414 ALA A CA 1
ATOM 3210 C C . ALA A 1 414 ? -9.243 8.057 20.227 1.00 90.94 414 ALA A C 1
ATOM 3212 O O . ALA A 1 414 ? -10.414 8.104 20.610 1.00 90.94 414 ALA A O 1
ATOM 3213 N N . GLY A 1 415 ? -8.730 8.975 19.400 1.00 90.62 415 GLY A N 1
ATOM 3214 C CA . GLY A 1 415 ? -9.500 10.121 18.899 1.00 90.62 415 GLY A CA 1
ATOM 3215 C C . GLY A 1 415 ? -10.619 9.744 17.918 1.00 90.62 415 GLY A C 1
ATOM 3216 O O . GLY A 1 415 ? -11.543 10.524 17.700 1.00 90.62 415 GLY A O 1
ATOM 3217 N N . ALA A 1 416 ? -10.552 8.550 17.326 1.00 93.94 416 ALA A N 1
ATOM 3218 C CA . ALA A 1 416 ? -11.513 8.057 16.341 1.00 93.94 416 ALA A CA 1
ATOM 3219 C C . ALA A 1 416 ? -12.442 6.957 16.873 1.00 93.94 416 ALA A C 1
ATOM 3221 O O . ALA A 1 416 ? -13.419 6.618 16.203 1.00 93.94 416 ALA A O 1
ATOM 3222 N N . MET A 1 417 ? -12.143 6.399 18.048 1.00 92.94 417 MET A N 1
ATOM 3223 C CA . MET A 1 417 ? -12.996 5.436 18.737 1.00 92.94 417 MET A CA 1
ATOM 3224 C C . MET A 1 417 ? -14.322 6.071 19.159 1.00 92.94 417 MET A C 1
ATOM 3226 O O . MET A 1 417 ? -14.391 7.251 19.509 1.00 92.94 417 MET A O 1
ATOM 3230 N N . ALA A 1 418 ? -15.375 5.253 19.172 1.00 93.31 418 ALA A N 1
ATOM 3231 C CA . ALA A 1 418 ? -16.675 5.674 19.668 1.00 93.31 418 ALA A CA 1
ATOM 3232 C C . ALA A 1 418 ? -16.591 6.074 21.160 1.00 93.31 418 ALA A C 1
ATOM 3234 O O . ALA A 1 418 ? -15.868 5.417 21.923 1.00 93.31 418 ALA A O 1
ATOM 3235 N N . PRO A 1 419 ? -17.299 7.135 21.599 1.00 91.50 419 PRO A N 1
ATOM 3236 C CA . PRO A 1 419 ? -17.246 7.623 22.980 1.00 91.50 419 PRO A CA 1
ATOM 3237 C C . PRO A 1 419 ? -17.509 6.546 24.041 1.00 91.50 419 PRO A C 1
ATOM 3239 O O . PRO A 1 419 ? -16.930 6.598 25.123 1.00 91.50 419 PRO A O 1
ATOM 3242 N N . GLU A 1 420 ? -18.326 5.548 23.718 1.00 92.56 420 GLU A N 1
ATOM 3243 C CA . GLU A 1 420 ? -18.735 4.441 24.585 1.00 92.56 420 GLU A CA 1
ATOM 3244 C C . GLU A 1 420 ? -17.592 3.463 24.882 1.00 92.56 420 GLU A C 1
ATOM 3246 O O . GLU A 1 420 ? -17.605 2.783 25.908 1.00 92.56 420 GLU A O 1
ATOM 3251 N N . LEU A 1 421 ? -16.570 3.412 24.022 1.00 90.75 421 LEU A N 1
ATOM 3252 C CA . LEU A 1 421 ? -15.394 2.566 24.229 1.00 90.75 421 LEU A CA 1
ATOM 3253 C C . LEU A 1 421 ? -14.347 3.231 25.125 1.00 90.75 421 LEU A C 1
ATOM 3255 O O . LEU A 1 421 ? -13.547 2.535 25.751 1.00 90.75 421 LEU A O 1
ATOM 3259 N N . LYS A 1 422 ? -14.352 4.566 25.243 1.00 87.12 422 LYS A N 1
ATOM 3260 C CA . LYS A 1 422 ? -13.365 5.298 26.054 1.00 87.12 422 LYS A CA 1
ATOM 3261 C C . LYS A 1 422 ? -13.395 4.893 27.539 1.00 87.12 422 LYS A C 1
ATOM 3263 O O . LYS A 1 422 ? -12.318 4.646 28.083 1.00 87.12 422 LYS A O 1
ATOM 3268 N N . PRO A 1 423 ? -14.561 4.748 28.209 1.00 87.38 423 PRO A N 1
ATOM 3269 C CA . PRO A 1 423 ? -14.626 4.230 29.577 1.00 87.38 423 PRO A CA 1
ATOM 3270 C C . PRO A 1 423 ? -14.043 2.821 29.719 1.00 87.38 423 PRO A C 1
ATOM 3272 O O . PRO A 1 423 ? -13.355 2.541 30.699 1.00 87.38 423 PRO A O 1
ATOM 3275 N N . LEU A 1 424 ? -14.263 1.950 28.727 1.00 87.19 424 LEU A N 1
ATOM 3276 C CA . LEU A 1 424 ? -13.702 0.600 28.730 1.00 87.19 424 LEU A CA 1
ATOM 3277 C C . LEU A 1 424 ? -12.177 0.650 28.638 1.00 87.19 424 LEU A C 1
ATOM 3279 O O . LEU A 1 424 ? -11.506 -0.020 29.416 1.00 87.19 424 LEU A O 1
ATOM 3283 N N . VAL A 1 425 ? -11.607 1.478 27.757 1.00 85.44 425 VAL A N 1
ATOM 3284 C CA . VAL A 1 425 ? -10.145 1.639 27.697 1.00 85.44 425 VAL A CA 1
ATOM 3285 C C . VAL A 1 425 ? -9.599 2.195 29.016 1.00 85.44 425 VAL A C 1
ATOM 3287 O O . VAL A 1 425 ? -8.608 1.668 29.516 1.00 85.44 425 VAL A O 1
ATOM 3290 N N . ARG A 1 426 ? -10.266 3.181 29.639 1.00 83.12 426 ARG A N 1
ATOM 3291 C CA . ARG A 1 426 ? -9.875 3.713 30.964 1.00 83.12 426 ARG A CA 1
ATOM 3292 C C . ARG A 1 426 ? -9.818 2.635 32.036 1.00 83.12 426 ARG A C 1
ATOM 3294 O O . ARG A 1 426 ? -8.876 2.617 32.820 1.00 83.12 426 ARG A O 1
ATOM 3301 N N . GLN A 1 427 ? -10.791 1.728 32.057 1.00 81.81 427 GLN A N 1
ATOM 3302 C CA . GLN A 1 427 ? -10.806 0.620 33.010 1.00 81.81 427 GLN A CA 1
ATOM 3303 C C . GLN A 1 427 ? -9.581 -0.293 32.852 1.00 81.81 427 GLN A C 1
ATOM 3305 O O . GLN A 1 427 ? -9.051 -0.782 33.843 1.00 81.81 427 GLN A O 1
ATOM 3310 N N . HIS A 1 428 ? -9.123 -0.509 31.616 1.00 80.69 428 HIS A N 1
ATOM 3311 C CA . HIS A 1 428 ? -7.986 -1.383 31.315 1.00 80.69 428 HIS A CA 1
ATOM 3312 C C . HIS A 1 428 ? -6.627 -0.684 31.453 1.00 80.69 428 HIS A C 1
ATOM 3314 O O . HIS A 1 428 ? -5.636 -1.330 31.781 1.00 80.69 428 HIS A O 1
ATOM 3320 N N . ALA A 1 429 ? -6.569 0.620 31.183 1.00 71.69 429 ALA A N 1
ATOM 3321 C CA . ALA A 1 429 ? -5.350 1.419 31.253 1.00 71.69 429 ALA A CA 1
ATOM 3322 C C . ALA A 1 429 ? -5.098 1.985 32.666 1.00 71.69 429 ALA A C 1
ATOM 3324 O O . ALA A 1 429 ? -3.961 2.263 33.041 1.00 71.69 429 ALA A O 1
ATOM 3325 N N . GLY A 1 430 ? -6.144 2.150 33.476 1.00 68.00 430 GLY A N 1
ATOM 3326 C CA . GLY A 1 430 ? -6.084 2.890 34.734 1.00 68.00 430 GLY A CA 1
ATOM 3327 C C . GLY A 1 430 ? -6.028 4.413 34.525 1.00 68.00 430 GLY A C 1
ATOM 3328 O O . GLY A 1 430 ? -5.833 4.918 33.420 1.00 68.00 430 GLY A O 1
ATOM 3329 N N . VAL A 1 431 ? -6.171 5.167 35.621 1.00 58.09 431 VAL A N 1
ATOM 3330 C CA . VAL A 1 431 ? -6.365 6.640 35.628 1.00 58.09 431 VAL A CA 1
ATOM 3331 C C . VAL A 1 431 ? -5.202 7.424 34.987 1.00 58.09 431 VAL A C 1
ATOM 3333 O O . VAL A 1 431 ? -5.367 8.545 34.518 1.00 58.09 431 VAL A O 1
ATOM 3336 N N . LYS A 1 432 ? -3.996 6.844 34.910 1.00 60.94 432 LYS A N 1
ATOM 3337 C CA . LYS A 1 432 ? -2.795 7.537 34.402 1.00 60.94 432 LYS A CA 1
ATOM 3338 C C . LYS A 1 432 ? -2.804 7.804 32.889 1.00 60.94 432 LYS A C 1
ATOM 3340 O O . LYS A 1 432 ? -1.971 8.576 32.423 1.00 60.94 432 LYS A O 1
ATOM 3345 N N . PHE A 1 433 ? -3.723 7.202 32.132 1.00 63.25 433 PHE A N 1
ATOM 3346 C CA . PHE A 1 433 ? -3.783 7.328 30.669 1.00 63.25 433 PHE A CA 1
ATOM 3347 C C . PHE A 1 433 ? -4.919 8.223 30.166 1.00 63.25 433 PHE A C 1
ATOM 3349 O O . PHE A 1 433 ? -5.171 8.268 28.963 1.00 63.25 433 PHE A O 1
ATOM 3356 N N . ASP A 1 434 ? -5.576 8.974 31.053 1.00 58.50 434 ASP A N 1
ATOM 3357 C CA . ASP A 1 434 ? -6.687 9.853 30.672 1.00 58.50 434 ASP A CA 1
ATOM 3358 C C . ASP A 1 434 ? -6.297 10.895 29.616 1.00 58.50 434 ASP A C 1
ATOM 3360 O O . ASP A 1 434 ? -7.106 11.194 28.743 1.00 58.50 434 ASP A O 1
ATOM 3364 N N . LEU A 1 435 ? -5.042 11.360 29.620 1.00 55.47 435 LEU A N 1
ATOM 3365 C CA . LEU A 1 435 ? -4.494 12.276 28.610 1.00 55.47 435 LEU A CA 1
ATOM 3366 C C . LEU A 1 435 ? -4.431 11.689 27.192 1.00 55.47 435 LEU A C 1
ATOM 3368 O O . LEU A 1 435 ? -4.422 12.461 26.244 1.00 55.47 435 LEU A O 1
ATOM 3372 N N . ILE A 1 436 ? -4.387 10.361 27.034 1.00 58.88 436 ILE A N 1
ATOM 3373 C CA . ILE A 1 436 ? -4.384 9.707 25.709 1.00 58.88 436 ILE A CA 1
ATOM 3374 C C . ILE A 1 436 ? -5.816 9.584 25.153 1.00 58.88 436 ILE A C 1
ATOM 3376 O O . ILE A 1 436 ? -6.013 9.396 23.957 1.00 58.88 436 ILE A O 1
ATOM 3380 N N . LEU A 1 437 ? -6.833 9.677 26.017 1.00 55.03 437 LEU A N 1
ATOM 3381 C CA . LEU A 1 437 ? -8.244 9.466 25.666 1.00 55.03 437 LEU A CA 1
ATOM 3382 C C . LEU A 1 437 ? -9.044 10.771 25.491 1.00 55.03 437 LEU A C 1
ATOM 3384 O O . LEU A 1 437 ? -10.215 10.714 25.078 1.00 55.03 437 LEU A O 1
ATOM 3388 N N . ILE A 1 438 ? -8.429 11.911 25.824 1.00 46.75 438 ILE A N 1
ATOM 3389 C CA . ILE A 1 438 ? -8.887 13.277 25.517 1.00 46.75 438 ILE A CA 1
ATOM 3390 C C . ILE A 1 438 ? -8.533 13.571 24.065 1.00 46.75 438 ILE A C 1
ATOM 3392 O O . ILE A 1 438 ? -9.476 13.924 23.320 1.00 46.75 438 ILE A O 1
#

pLDDT: mean 83.58, std 17.56, range [29.78, 98.75]